Protein AF-0000000080483868 (afdb_homodimer)

pLDDT: mean 95.62, std 5.15, range [41.72, 98.88]

Structure (mmCIF, N/CA/C/O backbone):
data_AF-0000000080483868-model_v1
#
loop_
_entity.id
_entity.type
_entity.pdbx_description
1 polymer 'VOC family protein'
#
loop_
_atom_site.group_PDB
_atom_site.id
_atom_site.type_symbol
_atom_site.label_atom_id
_atom_site.label_alt_id
_atom_site.label_comp_id
_atom_site.label_asym_id
_atom_site.label_entity_id
_atom_site.label_seq_id
_atom_site.pdbx_PDB_ins_code
_atom_site.Cartn_x
_atom_site.Cartn_y
_atom_site.Cartn_z
_atom_site.occupancy
_atom_site.B_iso_or_equiv
_atom_site.auth_seq_id
_atom_site.auth_comp_id
_atom_site.auth_asym_id
_atom_site.auth_atom_id
_atom_site.pdbx_PDB_model_num
ATOM 1 N N . MET A 1 1 ? 2.693 21.125 27.062 1 42.66 1 MET A N 1
ATOM 2 C CA . MET A 1 1 ? 1.629 20.469 26.328 1 42.66 1 MET A CA 1
ATOM 3 C C . MET A 1 1 ? 2.205 19.469 25.312 1 42.66 1 MET A C 1
ATOM 5 O O . MET A 1 1 ? 3.197 19.781 24.641 1 42.66 1 MET A O 1
ATOM 9 N N . ASP A 1 2 ? 1.893 18.141 25.5 1 65.69 2 ASP A N 1
ATOM 10 C CA . ASP A 1 2 ? 2.514 17.062 24.719 1 65.69 2 ASP A CA 1
ATOM 11 C C . ASP A 1 2 ? 2.143 17.172 23.25 1 65.69 2 ASP A C 1
ATOM 13 O O . ASP A 1 2 ? 1.036 17.594 22.906 1 65.69 2 ASP A O 1
ATOM 17 N N . ARG A 1 3 ? 3.131 17.281 22.406 1 77.5 3 ARG A N 1
ATOM 18 C CA . ARG A 1 3 ? 2.994 17.297 20.953 1 77.5 3 ARG A CA 1
ATOM 19 C C . ARG A 1 3 ? 2.053 16.203 20.469 1 77.5 3 ARG A C 1
ATOM 21 O O . ARG A 1 3 ? 2.312 15.016 20.688 1 77.5 3 ARG A O 1
ATOM 28 N N . THR A 1 4 ? 0.905 16.719 19.938 1 89.88 4 THR A N 1
ATOM 29 C CA . THR A 1 4 ? -0.087 15.75 19.469 1 89.88 4 THR A CA 1
ATOM 30 C C . THR A 1 4 ? 0.061 15.5 17.984 1 89.88 4 THR A C 1
ATOM 32 O O . THR A 1 4 ? -0.479 14.531 17.453 1 89.88 4 THR A O 1
ATOM 35 N N . ILE A 1 5 ? 0.667 16.453 17.328 1 97.94 5 ILE A N 1
ATOM 36 C CA . ILE A 1 5 ? 0.988 16.375 15.914 1 97.94 5 ILE A CA 1
ATOM 37 C C . ILE A 1 5 ? 2.502 16.391 15.719 1 97.94 5 ILE A C 1
ATOM 39 O O . ILE A 1 5 ? 3.189 17.25 16.281 1 97.94 5 ILE A O 1
ATOM 43 N N . ASP A 1 6 ? 3.045 15.414 15.125 1 98.25 6 ASP A N 1
ATOM 44 C CA . ASP A 1 6 ? 4.461 15.484 14.781 1 98.25 6 ASP A CA 1
ATOM 45 C C . ASP A 1 6 ? 4.711 16.547 13.711 1 98.25 6 ASP A C 1
ATOM 47 O O . ASP A 1 6 ? 5.512 17.469 13.914 1 98.25 6 ASP A O 1
ATOM 51 N N . HIS A 1 7 ? 4.023 16.344 12.586 1 98.62 7 HIS A N 1
ATOM 52 C CA . HIS A 1 7 ? 4.102 17.359 11.539 1 98.62 7 HIS A CA 1
ATOM 53 C C . HIS A 1 7 ? 2.93 17.25 10.57 1 98.62 7 HIS A C 1
ATOM 55 O O . HIS A 1 7 ? 2.162 16.281 10.633 1 98.62 7 HIS A O 1
ATOM 61 N N . VAL A 1 8 ? 2.768 18.281 9.805 1 98.81 8 VAL A N 1
ATOM 62 C CA . VAL A 1 8 ? 1.806 18.297 8.711 1 98.81 8 VAL A CA 1
ATOM 63 C C . VAL A 1 8 ? 2.521 18.609 7.398 1 98.81 8 VAL A C 1
ATOM 65 O O . VAL A 1 8 ? 3.539 19.297 7.391 1 98.81 8 VAL A O 1
ATOM 68 N N . ALA A 1 9 ? 1.994 18.031 6.363 1 98.75 9 ALA A N 1
ATOM 69 C CA . ALA A 1 9 ? 2.539 18.266 5.031 1 98.75 9 ALA A CA 1
ATOM 70 C C . ALA A 1 9 ? 1.642 19.203 4.234 1 98.75 9 ALA A C 1
ATOM 72 O O . ALA A 1 9 ? 0.436 18.984 4.117 1 98.75 9 ALA A O 1
ATOM 73 N N . PHE A 1 10 ? 2.188 20.281 3.838 1 98.88 10 PHE A N 1
ATOM 74 C CA . PHE A 1 10 ? 1.56 21.234 2.93 1 98.88 10 PHE A CA 1
ATOM 75 C C . PHE A 1 10 ? 2.193 21.156 1.546 1 98.88 10 PHE A C 1
ATOM 77 O O . PHE A 1 10 ? 3.318 21.625 1.347 1 98.88 10 PHE A O 1
ATOM 84 N N . GLY A 1 11 ? 1.444 20.594 0.632 1 98.44 11 GLY A N 1
ATOM 85 C CA . GLY A 1 11 ? 2.012 20.266 -0.666 1 98.44 11 GLY A CA 1
ATOM 86 C C . GLY A 1 11 ? 1.673 21.281 -1.741 1 98.44 11 GLY A C 1
ATOM 87 O O . GLY A 1 11 ? 0.651 21.969 -1.657 1 98.44 11 GLY A O 1
ATOM 88 N N . GLY A 1 12 ? 2.492 21.359 -2.721 1 97.56 12 GLY A N 1
ATOM 89 C CA . GLY A 1 12 ? 2.301 22.172 -3.912 1 97.56 12 GLY A CA 1
ATOM 90 C C . GLY A 1 12 ? 3.139 21.703 -5.09 1 97.56 12 GLY A C 1
ATOM 91 O O . GLY A 1 12 ? 3.857 20.703 -4.992 1 97.56 12 GLY A O 1
ATOM 92 N N . ILE A 1 13 ? 3.027 22.453 -6.145 1 96.19 13 ILE A N 1
ATOM 93 C CA . ILE A 1 13 ? 3.664 22.062 -7.398 1 96.19 13 ILE A CA 1
ATOM 94 C C . ILE A 1 13 ? 5.145 22.422 -7.359 1 96.19 13 ILE A C 1
ATOM 96 O O . ILE A 1 13 ? 5.992 21.672 -7.852 1 96.19 13 ILE A O 1
ATOM 100 N N . GLU A 1 14 ? 5.43 23.578 -6.77 1 97.06 14 GLU A N 1
ATOM 101 C CA . GLU A 1 14 ? 6.801 24.078 -6.715 1 97.06 14 GLU A CA 1
ATOM 102 C C . GLU A 1 14 ? 7.188 24.469 -5.289 1 97.06 14 GLU A C 1
ATOM 104 O O . GLU A 1 14 ? 6.539 25.328 -4.68 1 97.06 14 GLU A O 1
ATOM 109 N N . LEU A 1 15 ? 8.32 23.922 -4.887 1 98.25 15 LEU A N 1
ATOM 110 C CA . LEU A 1 15 ? 8.758 24.203 -3.521 1 98.25 15 LEU A CA 1
ATOM 111 C C . LEU A 1 15 ? 9.125 25.672 -3.357 1 98.25 15 LEU A C 1
ATOM 113 O O . LEU A 1 15 ? 8.898 26.266 -2.299 1 98.25 15 LEU A O 1
ATOM 117 N N . TYR A 1 16 ? 9.648 26.219 -4.426 1 97.62 16 TYR A N 1
ATOM 118 C CA . TYR A 1 16 ? 10.055 27.625 -4.367 1 97.62 16 TYR A CA 1
ATOM 119 C C . TYR A 1 16 ? 8.875 28.516 -4.016 1 97.62 16 TYR A C 1
ATOM 121 O O . TYR A 1 16 ? 9 29.422 -3.191 1 97.62 16 TYR A O 1
ATOM 129 N N . GLU A 1 17 ? 7.766 28.281 -4.609 1 97.88 17 GLU A N 1
ATOM 130 C CA . GLU A 1 17 ? 6.574 29.078 -4.363 1 97.88 17 GLU A CA 1
ATOM 131 C C . GLU A 1 17 ? 6.09 28.922 -2.922 1 97.88 17 GLU A C 1
ATOM 133 O O . GLU A 1 17 ? 5.676 29.906 -2.291 1 97.88 17 GLU A O 1
ATOM 138 N N . LEU A 1 18 ? 6.129 27.734 -2.414 1 98.62 18 LEU A N 1
ATOM 139 C CA . LEU A 1 18 ? 5.707 27.469 -1.044 1 98.62 18 LEU A CA 1
ATOM 140 C C . LEU A 1 18 ? 6.613 28.172 -0.044 1 98.62 18 LEU A C 1
ATOM 142 O O . LEU A 1 18 ? 6.133 28.781 0.915 1 98.62 18 LEU A O 1
ATOM 146 N N . ARG A 1 19 ? 7.887 28.109 -0.295 1 98.56 19 ARG A N 1
ATOM 147 C CA . ARG A 1 19 ? 8.852 28.75 0.592 1 98.56 19 ARG A CA 1
ATOM 148 C C . ARG A 1 19 ? 8.695 30.266 0.559 1 98.56 19 ARG A C 1
ATOM 150 O O . ARG A 1 19 ? 8.766 30.922 1.599 1 98.56 19 ARG A O 1
ATOM 157 N N . ALA A 1 20 ? 8.531 30.75 -0.662 1 98.56 20 ALA A N 1
ATOM 158 C CA . ALA A 1 20 ? 8.352 32.188 -0.809 1 98.56 20 ALA A CA 1
ATOM 159 C C . ALA A 1 20 ? 7.125 32.688 -0.043 1 98.56 20 ALA A C 1
ATOM 161 O O . ALA A 1 20 ? 7.188 33.688 0.673 1 98.56 20 ALA A O 1
ATOM 162 N N . ALA A 1 21 ? 6.062 31.969 -0.179 1 98.69 21 ALA A N 1
ATOM 163 C CA . ALA A 1 21 ? 4.84 32.312 0.533 1 98.69 21 ALA A CA 1
ATOM 164 C C . ALA A 1 21 ? 5.047 32.281 2.043 1 98.69 21 ALA A C 1
ATOM 166 O O . ALA A 1 21 ? 4.602 33.156 2.77 1 98.69 21 ALA A O 1
ATOM 167 N N . ALA A 1 22 ? 5.691 31.219 2.498 1 98.56 22 ALA A N 1
ATOM 168 C CA . ALA A 1 22 ? 5.957 31.062 3.926 1 98.56 22 ALA A CA 1
ATOM 169 C C . ALA A 1 22 ? 6.797 32.219 4.461 1 98.56 22 ALA A C 1
ATOM 171 O O . ALA A 1 22 ? 6.484 32.781 5.516 1 98.56 22 ALA A O 1
ATOM 172 N N . ASN A 1 23 ? 7.785 32.594 3.711 1 97.94 23 ASN A N 1
ATOM 173 C CA . ASN A 1 23 ? 8.625 33.719 4.105 1 97.94 23 ASN A CA 1
ATOM 174 C C . ASN A 1 23 ? 7.824 35 4.176 1 97.94 23 ASN A C 1
ATOM 176 O O . ASN A 1 23 ? 8.016 35.812 5.094 1 97.94 23 ASN A O 1
ATOM 180 N N . GLU A 1 24 ? 6.992 35.156 3.242 1 98.25 24 GLU A N 1
ATOM 181 C CA . GLU A 1 24 ? 6.219 36.406 3.145 1 98.25 24 GLU A CA 1
ATOM 182 C C . GLU A 1 24 ? 5.316 36.594 4.363 1 98.25 24 GLU A C 1
ATOM 184 O O . GLU A 1 24 ? 5.031 37.719 4.766 1 98.25 24 GLU A O 1
ATOM 189 N N . VAL A 1 25 ? 4.895 35.5 4.965 1 98.19 25 VAL A N 1
ATOM 190 C CA . VAL A 1 25 ? 3.967 35.625 6.082 1 98.19 25 VAL A CA 1
ATOM 191 C C . VAL A 1 25 ? 4.73 35.5 7.402 1 98.19 25 VAL A C 1
ATOM 193 O O . VAL A 1 25 ? 4.121 35.375 8.469 1 98.19 25 VAL A O 1
ATOM 196 N N . GLY A 1 26 ? 5.996 35.438 7.348 1 96.56 26 GLY A N 1
ATOM 197 C CA . GLY A 1 26 ? 6.812 35.5 8.547 1 96.56 26 GLY A CA 1
ATOM 198 C C . GLY A 1 26 ? 7.242 34.125 9.047 1 96.56 26 GLY A C 1
ATOM 199 O O . GLY A 1 26 ? 7.855 34 10.109 1 96.56 26 GLY A O 1
ATOM 200 N N . LEU A 1 27 ? 6.848 33.156 8.273 1 96.19 27 LEU A N 1
ATOM 201 C CA . LEU A 1 27 ? 7.387 31.844 8.578 1 96.19 27 LEU A CA 1
ATOM 202 C C . LEU A 1 27 ? 8.797 31.703 8.016 1 96.19 27 LEU A C 1
ATOM 204 O O . LEU A 1 27 ? 9.203 32.469 7.141 1 96.19 27 LEU A O 1
ATOM 208 N N . THR A 1 28 ? 9.656 30.906 8.602 1 93.81 28 THR A N 1
ATOM 209 C CA . THR A 1 28 ? 11.055 30.781 8.219 1 93.81 28 THR A CA 1
ATOM 210 C C . THR A 1 28 ? 11.367 29.344 7.82 1 93.81 28 THR A C 1
ATOM 212 O O . THR A 1 28 ? 11.992 28.609 8.586 1 93.81 28 THR A O 1
ATOM 215 N N . PRO A 1 29 ? 11.008 29.016 6.574 1 96.94 29 PRO A N 1
ATOM 216 C CA . PRO A 1 29 ? 11.289 27.641 6.141 1 96.94 29 PRO A CA 1
ATOM 217 C C . PRO A 1 29 ? 12.773 27.391 5.902 1 96.94 29 PRO A C 1
ATOM 219 O O . PRO A 1 29 ? 13.484 28.266 5.414 1 96.94 29 PRO A O 1
ATOM 222 N N . THR A 1 30 ? 13.211 26.297 6.285 1 95.75 30 THR A N 1
ATOM 223 C CA . THR A 1 30 ? 14.555 25.797 6.004 1 95.75 30 THR A CA 1
ATOM 224 C C . THR A 1 30 ? 14.508 24.625 5.031 1 95.75 30 THR A C 1
ATOM 226 O O . THR A 1 30 ? 13.734 23.672 5.227 1 95.75 30 THR A O 1
ATOM 229 N N . TYR A 1 31 ? 15.312 24.766 3.984 1 96.62 31 TYR A N 1
ATOM 230 C CA . TYR A 1 31 ? 15.359 23.641 3.043 1 96.62 31 TYR A CA 1
ATOM 231 C C . TYR A 1 31 ? 15.805 22.359 3.736 1 96.62 31 TYR A C 1
ATOM 233 O O . TYR A 1 31 ? 16.828 22.359 4.434 1 96.62 31 TYR A O 1
ATOM 241 N N . GLY A 1 32 ? 15.078 21.344 3.576 1 96.25 32 GLY A N 1
ATOM 242 C CA . GLY A 1 32 ? 15.328 20.109 4.293 1 96.25 32 GLY A CA 1
ATOM 243 C C . GLY A 1 32 ? 15.984 19.031 3.434 1 96.25 32 GLY A C 1
ATOM 244 O O . GLY A 1 32 ? 16.453 18.031 3.947 1 96.25 32 GLY A O 1
ATOM 245 N N . GLY A 1 33 ? 15.93 19.219 2.113 1 95.69 33 GLY A N 1
ATOM 246 C CA . GLY A 1 33 ? 16.547 18.25 1.216 1 95.69 33 GLY A CA 1
ATOM 247 C C . GLY A 1 33 ? 15.539 17.422 0.439 1 95.69 33 GLY A C 1
ATOM 248 O O . GLY A 1 33 ? 14.367 17.797 0.345 1 95.69 33 GLY A O 1
ATOM 249 N N . GLU A 1 34 ? 16.078 16.422 -0.204 1 95.75 34 GLU A N 1
ATOM 250 C CA . GLU A 1 34 ? 15.281 15.508 -1.018 1 95.75 34 GLU A CA 1
ATOM 251 C C . GLU A 1 34 ? 15.016 14.203 -0.279 1 95.75 34 GLU A C 1
ATOM 253 O O . GLU A 1 34 ? 15.883 13.688 0.427 1 95.75 34 GLU A O 1
ATOM 258 N N . HIS A 1 35 ? 13.758 13.688 -0.381 1 96.25 35 HIS A N 1
ATOM 259 C CA . HIS A 1 35 ? 13.531 12.32 0.062 1 96.25 35 HIS A CA 1
ATOM 260 C C . HIS A 1 35 ? 14.383 11.336 -0.734 1 96.25 35 HIS A C 1
ATOM 262 O O . HIS A 1 35 ? 14.734 11.602 -1.886 1 96.25 35 HIS A O 1
ATOM 268 N N . SER A 1 36 ? 14.68 10.273 -0.14 1 94.06 36 SER A N 1
ATOM 269 C CA . SER A 1 36 ? 15.594 9.305 -0.74 1 94.06 36 SER A CA 1
ATOM 270 C C . SER A 1 36 ? 15.039 8.773 -2.061 1 94.06 36 SER A C 1
ATOM 272 O O . SER A 1 36 ? 15.805 8.305 -2.91 1 94.06 36 SER A O 1
ATOM 274 N N . SER A 1 37 ? 13.75 8.859 -2.289 1 91.38 37 SER A N 1
ATOM 275 C CA . SER A 1 37 ? 13.148 8.445 -3.553 1 91.38 37 SER A CA 1
ATOM 276 C C . SER A 1 37 ? 13.609 9.336 -4.703 1 91.38 37 SER A C 1
ATOM 278 O O . SER A 1 37 ? 13.477 8.961 -5.871 1 91.38 37 SER A O 1
ATOM 280 N N . GLY A 1 38 ? 13.992 10.5 -4.387 1 95.06 38 GLY A N 1
ATOM 281 C CA . GLY A 1 38 ? 14.445 11.469 -5.375 1 95.06 38 GLY A CA 1
ATOM 282 C C . GLY A 1 38 ? 13.297 12.203 -6.055 1 95.06 38 GLY A C 1
ATOM 283 O O . GLY A 1 38 ? 13.531 13.094 -6.875 1 95.06 38 GLY A O 1
ATOM 284 N N . THR A 1 39 ? 12.062 11.891 -5.656 1 97 39 THR A N 1
ATOM 285 C CA . THR A 1 39 ? 10.93 12.391 -6.43 1 97 39 THR A CA 1
ATOM 286 C C . THR A 1 39 ? 10.266 13.57 -5.715 1 97 39 THR A C 1
ATOM 288 O O . THR A 1 39 ? 9.461 14.281 -6.309 1 97 39 THR A O 1
ATOM 291 N N . THR A 1 40 ? 10.602 13.789 -4.465 1 97.94 40 THR A N 1
ATOM 292 C CA . THR A 1 40 ? 10.086 14.938 -3.727 1 97.94 40 THR A CA 1
ATOM 293 C C . THR A 1 40 ? 11.18 15.578 -2.879 1 97.94 40 THR A C 1
ATOM 295 O O . THR A 1 40 ? 12.164 14.922 -2.531 1 97.94 40 THR A O 1
ATOM 298 N N . HIS A 1 41 ? 11.047 16.797 -2.643 1 97.88 41 HIS A N 1
ATOM 299 C CA . HIS A 1 41 ? 11.883 17.547 -1.719 1 97.88 41 HIS A CA 1
ATOM 300 C C . HIS A 1 41 ? 11.039 18.453 -0.832 1 97.88 41 HIS A C 1
ATOM 302 O O . HIS A 1 41 ? 9.844 18.625 -1.062 1 97.88 41 HIS A O 1
ATOM 308 N N . MET A 1 42 ? 11.711 18.922 0.27 1 98.06 42 MET A N 1
ATOM 309 C CA . MET A 1 42 ? 10.859 19.625 1.232 1 98.06 42 MET A CA 1
ATOM 310 C C . MET A 1 42 ? 11.641 20.719 1.945 1 98.06 42 MET A C 1
ATOM 312 O O . MET A 1 42 ? 12.875 20.766 1.884 1 98.06 42 MET A O 1
ATOM 316 N N . ALA A 1 43 ? 10.914 21.594 2.479 1 98.12 43 ALA A N 1
ATOM 317 C CA . ALA A 1 43 ? 11.367 22.562 3.475 1 98.12 43 ALA A CA 1
ATOM 318 C C . ALA A 1 43 ? 10.594 22.406 4.781 1 98.12 43 ALA A C 1
ATOM 320 O O . ALA A 1 43 ? 9.453 21.938 4.785 1 98.12 43 ALA A O 1
ATOM 321 N N . VAL A 1 44 ? 11.273 22.812 5.836 1 97.88 44 VAL A N 1
ATOM 322 C CA . VAL A 1 44 ? 10.719 22.594 7.168 1 97.88 44 VAL A CA 1
ATOM 323 C C . VAL A 1 44 ? 10.523 23.938 7.871 1 97.88 44 VAL A C 1
ATOM 325 O O . VAL A 1 44 ? 11.43 24.766 7.875 1 97.88 44 VAL A O 1
ATOM 328 N N . VAL A 1 45 ? 9.312 24.172 8.406 1 97.62 45 VAL A N 1
ATOM 329 C CA . VAL A 1 45 ? 9.039 25.281 9.32 1 97.62 45 VAL A CA 1
ATOM 330 C C . VAL A 1 45 ? 8.859 24.734 10.742 1 97.62 45 VAL A C 1
ATOM 332 O O . VAL A 1 45 ? 7.773 24.297 11.117 1 97.62 45 VAL A O 1
ATOM 335 N N . PRO A 1 46 ? 9.906 24.844 11.523 1 96.88 46 PRO A N 1
ATOM 336 C CA . PRO A 1 46 ? 9.812 24.312 12.883 1 96.88 46 PRO A CA 1
ATOM 337 C C . PRO A 1 46 ? 9.039 25.219 13.828 1 96.88 46 PRO A C 1
ATOM 339 O O . PRO A 1 46 ? 9.078 26.453 13.68 1 96.88 46 PRO A O 1
ATOM 342 N N . PHE A 1 47 ? 8.328 24.641 14.789 1 96.25 47 PHE A N 1
ATOM 343 C CA . PHE A 1 47 ? 7.629 25.391 15.828 1 96.25 47 PHE A CA 1
ATOM 344 C C . PHE A 1 47 ? 8.234 25.094 17.203 1 96.25 47 PHE A C 1
ATOM 346 O O . PHE A 1 47 ? 8.93 24.094 17.375 1 96.25 47 PHE A O 1
ATOM 353 N N . PRO A 1 48 ? 8 25.891 18.172 1 93.94 48 PRO A N 1
ATOM 354 C CA . PRO A 1 48 ? 8.656 25.781 19.469 1 93.94 48 PRO A CA 1
ATOM 355 C C . PRO A 1 48 ? 8.344 24.484 20.203 1 93.94 48 PRO A C 1
ATOM 357 O O . PRO A 1 48 ? 9.172 23.969 20.953 1 93.94 48 PRO A O 1
ATOM 360 N N . ASP A 1 49 ? 7.203 23.906 20 1 93.62 49 ASP A N 1
ATOM 361 C CA . ASP A 1 49 ? 6.848 22.688 20.719 1 93.62 49 ASP A CA 1
ATOM 362 C C . ASP A 1 49 ? 7.492 21.453 20.062 1 93.62 49 ASP A C 1
ATOM 364 O O . ASP A 1 49 ? 7.305 20.328 20.531 1 93.62 49 ASP A O 1
ATOM 368 N N . GLY A 1 50 ? 8.203 21.656 18.953 1 94.19 50 GLY A N 1
ATOM 369 C CA . GLY A 1 50 ? 8.883 20.562 18.266 1 94.19 50 GLY A CA 1
ATOM 370 C C . GLY A 1 50 ? 8.148 20.062 17.047 1 94.19 50 GLY A C 1
ATOM 371 O O . GLY A 1 50 ? 8.711 19.328 16.234 1 94.19 50 GLY A O 1
ATOM 372 N N . SER A 1 51 ? 6.84 20.391 16.891 1 96.94 51 SER A N 1
ATOM 373 C CA . SER A 1 51 ? 6.129 20.062 15.656 1 96.94 51 SER A CA 1
ATOM 374 C C . SER A 1 51 ? 6.625 20.922 14.5 1 96.94 51 SER A C 1
ATOM 376 O O . SER A 1 51 ? 7.402 21.859 14.703 1 96.94 51 SER A O 1
ATOM 378 N N . TYR A 1 52 ? 6.246 20.516 13.281 1 97.94 52 TYR A N 1
ATOM 379 C CA . TYR A 1 52 ? 6.699 21.344 12.172 1 97.94 52 TYR A CA 1
ATOM 380 C C . TYR A 1 52 ? 5.77 21.219 10.977 1 97.94 52 TYR A C 1
ATOM 382 O O . TYR A 1 52 ? 5.035 20.234 10.859 1 97.94 52 TYR A O 1
ATOM 390 N N . LEU A 1 53 ? 5.766 22.266 10.195 1 98.5 53 LEU A N 1
ATOM 391 C CA . LEU A 1 53 ? 5.148 22.297 8.875 1 98.5 53 LEU A CA 1
ATOM 392 C C . LEU A 1 53 ? 6.141 21.844 7.805 1 98.5 53 LEU A C 1
ATOM 394 O O . LEU A 1 53 ? 7.211 22.438 7.656 1 98.5 53 LEU A O 1
ATOM 398 N N . GLU A 1 54 ? 5.82 20.766 7.184 1 98.75 54 GLU A N 1
ATOM 399 C CA . GLU A 1 54 ? 6.586 20.344 6.02 1 98.75 54 GLU A CA 1
ATOM 400 C C . GLU A 1 54 ? 5.992 20.906 4.73 1 98.75 54 GLU A C 1
ATOM 402 O O . GLU A 1 54 ? 4.855 20.594 4.375 1 98.75 54 GLU A O 1
ATOM 407 N N . LEU A 1 55 ? 6.73 21.766 4.105 1 98.81 55 LEU A N 1
ATOM 408 C CA . LEU A 1 55 ? 6.422 22.141 2.729 1 98.81 55 LEU A CA 1
ATOM 409 C C . LEU A 1 55 ? 7.027 21.141 1.747 1 98.81 55 LEU A C 1
ATOM 411 O O . LEU A 1 55 ? 8.227 20.875 1.787 1 98.81 55 LEU A O 1
ATOM 415 N N . ILE A 1 56 ? 6.203 20.609 0.88 1 98.75 56 ILE A N 1
ATOM 416 C CA . ILE A 1 56 ? 6.691 19.5 0.065 1 98.75 56 ILE A CA 1
ATOM 417 C C . ILE A 1 56 ? 6.258 19.688 -1.386 1 98.75 56 ILE A C 1
ATOM 419 O O . ILE A 1 56 ? 5.133 20.109 -1.651 1 98.75 56 ILE A O 1
ATOM 423 N N . ALA A 1 57 ? 7.09 19.375 -2.332 1 98.69 57 ALA A N 1
ATOM 424 C CA . ALA A 1 57 ? 6.844 19.469 -3.77 1 98.69 57 ALA A CA 1
ATOM 425 C C . ALA A 1 57 ? 7.68 18.438 -4.535 1 98.69 57 ALA A C 1
ATOM 427 O O . ALA A 1 57 ? 8.648 17.906 -4 1 98.69 57 ALA A O 1
ATOM 428 N N . PRO A 1 58 ? 7.25 18.125 -5.781 1 98.31 58 PRO A N 1
ATOM 429 C CA . PRO A 1 58 ? 8.117 17.281 -6.613 1 98.31 58 PRO A CA 1
ATOM 430 C C . PRO A 1 58 ? 9.492 17.906 -6.848 1 98.31 58 PRO A C 1
ATOM 432 O O . PRO A 1 58 ? 9.617 19.141 -6.902 1 98.31 58 PRO A O 1
ATOM 435 N N . THR A 1 59 ? 10.461 17.094 -6.945 1 97.44 59 THR A N 1
ATOM 436 C CA . THR A 1 59 ? 11.781 17.578 -7.332 1 97.44 59 THR A CA 1
ATOM 437 C C . THR A 1 59 ? 11.758 18.109 -8.758 1 97.44 59 THR A C 1
ATOM 439 O O . THR A 1 59 ? 10.82 17.844 -9.516 1 97.44 59 THR A O 1
ATOM 442 N N . LEU A 1 60 ? 12.797 18.922 -9.055 1 93.94 60 LEU A N 1
ATOM 443 C CA . LEU A 1 60 ? 12.898 19.469 -10.398 1 93.94 60 LEU A CA 1
ATOM 444 C C . LEU A 1 60 ? 12.906 18.359 -11.445 1 93.94 60 LEU A C 1
ATOM 446 O O . LEU A 1 60 ? 13.672 17.406 -11.328 1 93.94 60 LEU A O 1
ATOM 450 N N . GLY A 1 61 ? 12.031 18.438 -12.398 1 93.56 61 GLY A N 1
ATOM 451 C CA . GLY A 1 61 ? 11.969 17.469 -13.477 1 93.56 61 GLY A CA 1
ATOM 452 C C . GLY A 1 61 ? 11.008 16.328 -13.195 1 93.56 61 GLY A C 1
ATOM 453 O O . GLY A 1 61 ? 10.672 15.555 -14.102 1 93.56 61 GLY A O 1
ATOM 454 N N . THR A 1 62 ? 10.602 16.172 -11.961 1 95.25 62 THR A N 1
ATOM 455 C CA . THR A 1 62 ? 9.633 15.141 -11.625 1 95.25 62 THR A CA 1
ATOM 456 C C . THR A 1 62 ? 8.211 15.602 -11.93 1 95.25 62 THR A C 1
ATOM 458 O O . THR A 1 62 ? 7.789 16.672 -11.469 1 95.25 62 THR A O 1
ATOM 461 N N . ASP A 1 63 ? 7.559 14.766 -12.75 1 94.38 63 ASP A N 1
ATOM 462 C CA . ASP A 1 63 ? 6.125 14.992 -12.883 1 94.38 63 ASP A CA 1
ATOM 463 C C . ASP A 1 63 ? 5.402 14.734 -11.562 1 94.38 63 ASP A C 1
ATOM 465 O O . ASP A 1 63 ? 5.648 13.719 -10.906 1 94.38 63 ASP A O 1
ATOM 469 N N . ALA A 1 64 ? 4.531 15.641 -11.148 1 93.25 64 ALA A N 1
ATOM 470 C CA . ALA A 1 64 ? 3.822 15.516 -9.875 1 93.25 64 ALA A CA 1
ATOM 471 C C . ALA A 1 64 ? 3.1 14.172 -9.773 1 93.25 64 ALA A C 1
ATOM 473 O O . ALA A 1 64 ? 3.027 13.578 -8.695 1 93.25 64 ALA A O 1
ATOM 474 N N . GLU A 1 65 ? 2.617 13.672 -10.852 1 89.81 65 GLU A N 1
ATOM 475 C CA . GLU A 1 65 ? 1.88 12.414 -10.883 1 89.81 65 GLU A CA 1
ATOM 476 C C . GLU A 1 65 ? 2.791 11.234 -10.562 1 89.81 65 GLU A C 1
ATOM 478 O O . GLU A 1 65 ? 2.314 10.148 -10.211 1 89.81 65 GLU A O 1
ATOM 483 N N . ASP A 1 66 ? 4.043 11.5 -10.703 1 89.31 66 ASP A N 1
ATOM 484 C CA . ASP A 1 66 ? 5.023 10.445 -10.469 1 89.31 66 ASP A CA 1
ATOM 485 C C . ASP A 1 66 ? 5.727 10.633 -9.125 1 89.31 66 ASP A C 1
ATOM 487 O O . ASP A 1 66 ? 6.707 9.945 -8.836 1 89.31 66 ASP A O 1
ATOM 491 N N . ALA A 1 67 ? 5.156 11.586 -8.375 1 92.81 67 ALA A N 1
ATOM 492 C CA . ALA A 1 67 ? 5.754 11.828 -7.066 1 92.81 67 ALA A CA 1
ATOM 493 C C . ALA A 1 67 ? 5.496 10.648 -6.125 1 92.81 67 ALA A C 1
ATOM 495 O O . ALA A 1 67 ? 4.406 10.078 -6.121 1 92.81 67 ALA A O 1
ATOM 496 N N . GLY A 1 68 ? 6.41 10.195 -5.426 1 89.88 68 GLY A N 1
ATOM 497 C CA . GLY A 1 68 ? 6.305 9.094 -4.484 1 89.88 68 GLY A CA 1
ATOM 498 C C . GLY A 1 68 ? 5.363 9.383 -3.332 1 89.88 68 GLY A C 1
ATOM 499 O O . GLY A 1 68 ? 4.664 8.484 -2.855 1 89.88 68 GLY A O 1
ATOM 500 N N . PHE A 1 69 ? 5.371 10.609 -2.926 1 93 69 PHE A N 1
ATOM 501 C CA . PHE A 1 69 ? 4.488 11.008 -1.835 1 93 69 PHE A CA 1
ATOM 502 C C . PHE A 1 69 ? 3.357 11.891 -2.348 1 93 69 PHE A C 1
ATOM 504 O O . PHE A 1 69 ? 3.604 12.953 -2.924 1 93 69 PHE A O 1
ATOM 511 N N . TRP A 1 70 ? 2.111 11.469 -2.127 1 95.38 70 TRP A N 1
ATOM 512 C CA . TRP A 1 70 ? 0.846 12.164 -2.334 1 95.38 70 TRP A CA 1
ATOM 513 C C . TRP A 1 70 ? 0.813 12.844 -3.701 1 95.38 70 TRP A C 1
ATOM 515 O O . TRP A 1 70 ? 0.545 14.039 -3.801 1 95.38 70 TRP A O 1
ATOM 525 N N . PRO A 1 71 ? 0.987 12.078 -4.773 1 95 71 PRO A N 1
ATOM 526 C CA . PRO A 1 71 ? 1.095 12.656 -6.113 1 95 71 PRO A CA 1
ATOM 527 C C . PRO A 1 71 ? -0.15 13.445 -6.52 1 95 71 PRO A C 1
ATOM 529 O O . PRO A 1 71 ? -0.039 14.508 -7.133 1 95 71 PRO A O 1
ATOM 532 N N . THR A 1 72 ? -1.323 12.969 -6.137 1 94.88 72 THR A N 1
ATOM 533 C CA . THR A 1 72 ? -2.564 13.641 -6.508 1 94.88 72 THR A CA 1
ATOM 534 C C . THR A 1 72 ? -2.658 15.008 -5.848 1 94.88 72 THR A C 1
ATOM 536 O O . THR A 1 72 ? -3.039 15.992 -6.492 1 94.88 72 THR A O 1
ATOM 539 N N . HIS A 1 73 ? -2.332 15.086 -4.598 1 97.25 73 HIS A N 1
ATOM 540 C CA . HIS A 1 73 ? -2.385 16.344 -3.859 1 97.25 73 HIS A CA 1
ATOM 541 C C . HIS A 1 73 ? -1.373 17.344 -4.406 1 97.25 73 HIS A C 1
ATOM 543 O O . HIS A 1 73 ? -1.679 18.531 -4.535 1 97.25 73 HIS A O 1
ATOM 549 N N . LEU A 1 74 ? -0.146 16.828 -4.695 1 97.88 74 LEU A N 1
ATOM 550 C CA . LEU A 1 74 ? 0.891 17.703 -5.219 1 97.88 74 LEU A CA 1
ATOM 551 C C . LEU A 1 74 ? 0.503 18.25 -6.59 1 97.88 74 LEU A C 1
ATOM 553 O O . LEU A 1 74 ? 0.63 19.453 -6.844 1 97.88 74 LEU A O 1
ATOM 557 N N . ALA A 1 75 ? -0.048 17.391 -7.418 1 96.44 75 ALA A N 1
ATOM 558 C CA . ALA A 1 75 ? -0.445 17.781 -8.766 1 96.44 75 ALA A CA 1
ATOM 559 C C . ALA A 1 75 ? -1.562 18.812 -8.734 1 96.44 75 ALA A C 1
ATOM 561 O O . ALA A 1 75 ? -1.622 19.703 -9.594 1 96.44 75 ALA A O 1
ATOM 562 N N . ALA A 1 76 ? -2.361 18.781 -7.754 1 96.56 76 ALA A N 1
ATOM 563 C CA . ALA A 1 76 ? -3.5 19.688 -7.633 1 96.56 76 ALA A CA 1
ATOM 564 C C . ALA A 1 76 ? -3.107 20.969 -6.906 1 96.56 76 ALA A C 1
ATOM 566 O O . ALA A 1 76 ? -3.9 21.906 -6.82 1 96.56 76 ALA A O 1
ATOM 567 N N . GLY A 1 77 ? -1.858 21.016 -6.406 1 96.75 77 GLY A N 1
ATOM 568 C CA . GLY A 1 77 ? -1.546 22.125 -5.523 1 96.75 77 GLY A CA 1
ATOM 569 C C . GLY A 1 77 ? -2.508 22.25 -4.355 1 96.75 77 GLY A C 1
ATOM 570 O O . GLY A 1 77 ? -2.963 23.344 -4.031 1 96.75 77 GLY A O 1
ATOM 571 N N . ALA A 1 78 ? -2.816 21.188 -3.676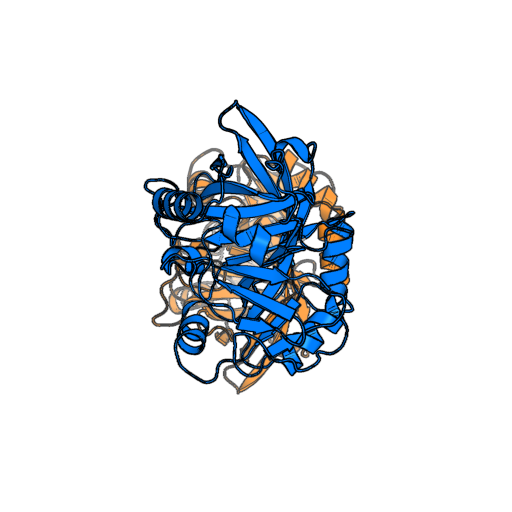 1 96.62 78 ALA A N 1
ATOM 572 C CA . ALA A 1 78 ? -3.947 21.094 -2.756 1 96.62 78 ALA A CA 1
ATOM 573 C C . ALA A 1 78 ? -3.641 21.797 -1.434 1 96.62 78 ALA A C 1
ATOM 575 O O . ALA A 1 78 ? -4.551 22.094 -0.657 1 96.62 78 ALA A O 1
ATOM 576 N N . GLY A 1 79 ? -2.348 22.062 -1.169 1 98.19 79 GLY A N 1
ATOM 577 C CA . GLY A 1 79 ? -1.985 22.594 0.134 1 98.19 79 GLY A CA 1
ATOM 578 C C . GLY A 1 79 ? -1.933 21.531 1.221 1 98.19 79 GLY A C 1
ATOM 579 O O . GLY A 1 79 ? -1.047 20.688 1.219 1 98.19 79 GLY A O 1
ATOM 580 N N . PRO A 1 80 ? -2.977 21.531 2.104 1 98.69 80 PRO A N 1
ATOM 581 C CA . PRO A 1 80 ? -3.004 20.484 3.121 1 98.69 80 PRO A CA 1
ATOM 582 C C . PRO A 1 80 ? -3.074 19.078 2.518 1 98.69 80 PRO A C 1
ATOM 584 O O . PRO A 1 80 ? -4.02 18.766 1.79 1 98.69 80 PRO A O 1
ATOM 587 N N . THR A 1 81 ? -2.062 18.297 2.836 1 97.94 81 THR A N 1
ATOM 588 C CA . THR A 1 81 ? -1.876 17.047 2.127 1 97.94 81 THR A CA 1
ATOM 589 C C . THR A 1 81 ? -1.939 15.859 3.096 1 97.94 81 THR A C 1
ATOM 591 O O . THR A 1 81 ? -2.645 14.883 2.842 1 97.94 81 THR A O 1
ATOM 594 N N . ALA A 1 82 ? -1.244 15.93 4.148 1 98.12 82 ALA A N 1
ATOM 595 C CA . ALA A 1 82 ? -1.175 14.836 5.113 1 98.12 82 ALA A CA 1
ATOM 596 C C . ALA A 1 82 ? -0.793 15.344 6.5 1 98.12 82 ALA A C 1
ATOM 598 O O . ALA A 1 82 ? -0.41 16.516 6.656 1 98.12 82 ALA A O 1
ATOM 599 N N . TRP A 1 83 ? -0.978 14.523 7.492 1 98.44 83 TRP A N 1
ATOM 600 C CA . TRP A 1 83 ? -0.553 14.828 8.852 1 98.44 83 TRP A CA 1
ATOM 601 C C . TRP A 1 83 ? -0.053 13.57 9.555 1 98.44 83 TRP A C 1
ATOM 603 O O . TRP A 1 83 ? -0.304 12.453 9.102 1 98.44 83 TRP A O 1
ATOM 613 N N . CYS A 1 84 ? 0.746 13.875 10.5 1 98.06 84 CYS A N 1
ATOM 614 C CA . CYS A 1 84 ? 1.543 12.789 11.062 1 98.06 84 CYS A CA 1
ATOM 615 C C . CYS A 1 84 ? 1.603 12.883 12.578 1 98.06 84 CYS A C 1
ATOM 617 O O . CYS A 1 84 ? 1.705 13.977 13.141 1 98.06 84 CYS A O 1
ATOM 619 N N . ILE A 1 85 ? 1.519 11.703 13.203 1 97.44 85 ILE A N 1
ATOM 620 C CA . ILE A 1 85 ? 1.717 11.641 14.648 1 97.44 85 ILE A CA 1
ATOM 621 C C . ILE A 1 85 ? 2.863 10.688 14.969 1 97.44 85 ILE A C 1
ATOM 623 O O . ILE A 1 85 ? 3.111 9.734 14.227 1 97.44 85 ILE A O 1
ATOM 627 N N . GLU A 1 86 ? 3.535 10.969 16.016 1 96.88 86 GLU A N 1
ATOM 628 C CA . GLU A 1 86 ? 4.641 10.125 16.453 1 96.88 86 GLU A CA 1
ATOM 629 C C . GLU A 1 86 ? 4.133 8.852 17.125 1 96.88 86 GLU A C 1
ATOM 631 O O . GLU A 1 86 ? 3.182 8.898 17.906 1 96.88 86 GLU A O 1
ATOM 636 N N . ALA A 1 87 ? 4.676 7.738 16.719 1 96 87 ALA A N 1
ATOM 637 C CA . ALA A 1 87 ? 4.445 6.473 17.406 1 96 87 ALA A CA 1
ATOM 638 C C . ALA A 1 87 ? 5.695 6.027 18.172 1 96 87 ALA A C 1
ATOM 640 O O . ALA A 1 87 ? 6.785 5.957 17.594 1 96 87 ALA A O 1
ATOM 641 N N . SER A 1 88 ? 5.555 5.797 19.453 1 94.94 88 SER A N 1
ATOM 642 C CA . SER A 1 88 ? 6.688 5.281 20.219 1 94.94 88 SER A CA 1
ATOM 643 C C . SER A 1 88 ? 7.125 3.916 19.703 1 94.94 88 SER A C 1
ATOM 645 O O . SER A 1 88 ? 8.297 3.549 19.828 1 94.94 88 SER A O 1
ATOM 647 N N . ASP A 1 89 ? 6.211 3.182 19.188 1 96.62 89 ASP A N 1
ATOM 648 C CA . ASP A 1 89 ? 6.438 1.875 18.578 1 96.62 89 ASP A CA 1
ATOM 649 C C . ASP A 1 89 ? 5.645 1.732 17.281 1 96.62 89 ASP A C 1
ATOM 651 O O . ASP A 1 89 ? 4.441 1.475 17.297 1 96.62 89 ASP A O 1
ATOM 655 N N . ILE A 1 90 ? 6.348 1.852 16.172 1 96.75 90 ILE A N 1
ATOM 656 C CA . ILE A 1 90 ? 5.715 1.906 14.852 1 96.75 90 ILE A CA 1
ATOM 657 C C . ILE A 1 90 ? 5.035 0.573 14.555 1 96.75 90 ILE A C 1
ATOM 659 O O . ILE A 1 90 ? 3.961 0.538 13.945 1 96.75 90 ILE A O 1
ATOM 663 N N . THR A 1 91 ? 5.633 -0.495 14.977 1 97 91 THR A N 1
ATOM 664 C CA . THR A 1 91 ? 5.09 -1.835 14.781 1 97 91 THR A CA 1
ATOM 665 C C . THR A 1 91 ? 3.791 -2.016 15.562 1 97 91 THR A C 1
ATOM 667 O O . THR A 1 91 ? 2.787 -2.467 15.008 1 97 91 THR A O 1
ATOM 670 N N . ALA A 1 92 ? 3.852 -1.647 16.797 1 97.5 92 ALA A N 1
ATOM 671 C CA . ALA A 1 92 ? 2.66 -1.749 17.641 1 97.5 92 ALA A CA 1
ATOM 672 C C . ALA A 1 92 ? 1.53 -0.877 17.094 1 97.5 92 ALA A C 1
ATOM 674 O O . ALA A 1 92 ? 0.362 -1.271 17.125 1 97.5 92 ALA A O 1
ATOM 675 N N . SER A 1 93 ? 1.909 0.314 16.656 1 97.31 93 SER A N 1
ATOM 676 C CA . SER A 1 93 ? 0.904 1.216 16.109 1 97.31 93 SER A CA 1
ATOM 677 C C . SER A 1 93 ? 0.257 0.623 14.859 1 97.31 93 SER A C 1
ATOM 679 O O . SER A 1 93 ? -0.962 0.697 14.695 1 97.31 93 SER A O 1
ATOM 681 N N . ALA A 1 94 ? 1.048 0.045 13.984 1 97.38 94 ALA A N 1
ATOM 682 C CA . ALA A 1 94 ? 0.532 -0.583 12.766 1 97.38 94 ALA A CA 1
ATOM 683 C C . ALA A 1 94 ? -0.42 -1.727 13.102 1 97.38 94 ALA A C 1
ATOM 685 O O . ALA A 1 94 ? -1.505 -1.829 12.523 1 97.38 94 ALA A O 1
ATOM 686 N N . LYS A 1 95 ? -0.019 -2.553 14.039 1 98 95 LYS A N 1
ATOM 687 C CA . LYS A 1 95 ? -0.846 -3.688 14.438 1 98 95 LYS A CA 1
ATOM 688 C C . LYS A 1 95 ? -2.152 -3.221 15.07 1 98 95 LYS A C 1
ATOM 690 O O . LYS A 1 95 ? -3.205 -3.826 14.852 1 98 95 LYS A O 1
ATOM 695 N N . ALA A 1 96 ? -2.053 -2.146 15.82 1 97.56 96 ALA A N 1
ATOM 696 C CA . ALA A 1 96 ? -3.256 -1.584 16.422 1 97.56 96 ALA A CA 1
ATOM 697 C C . ALA A 1 96 ? -4.227 -1.088 15.359 1 97.56 96 ALA A C 1
ATOM 699 O O . ALA A 1 96 ? -5.445 -1.184 15.523 1 97.56 96 ALA A O 1
ATOM 700 N N . ALA A 1 97 ? -3.711 -0.459 14.297 1 97.56 97 ALA A N 1
ATOM 701 C CA . ALA A 1 97 ? -4.566 -0.036 13.195 1 97.56 97 ALA A CA 1
ATOM 702 C C . ALA A 1 97 ? -5.285 -1.229 12.57 1 97.56 97 ALA A C 1
ATOM 704 O O . ALA A 1 97 ? -6.5 -1.188 12.359 1 97.56 97 ALA A O 1
ATOM 705 N N . ILE A 1 98 ? -4.539 -2.287 12.32 1 97.38 98 ILE A N 1
ATOM 706 C CA . ILE A 1 98 ? -5.105 -3.494 11.727 1 97.38 98 ILE A CA 1
ATOM 707 C C . ILE A 1 98 ? -6.188 -4.062 12.648 1 97.38 98 ILE A C 1
ATOM 709 O O . ILE A 1 98 ? -7.262 -4.453 12.18 1 97.38 98 ILE A O 1
ATOM 713 N N . ASP A 1 99 ? -5.957 -4.078 13.977 1 97.25 99 ASP A N 1
ATOM 714 C CA . ASP A 1 99 ? -6.93 -4.562 14.945 1 97.25 99 ASP A CA 1
ATOM 715 C C . ASP A 1 99 ? -8.203 -3.719 14.922 1 97.25 99 ASP A C 1
ATOM 717 O O . ASP A 1 99 ? -9.297 -4.223 15.188 1 97.25 99 ASP A O 1
ATOM 721 N N . ALA A 1 100 ? -8.023 -2.465 14.555 1 96.56 100 ALA A N 1
ATOM 722 C CA . ALA A 1 100 ? -9.156 -1.546 14.508 1 96.56 100 ALA A CA 1
ATOM 723 C C . ALA A 1 100 ? -9.883 -1.642 13.164 1 96.56 100 ALA A C 1
ATOM 725 O O . ALA A 1 100 ? -10.82 -0.881 12.906 1 96.56 100 ALA A O 1
ATOM 726 N N . GLY A 1 101 ? -9.445 -2.49 12.289 1 95 101 GLY A N 1
ATOM 727 C CA . GLY A 1 101 ? -10.062 -2.666 10.984 1 95 101 GLY A CA 1
ATOM 728 C C . GLY A 1 101 ? -9.586 -1.655 9.961 1 95 101 GLY A C 1
ATOM 729 O O . GLY A 1 101 ? -10.258 -1.421 8.953 1 95 101 GLY A O 1
ATOM 730 N N . VAL A 1 102 ? -8.492 -0.979 10.227 1 96.69 102 VAL A N 1
ATOM 731 C CA . VAL A 1 102 ? -7.895 -0.012 9.312 1 96.69 102 VAL A CA 1
ATOM 732 C C . VAL A 1 102 ? -6.711 -0.648 8.594 1 96.69 102 VAL A C 1
ATOM 734 O O . VAL A 1 102 ? -5.707 -0.994 9.219 1 96.69 102 VAL A O 1
ATOM 737 N N . PRO A 1 103 ? -6.824 -0.813 7.254 1 96.31 103 PRO A N 1
ATOM 738 C CA . PRO A 1 103 ? -5.648 -1.32 6.543 1 96.31 103 PRO A CA 1
ATOM 739 C C . PRO A 1 103 ? -4.434 -0.406 6.684 1 96.31 103 PRO A C 1
ATOM 741 O O . PRO A 1 103 ? -4.586 0.797 6.91 1 96.31 103 PRO A O 1
ATOM 744 N N . VAL A 1 104 ? -3.238 -1.001 6.559 1 97.06 104 VAL A N 1
ATOM 745 C CA . VAL A 1 104 ? -2.027 -0.191 6.648 1 97.06 104 VAL A CA 1
ATOM 746 C C . VAL A 1 104 ? -1.186 -0.375 5.391 1 97.06 104 VAL A C 1
ATOM 748 O O . VAL A 1 104 ? -1.374 -1.34 4.645 1 97.06 104 VAL A O 1
ATOM 751 N N . ASP A 1 105 ? -0.408 0.53 5.074 1 96.5 105 ASP A N 1
ATOM 752 C CA . ASP A 1 105 ? 0.7 0.472 4.125 1 96.5 105 ASP A CA 1
ATOM 753 C C . ASP A 1 105 ? 2.031 0.754 4.816 1 96.5 105 ASP A C 1
ATOM 755 O O . ASP A 1 105 ? 2.354 1.908 5.109 1 96.5 105 ASP A O 1
ATOM 759 N N . GLY A 1 106 ? 2.727 -0.297 5.098 1 96.19 106 GLY A N 1
ATOM 760 C CA . GLY A 1 106 ? 3.957 -0.199 5.867 1 96.19 106 GLY A CA 1
ATOM 761 C C . GLY A 1 106 ? 4.066 -1.247 6.961 1 96.19 106 GLY A C 1
ATOM 762 O O . GLY A 1 106 ? 3.379 -2.271 6.914 1 96.19 106 GLY A O 1
ATOM 763 N N . PRO A 1 107 ? 5.027 -1.029 7.98 1 96.56 107 PRO A N 1
ATOM 764 C CA . PRO A 1 107 ? 5.949 0.101 8.109 1 96.56 107 PRO A CA 1
ATOM 765 C C . PRO A 1 107 ? 7.027 0.109 7.031 1 96.56 107 PRO A C 1
ATOM 767 O O . PRO A 1 107 ? 7.457 -0.954 6.574 1 96.56 107 PRO A O 1
ATOM 770 N N . HIS A 1 108 ? 7.309 1.312 6.633 1 96 108 HIS A N 1
ATOM 771 C CA . HIS A 1 108 ? 8.406 1.538 5.699 1 96 108 HIS A CA 1
ATOM 772 C C . HIS A 1 108 ? 9.57 2.246 6.383 1 96 108 HIS A C 1
ATOM 774 O O . HIS A 1 108 ? 9.367 3.084 7.266 1 96 108 HIS A O 1
ATOM 780 N N . GLU A 1 109 ? 10.75 1.892 5.945 1 95.25 109 GLU A N 1
ATOM 781 C CA . GLU A 1 109 ? 11.906 2.734 6.242 1 95.25 109 GLU A CA 1
ATOM 782 C C . GLU A 1 109 ? 12.039 3.869 5.23 1 95.25 109 GLU A C 1
ATOM 784 O O . GLU A 1 109 ? 11.844 3.664 4.031 1 95.25 109 GLU A O 1
ATOM 789 N N . ALA A 1 110 ? 12.203 5.055 5.723 1 95.75 110 ALA A N 1
ATOM 790 C CA . ALA A 1 110 ? 12.383 6.211 4.852 1 95.75 110 ALA A CA 1
ATOM 791 C C . ALA A 1 110 ? 13.555 7.074 5.324 1 95.75 110 ALA A C 1
ATOM 793 O O . ALA A 1 110 ? 14.023 6.934 6.457 1 95.75 110 ALA A O 1
ATOM 794 N N . ALA A 1 111 ? 14.016 7.852 4.453 1 97 111 ALA A N 1
ATOM 795 C CA . ALA A 1 111 ? 15.164 8.703 4.758 1 97 111 ALA A CA 1
ATOM 796 C C . ALA A 1 111 ? 15.211 9.914 3.832 1 97 111 ALA A C 1
ATOM 798 O O . ALA A 1 111 ? 14.539 9.938 2.797 1 97 111 ALA A O 1
ATOM 799 N N . ARG A 1 112 ? 15.906 10.836 4.211 1 96.62 112 ARG A N 1
ATOM 800 C CA . ARG A 1 112 ? 16.312 11.945 3.359 1 96.62 112 ARG A CA 1
ATOM 801 C C . ARG A 1 112 ? 17.719 12.43 3.721 1 96.62 112 ARG A C 1
ATOM 803 O O . ARG A 1 112 ? 18.188 12.188 4.832 1 96.62 112 ARG A O 1
ATOM 810 N N . GLU A 1 113 ? 18.297 13 2.793 1 93.62 113 GLU A N 1
ATOM 811 C CA . GLU A 1 113 ? 19.609 13.617 3.041 1 93.62 113 GLU A CA 1
ATOM 812 C C . GLU A 1 113 ? 19.484 15.125 3.193 1 93.62 113 GLU A C 1
ATOM 814 O O . GLU A 1 113 ? 18.922 15.805 2.322 1 93.62 113 GLU A O 1
ATOM 819 N N . ARG A 1 114 ? 19.984 15.617 4.277 1 95.44 114 ARG A N 1
ATOM 820 C CA . ARG A 1 114 ? 20.031 17.062 4.469 1 95.44 114 ARG A CA 1
ATOM 821 C C . ARG A 1 114 ? 21.062 17.703 3.547 1 95.44 114 ARG A C 1
ATOM 823 O O . ARG A 1 114 ? 21.984 17.031 3.074 1 95.44 114 ARG A O 1
ATOM 830 N N . PRO A 1 115 ? 20.875 19.016 3.318 1 92.44 115 PRO A N 1
ATOM 831 C CA . PRO A 1 115 ? 21.859 19.719 2.488 1 92.44 115 PRO A CA 1
ATOM 832 C C . PRO A 1 115 ? 23.266 19.625 3.045 1 92.44 115 PRO A C 1
ATOM 834 O O . PRO A 1 115 ? 24.234 19.672 2.285 1 92.44 115 PRO A O 1
ATOM 837 N N . ASP A 1 116 ? 23.469 19.438 4.34 1 94.25 116 ASP A N 1
ATOM 838 C CA . ASP A 1 116 ? 24.781 19.359 4.953 1 94.25 116 ASP A CA 1
ATOM 839 C C . ASP A 1 116 ? 25.344 17.938 4.91 1 94.25 116 ASP A C 1
ATOM 841 O O . ASP A 1 116 ? 26.359 17.641 5.523 1 94.25 116 ASP A O 1
ATOM 845 N N . GLY A 1 117 ? 24.594 17 4.336 1 93.62 117 GLY A N 1
ATOM 846 C CA . GLY A 1 117 ? 25.062 15.641 4.129 1 93.62 117 GLY A CA 1
ATOM 847 C C . GLY A 1 117 ? 24.562 14.672 5.188 1 93.62 117 GLY A C 1
ATOM 848 O O . GLY A 1 117 ? 24.734 13.461 5.059 1 93.62 117 GLY A O 1
ATOM 849 N N . ARG A 1 118 ? 23.984 15.211 6.176 1 95.06 118 ARG A N 1
ATOM 850 C CA . ARG A 1 118 ? 23.484 14.367 7.254 1 95.06 118 ARG A CA 1
ATOM 851 C C . ARG A 1 118 ? 22.297 13.531 6.797 1 95.06 118 ARG A C 1
ATOM 853 O O . ARG A 1 118 ? 21.359 14.055 6.184 1 95.06 118 ARG A O 1
ATOM 860 N N . LEU A 1 119 ? 22.375 12.188 7.141 1 96.38 119 LEU A N 1
ATOM 861 C CA . LEU A 1 119 ? 21.266 11.281 6.836 1 96.38 119 LEU A CA 1
ATOM 862 C C . LEU A 1 119 ? 20.219 11.312 7.941 1 96.38 119 LEU A C 1
ATOM 864 O O . LEU A 1 119 ? 20.547 11.164 9.117 1 96.38 119 LEU A O 1
ATOM 868 N N . VAL A 1 120 ? 19.016 11.617 7.59 1 98 120 VAL A N 1
ATOM 869 C CA . VAL A 1 120 ? 17.875 11.57 8.484 1 98 120 VAL A CA 1
ATOM 870 C C . VAL A 1 120 ? 17.016 10.344 8.164 1 98 120 VAL A C 1
ATOM 872 O O . VAL A 1 120 ? 16.578 10.156 7.02 1 98 120 VAL A O 1
ATOM 875 N N . GLU A 1 121 ? 16.797 9.469 9.125 1 98.06 121 GLU A N 1
ATOM 876 C CA . GLU A 1 121 ? 16.062 8.227 8.891 1 98.06 121 GLU A CA 1
ATOM 877 C C . GLU A 1 121 ? 14.875 8.094 9.828 1 98.06 121 GLU A C 1
ATOM 879 O O . GLU A 1 121 ? 14.953 8.477 11 1 98.06 121 GLU A O 1
ATOM 884 N N . TRP A 1 122 ? 13.828 7.539 9.336 1 98.06 122 TRP A N 1
ATOM 885 C CA . TRP A 1 122 ? 12.648 7.273 10.148 1 98.06 122 TRP A CA 1
ATOM 886 C C . TRP A 1 122 ? 11.875 6.074 9.617 1 98.06 122 TRP A C 1
ATOM 888 O O . TRP A 1 122 ? 12.102 5.629 8.492 1 98.06 122 TRP A O 1
ATOM 898 N N . ASP A 1 123 ? 11.078 5.461 10.469 1 97.81 123 ASP A N 1
ATOM 899 C CA . ASP A 1 123 ? 10.023 4.527 10.078 1 97.81 123 ASP A CA 1
ATOM 900 C C . ASP A 1 123 ? 8.68 5.242 9.938 1 97.81 123 ASP A C 1
ATOM 902 O O . ASP A 1 123 ? 8.383 6.164 10.703 1 97.81 123 ASP A O 1
ATOM 906 N N . MET A 1 124 ? 7.922 4.805 8.984 1 97.56 124 MET A N 1
ATOM 907 C CA . MET A 1 124 ? 6.59 5.383 8.844 1 97.56 124 MET A CA 1
ATOM 908 C C . MET A 1 124 ? 5.578 4.32 8.43 1 97.56 124 MET A C 1
ATOM 910 O O . MET A 1 124 ? 5.953 3.279 7.883 1 97.56 124 MET A O 1
ATOM 914 N N . CYS A 1 125 ? 4.375 4.555 8.719 1 97.5 125 CYS A N 1
ATOM 915 C CA . CYS A 1 125 ? 3.277 3.674 8.336 1 97.5 125 CYS A CA 1
ATOM 916 C C . CYS A 1 125 ? 2.025 4.477 8 1 97.5 125 CYS A C 1
ATOM 918 O O . CYS A 1 125 ? 1.578 5.297 8.805 1 97.5 125 CYS A O 1
ATOM 920 N N . PHE A 1 126 ? 1.548 4.266 6.797 1 96.75 126 PHE A N 1
ATOM 921 C CA . PHE A 1 126 ? 0.297 4.902 6.402 1 96.75 126 PHE A CA 1
ATOM 922 C C . PHE A 1 126 ? -0.898 4.062 6.84 1 96.75 126 PHE A C 1
ATOM 924 O O . PHE A 1 126 ? -0.811 2.834 6.902 1 96.75 126 PHE A O 1
ATOM 931 N N . GLU A 1 127 ? -1.906 4.66 7.207 1 92 127 GLU A N 1
ATOM 932 C CA . GLU A 1 127 ? -3.162 3.979 7.508 1 92 127 GLU A CA 1
ATOM 933 C C . GLU A 1 127 ? -4.078 3.941 6.289 1 92 127 GLU A C 1
ATOM 935 O O . GLU A 1 127 ? -5.07 4.672 6.227 1 92 127 GLU A O 1
ATOM 940 N N . GLY A 1 128 ? -3.635 3.07 5.398 1 79.25 128 GLY A N 1
ATOM 941 C CA . GLY A 1 128 ? -4.254 2.885 4.098 1 79.25 128 GLY A CA 1
ATOM 942 C C . GLY A 1 128 ? -4.129 4.102 3.199 1 79.25 128 GLY A C 1
ATOM 943 O O . GLY A 1 128 ? -3.104 4.785 3.215 1 79.25 128 GLY A O 1
ATOM 944 N N . THR A 1 129 ? -5.172 4.168 2.334 1 79.06 129 THR A N 1
ATOM 945 C CA . THR A 1 129 ? -5.23 5.312 1.43 1 79.06 129 THR A CA 1
ATOM 946 C C . THR A 1 129 ? -6.16 6.391 1.98 1 79.06 129 THR A C 1
ATOM 948 O O . THR A 1 129 ? -6.457 7.371 1.295 1 79.06 129 THR A O 1
ATOM 951 N N . ASP A 1 130 ? -6.586 6.176 3.229 1 87.5 130 ASP A N 1
ATOM 952 C CA . ASP A 1 130 ? -7.496 7.117 3.879 1 87.5 130 ASP A CA 1
ATOM 953 C C . ASP A 1 130 ? -6.73 8.297 4.469 1 87.5 130 ASP A C 1
ATOM 955 O O . ASP A 1 130 ? -6.207 8.211 5.582 1 87.5 130 ASP A O 1
ATOM 959 N N . GLN A 1 131 ? -6.711 9.414 3.809 1 92.69 131 GLN A N 1
ATOM 960 C CA . GLN A 1 131 ? -5.906 10.562 4.207 1 92.69 131 GLN A CA 1
ATOM 961 C C . GLN A 1 131 ? -6.555 11.312 5.367 1 92.69 131 GLN A C 1
ATOM 963 O O . GLN A 1 131 ? -5.973 12.258 5.91 1 92.69 131 GLN A O 1
ATOM 968 N N . ARG A 1 132 ? -7.809 10.891 5.773 1 97.56 132 ARG A N 1
ATOM 969 C CA . ARG A 1 132 ? -8.406 11.461 6.977 1 97.56 132 ARG A CA 1
ATOM 970 C C . ARG A 1 132 ? -7.566 11.141 8.211 1 97.56 132 ARG A C 1
ATOM 972 O O . ARG A 1 132 ? -7.43 11.969 9.109 1 97.56 132 ARG A O 1
ATOM 979 N N . LEU A 1 133 ? -6.945 9.914 8.211 1 97.5 133 LEU A N 1
ATOM 980 C CA . LEU A 1 133 ? -6.137 9.461 9.336 1 97.5 133 LEU A CA 1
ATOM 981 C C . LEU A 1 133 ? -4.684 9.883 9.172 1 97.5 133 LEU A C 1
ATOM 983 O O . LEU A 1 133 ? -4.191 10.008 8.047 1 97.5 133 LEU A O 1
ATOM 987 N N . PRO A 1 134 ? -4.02 10.188 10.273 1 97.62 134 PRO A N 1
ATOM 988 C CA . PRO A 1 134 ? -2.586 10.469 10.188 1 97.62 134 PRO A CA 1
ATOM 989 C C . PRO A 1 134 ? -1.764 9.242 9.805 1 97.62 134 PRO A C 1
ATOM 991 O O . PRO A 1 134 ? -2.191 8.109 10.039 1 97.62 134 PRO A O 1
ATOM 994 N N . PHE A 1 135 ? -0.654 9.461 9.148 1 97.94 135 PHE A N 1
ATOM 995 C CA . PHE A 1 135 ? 0.35 8.406 9.18 1 97.94 135 PHE A CA 1
ATOM 996 C C . PHE A 1 135 ? 1.188 8.5 10.453 1 97.94 135 PHE A C 1
ATOM 998 O O . PHE A 1 135 ? 1.166 9.523 11.141 1 97.94 135 PHE A O 1
ATOM 1005 N N . THR A 1 136 ? 1.891 7.391 10.758 1 97.75 136 THR A N 1
ATOM 1006 C CA . THR A 1 136 ? 2.709 7.359 11.969 1 97.75 136 THR A CA 1
ATOM 1007 C C . THR A 1 136 ? 4.195 7.371 11.617 1 97.75 136 THR A C 1
ATOM 1009 O O . THR A 1 136 ? 4.586 6.891 10.547 1 97.75 136 THR A O 1
ATOM 1012 N N . ILE A 1 137 ? 4.941 7.969 12.555 1 98.06 137 ILE A N 1
ATOM 1013 C CA . ILE A 1 137 ? 6.375 8.086 12.305 1 98.06 137 ILE A CA 1
ATOM 1014 C C . ILE A 1 137 ? 7.148 7.762 13.578 1 98.06 137 ILE A C 1
ATOM 1016 O O . ILE A 1 137 ? 6.648 7.969 14.688 1 98.06 137 ILE A O 1
ATOM 1020 N N . ARG A 1 138 ? 8.289 7.203 13.438 1 97.88 138 ARG A N 1
ATOM 1021 C CA . ARG A 1 138 ? 9.273 7 14.492 1 97.88 138 ARG A CA 1
ATOM 1022 C C . ARG A 1 138 ? 10.688 7.297 13.992 1 97.88 138 ARG A C 1
ATOM 1024 O O . ARG A 1 138 ? 11.141 6.688 13.023 1 97.88 138 ARG A O 1
ATOM 1031 N N . ASP A 1 139 ? 11.312 8.164 14.672 1 97.81 139 ASP A N 1
ATOM 1032 C CA . ASP A 1 139 ? 12.672 8.531 14.281 1 97.81 139 ASP A CA 1
ATOM 1033 C C . ASP A 1 139 ? 13.641 7.379 14.508 1 97.81 139 ASP A C 1
ATOM 1035 O O . ASP A 1 139 ? 13.617 6.738 15.555 1 97.81 139 ASP A O 1
ATOM 1039 N N . ARG A 1 140 ? 14.438 7.125 13.484 1 97.5 140 ARG A N 1
ATOM 1040 C CA . ARG A 1 140 ? 15.539 6.176 13.617 1 97.5 140 ARG A CA 1
ATOM 1041 C C . ARG A 1 140 ? 16.844 6.895 13.914 1 97.5 140 ARG A C 1
ATOM 1043 O O . ARG A 1 140 ? 17.812 6.281 14.383 1 97.5 140 ARG A O 1
ATOM 1050 N N . THR A 1 141 ? 16.922 8.172 13.586 1 98.06 141 THR A N 1
ATOM 1051 C CA . THR A 1 141 ? 18 9.086 13.953 1 98.06 141 THR A CA 1
ATOM 1052 C C . THR A 1 141 ? 17.516 10.125 14.953 1 98.06 141 THR A C 1
ATOM 1054 O O . THR A 1 141 ? 16.312 10.281 15.156 1 98.06 141 THR A O 1
ATOM 1057 N N . PRO A 1 142 ? 18.438 10.789 15.68 1 96.56 142 PRO A N 1
ATOM 1058 C CA . PRO A 1 142 ? 17.984 11.812 16.625 1 96.56 142 PRO A CA 1
ATOM 1059 C C . PRO A 1 142 ? 17.016 12.812 16 1 96.56 142 PRO A C 1
ATOM 1061 O O . PRO A 1 142 ? 17.25 13.273 14.875 1 96.56 142 PRO A O 1
ATOM 1064 N N . ARG A 1 143 ? 15.969 13.133 16.703 1 94.94 143 ARG A N 1
ATOM 1065 C CA . ARG A 1 143 ? 14.914 14.008 16.203 1 94.94 143 ARG A CA 1
ATOM 1066 C C . ARG A 1 143 ? 15.484 15.336 15.711 1 94.94 143 ARG A C 1
ATOM 1068 O O . ARG A 1 143 ? 15 15.906 14.734 1 94.94 143 ARG A O 1
ATOM 1075 N N . GLY A 1 144 ? 16.5 15.828 16.391 1 94.56 144 GLY A N 1
ATOM 1076 C CA . GLY A 1 144 ? 17.109 17.094 16.016 1 94.56 144 GLY A CA 1
ATOM 1077 C C . GLY A 1 144 ? 17.672 17.094 14.602 1 94.56 144 GLY A C 1
ATOM 1078 O O . GLY A 1 144 ? 17.922 18.141 14.023 1 94.56 144 GLY A O 1
ATOM 1079 N N . TYR A 1 145 ? 17.984 15.859 14.055 1 95.69 145 TYR A N 1
ATOM 1080 C CA . TYR A 1 145 ? 18.391 15.773 12.656 1 95.69 145 TYR A CA 1
ATOM 1081 C C . TYR A 1 145 ? 17.25 16.141 11.727 1 95.69 145 TYR A C 1
ATOM 1083 O O . TYR A 1 145 ? 17.469 16.703 10.648 1 95.69 145 TYR A O 1
ATOM 1091 N N . ARG A 1 146 ? 16.047 15.812 12.125 1 95.56 146 ARG A N 1
ATOM 1092 C CA . ARG A 1 146 ? 14.875 15.953 11.266 1 95.56 146 ARG A CA 1
ATOM 1093 C C . ARG A 1 146 ? 14.234 17.328 11.43 1 95.56 146 ARG A C 1
ATOM 1095 O O . ARG A 1 146 ? 13.766 17.922 10.461 1 95.56 146 ARG A O 1
ATOM 1102 N N . VAL A 1 147 ? 14.234 17.812 12.617 1 93.56 147 VAL A N 1
ATOM 1103 C CA . VAL A 1 147 ? 13.523 19.047 12.945 1 93.56 147 VAL A CA 1
ATOM 1104 C C . VAL A 1 147 ? 14.5 20.078 13.523 1 93.56 147 VAL A C 1
ATOM 1106 O O . VAL A 1 147 ? 14.891 19.969 14.695 1 93.56 147 VAL A O 1
ATOM 1109 N N . PRO A 1 148 ? 14.797 21.109 12.766 1 91.75 148 PRO A N 1
ATOM 1110 C CA . PRO A 1 148 ? 15.664 22.156 13.32 1 91.75 148 PRO A CA 1
ATOM 1111 C C . PRO A 1 148 ? 15 22.922 14.461 1 91.75 148 PRO A C 1
ATOM 1113 O O . PRO A 1 148 ? 13.773 22.891 14.609 1 91.75 148 PRO A O 1
ATOM 1116 N N . LYS A 1 149 ? 15.797 23.594 15.203 1 90.75 149 LYS A N 1
ATOM 1117 C CA . LYS A 1 149 ? 15.273 24.406 16.297 1 90.75 149 LYS A CA 1
ATOM 1118 C C . LYS A 1 149 ? 14.469 25.594 15.758 1 90.75 149 LYS A C 1
ATOM 1120 O O . LYS A 1 149 ? 14.875 26.234 14.781 1 90.75 149 LYS A O 1
ATOM 1125 N N . ALA A 1 150 ? 13.375 25.766 16.375 1 90.56 150 ALA A N 1
ATOM 1126 C CA . ALA A 1 150 ? 12.539 26.891 15.984 1 90.56 150 ALA A CA 1
ATOM 1127 C C . ALA A 1 150 ? 13.102 28.203 16.516 1 90.56 150 ALA A C 1
ATOM 1129 O O . ALA A 1 150 ? 13.75 28.234 17.562 1 90.56 150 ALA A O 1
ATOM 1130 N N . ALA A 1 151 ? 12.859 29.188 15.68 1 82.94 151 ALA A N 1
ATOM 1131 C CA . ALA A 1 151 ? 13.164 30.516 16.203 1 82.94 151 ALA A CA 1
ATOM 1132 C C . ALA A 1 151 ? 12.336 30.828 17.438 1 82.94 151 ALA A C 1
ATOM 1134 O O . ALA A 1 151 ? 11.203 30.344 17.578 1 82.94 151 ALA A O 1
ATOM 1135 N N . GLN A 1 152 ? 12.93 31.578 18.25 1 78.81 152 GLN A N 1
ATOM 1136 C CA . GLN A 1 152 ? 12.219 31.969 19.469 1 78.81 152 GLN A CA 1
ATOM 1137 C C . GLN A 1 152 ? 11.039 32.875 19.141 1 78.81 152 GLN A C 1
ATOM 1139 O O . GLN A 1 152 ? 11.188 33.844 18.391 1 78.81 152 GLN A O 1
ATOM 1144 N N . ASN A 1 153 ? 9.93 32.469 19.438 1 78.31 153 ASN A N 1
ATOM 1145 C CA . ASN A 1 153 ? 8.68 33.188 19.359 1 78.31 153 ASN A CA 1
ATOM 1146 C C . ASN A 1 153 ? 7.785 32.906 20.562 1 78.31 153 ASN A C 1
ATOM 1148 O O . ASN A 1 153 ? 7.289 31.797 20.734 1 78.31 153 ASN A O 1
ATOM 1152 N N . THR A 1 154 ? 7.52 33.969 21.234 1 82.56 154 THR A N 1
ATOM 1153 C CA . THR A 1 154 ? 6.891 33.75 22.531 1 82.56 154 THR A CA 1
ATOM 1154 C C . THR A 1 154 ? 5.398 33.469 22.375 1 82.56 154 THR A C 1
ATOM 1156 O O . THR A 1 154 ? 4.77 32.906 23.281 1 82.56 154 THR A O 1
ATOM 1159 N N . SER A 1 155 ? 4.898 33.812 21.234 1 93.94 155 SER A N 1
ATOM 1160 C CA . SER A 1 155 ? 3.447 33.688 21.141 1 93.94 155 SER A CA 1
ATOM 1161 C C . SER A 1 155 ? 3.053 32.5 20.281 1 93.94 155 SER A C 1
ATOM 1163 O O . SER A 1 155 ? 1.886 32.094 20.266 1 93.94 155 SER A O 1
ATOM 1165 N N . VAL A 1 156 ? 3.973 31.938 19.562 1 95.81 156 VAL A N 1
ATOM 1166 C CA . VAL A 1 156 ? 3.709 30.781 18.719 1 95.81 156 VAL A CA 1
ATOM 1167 C C . VAL A 1 156 ? 4.109 29.5 19.453 1 95.81 156 VAL A C 1
ATOM 1169 O O . VAL A 1 156 ? 5.207 29.422 20.016 1 95.81 156 VAL A O 1
ATOM 1172 N N . ARG A 1 157 ? 3.287 28.531 19.531 1 95.38 157 ARG A N 1
ATOM 1173 C CA . ARG A 1 157 ? 3.576 27.312 20.281 1 95.38 157 ARG A CA 1
ATOM 1174 C C . ARG A 1 157 ? 3.902 26.156 19.328 1 95.38 157 ARG A C 1
ATOM 1176 O O . ARG A 1 157 ? 4.992 25.578 19.391 1 95.38 157 ARG A O 1
ATOM 1183 N N . GLY A 1 158 ? 2.953 25.844 18.406 1 96.25 158 GLY A N 1
ATOM 1184 C CA . GLY A 1 158 ? 3.111 24.719 17.5 1 96.25 158 GLY A CA 1
ATOM 1185 C C . GLY A 1 158 ? 1.806 24.281 16.875 1 96.25 158 GLY A C 1
ATOM 1186 O O . GLY A 1 158 ? 0.775 24.938 17.031 1 96.25 158 GLY A O 1
ATOM 1187 N N . LEU A 1 159 ? 1.839 23.219 16.125 1 97.88 159 LEU A N 1
ATOM 1188 C CA . LEU A 1 159 ? 0.645 22.719 15.453 1 97.88 159 LEU A CA 1
ATOM 1189 C C . LEU A 1 159 ? -0.437 22.344 16.469 1 97.88 159 LEU A C 1
ATOM 1191 O O . LEU A 1 159 ? -0.17 21.625 17.438 1 97.88 159 LEU A O 1
ATOM 1195 N N . GLN A 1 160 ? -1.627 22.859 16.203 1 97.56 160 GLN A N 1
ATOM 1196 C CA . GLN A 1 160 ? -2.705 22.703 17.172 1 97.56 160 GLN A CA 1
ATOM 1197 C C . GLN A 1 160 ? -3.836 21.844 16.609 1 97.56 160 GLN A C 1
ATOM 1199 O O . GLN A 1 160 ? -4.41 21.016 17.312 1 97.56 160 GLN A O 1
ATOM 1204 N N . THR A 1 161 ? -4.188 22.141 15.375 1 98.19 161 THR A N 1
ATOM 1205 C CA . THR A 1 161 ? -5.383 21.5 14.844 1 98.19 161 THR A CA 1
ATOM 1206 C C . THR A 1 161 ? -5.18 21.109 13.383 1 98.19 161 THR A C 1
ATOM 1208 O O . THR A 1 161 ? -4.621 21.875 12.602 1 98.19 161 THR A O 1
ATOM 1211 N N . VAL A 1 162 ? -5.559 19.922 13.047 1 98.75 162 VAL A N 1
ATOM 1212 C CA . VAL A 1 162 ? -5.777 19.469 11.672 1 98.75 162 VAL A CA 1
ATOM 1213 C C . VAL A 1 162 ? -7.273 19.469 11.359 1 98.75 162 VAL A C 1
ATOM 1215 O O . VAL A 1 162 ? -8.047 18.75 12 1 98.75 162 VAL A O 1
ATOM 1218 N N . VAL A 1 163 ? -7.652 20.281 10.445 1 98.75 163 VAL A N 1
ATOM 1219 C CA . VAL A 1 163 ? -9.047 20.266 10.031 1 98.75 163 VAL A CA 1
ATOM 1220 C C . VAL A 1 163 ? -9.242 19.25 8.898 1 98.75 163 VAL A C 1
ATOM 1222 O O . VAL A 1 163 ? -8.664 19.391 7.824 1 98.75 163 VAL A O 1
ATOM 1225 N N . VAL A 1 164 ? -10.086 18.297 9.164 1 98.56 164 VAL A N 1
ATOM 1226 C CA . VAL A 1 164 ? -10.328 17.219 8.203 1 98.56 164 VAL A CA 1
ATOM 1227 C C . VAL A 1 164 ? -11.672 17.438 7.512 1 98.56 164 VAL A C 1
ATOM 1229 O O . VAL A 1 164 ? -12.711 17.516 8.172 1 98.56 164 VAL A O 1
ATOM 1232 N N . ALA A 1 165 ? -11.617 17.562 6.195 1 98.12 165 ALA A N 1
ATOM 1233 C CA . ALA A 1 165 ? -12.828 17.641 5.383 1 98.12 165 ALA A CA 1
ATOM 1234 C C . ALA A 1 165 ? -13.359 16.25 5.062 1 98.12 165 ALA A C 1
ATOM 1236 O O . ALA A 1 165 ? -12.602 15.367 4.648 1 98.12 165 ALA A O 1
ATOM 1237 N N . THR A 1 166 ? -14.609 16.047 5.289 1 97.75 166 THR A N 1
ATOM 1238 C CA . THR A 1 166 ? -15.242 14.742 5.078 1 97.75 166 THR A CA 1
ATOM 1239 C C . THR A 1 166 ? -16.672 14.906 4.59 1 97.75 166 THR A C 1
ATOM 1241 O O . THR A 1 166 ? -17.281 15.961 4.785 1 97.75 166 THR A O 1
ATOM 1244 N N . ARG A 1 167 ? -17.188 13.914 3.904 1 96.25 167 ARG A N 1
ATOM 1245 C CA . ARG A 1 167 ? -18.562 13.938 3.412 1 96.25 167 ARG A CA 1
ATOM 1246 C C . ARG A 1 167 ? -19.531 13.43 4.469 1 96.25 167 ARG A C 1
ATOM 1248 O O . ARG A 1 167 ? -20.734 13.648 4.371 1 96.25 167 ARG A O 1
ATOM 1255 N N . ASP A 1 168 ? -19.016 12.727 5.438 1 96.25 168 ASP A N 1
ATOM 1256 C CA . ASP A 1 168 ? -19.781 12.156 6.535 1 96.25 168 ASP A CA 1
ATOM 1257 C C . ASP A 1 168 ? -19.031 12.297 7.859 1 96.25 168 ASP A C 1
ATOM 1259 O O . ASP A 1 168 ? -18.266 11.414 8.242 1 96.25 168 ASP A O 1
ATOM 1263 N N . ARG A 1 169 ? -19.297 13.352 8.633 1 96.38 169 ARG A N 1
ATOM 1264 C CA . ARG A 1 169 ? -18.578 13.672 9.859 1 96.38 169 ARG A CA 1
ATOM 1265 C C . ARG A 1 169 ? -18.75 12.578 10.898 1 96.38 169 ARG A C 1
ATOM 1267 O O . ARG A 1 169 ? -17.812 12.242 11.633 1 96.38 169 ARG A O 1
ATOM 1274 N N . GLU A 1 170 ? -19.938 12.055 10.977 1 95.81 170 GLU A N 1
ATOM 1275 C CA . GLU A 1 170 ? -20.219 11.023 11.977 1 95.81 170 GLU A CA 1
ATOM 1276 C C . GLU A 1 170 ? -19.422 9.758 11.695 1 95.81 170 GLU A C 1
ATOM 1278 O O . GLU A 1 170 ? -18.828 9.18 12.609 1 95.81 170 GLU A O 1
ATOM 1283 N N . ALA A 1 171 ? -19.438 9.336 10.406 1 96.81 171 ALA A N 1
ATOM 1284 C CA . ALA A 1 171 ? -18.641 8.164 10.031 1 96.81 171 ALA A CA 1
ATOM 1285 C C . ALA A 1 171 ? -17.156 8.398 10.281 1 96.81 171 ALA A C 1
ATOM 1287 O O . ALA A 1 171 ? -16.438 7.488 10.703 1 96.81 171 ALA A O 1
ATOM 1288 N N . THR A 1 172 ? -16.719 9.617 9.961 1 97.81 172 THR A N 1
ATOM 1289 C CA . THR A 1 172 ? -15.312 9.953 10.188 1 97.81 172 THR A CA 1
ATOM 1290 C C . THR A 1 172 ? -14.992 9.969 11.68 1 97.81 172 THR A C 1
ATOM 1292 O O . THR A 1 172 ? -13.945 9.461 12.102 1 97.81 172 THR A O 1
ATOM 1295 N N . ALA A 1 173 ? -15.859 10.516 12.477 1 97.75 173 ALA A N 1
ATOM 1296 C CA . ALA A 1 173 ? -15.672 10.508 13.922 1 97.75 173 ALA A CA 1
ATOM 1297 C C . ALA A 1 173 ? -15.586 9.078 14.461 1 97.75 173 ALA A C 1
ATOM 1299 O O . ALA A 1 173 ? -14.773 8.781 15.336 1 97.75 173 ALA A O 1
ATOM 1300 N N . ASP A 1 174 ? -16.453 8.227 13.977 1 97.5 174 ASP A N 1
ATOM 1301 C CA . ASP A 1 174 ? -16.422 6.82 14.375 1 97.5 174 ASP A CA 1
ATOM 1302 C C . ASP A 1 174 ? -15.086 6.172 14.031 1 97.5 174 ASP A C 1
ATOM 1304 O O . ASP A 1 174 ? -14.578 5.352 14.797 1 97.5 174 ASP A O 1
ATOM 1308 N N . LEU A 1 175 ? -14.617 6.523 12.867 1 97 175 LEU A N 1
ATOM 1309 C CA . LEU A 1 175 ? -13.312 6.023 12.445 1 97 175 LEU A CA 1
ATOM 1310 C C . LEU A 1 175 ? -12.219 6.461 13.414 1 97 175 LEU A C 1
ATOM 1312 O O . LEU A 1 175 ? -11.398 5.645 13.844 1 97 175 LEU A O 1
ATOM 1316 N N . PHE A 1 176 ? -12.211 7.742 13.797 1 97.75 176 PHE A N 1
ATOM 1317 C CA . PHE A 1 176 ? -11.219 8.266 14.734 1 97.75 176 PHE A CA 1
ATOM 1318 C C . PHE A 1 176 ? -11.391 7.629 16.109 1 97.75 176 PHE A C 1
ATOM 1320 O O . PHE A 1 176 ? -10.406 7.367 16.797 1 97.75 176 PHE A O 1
ATOM 1327 N N . ALA A 1 177 ? -12.609 7.422 16.5 1 97.81 177 ALA A N 1
ATOM 1328 C CA . ALA A 1 177 ? -12.875 6.777 17.781 1 97.81 177 ALA A CA 1
ATOM 1329 C C . ALA A 1 177 ? -12.328 5.352 17.797 1 97.81 177 ALA A C 1
ATOM 1331 O O . ALA A 1 177 ? -11.664 4.945 18.75 1 97.81 177 ALA A O 1
ATOM 1332 N N . ARG A 1 178 ? -12.586 4.637 16.75 1 96.44 178 ARG A N 1
ATOM 1333 C CA . ARG A 1 178 ? -12.188 3.236 16.641 1 96.44 178 ARG A CA 1
ATOM 1334 C C . ARG A 1 178 ? -10.672 3.102 16.578 1 96.44 178 ARG A C 1
ATOM 1336 O O . ARG A 1 178 ? -10.086 2.252 17.266 1 96.44 178 ARG A O 1
ATOM 1343 N N . ARG A 1 179 ? -10.023 3.953 15.844 1 96.88 179 ARG A N 1
ATOM 1344 C CA . ARG A 1 179 ? -8.594 3.777 15.586 1 96.88 179 ARG A CA 1
ATOM 1345 C C . ARG A 1 179 ? -7.754 4.469 16.656 1 96.88 179 ARG A C 1
ATOM 1347 O O . ARG A 1 179 ? -6.703 3.961 17.047 1 96.88 179 ARG A O 1
ATOM 1354 N N . HIS A 1 180 ? -8.219 5.715 17.078 1 95.44 180 HIS A N 1
ATOM 1355 C CA . HIS A 1 180 ? -7.348 6.52 17.938 1 95.44 180 HIS A CA 1
ATOM 1356 C C . HIS A 1 180 ? -8.016 6.82 19.281 1 95.44 180 HIS A C 1
ATOM 1358 O O . HIS A 1 180 ? -7.453 7.543 20.109 1 95.44 180 HIS A O 1
ATOM 1364 N N . ARG A 1 181 ? -9.195 6.258 19.531 1 96 181 ARG A N 1
ATOM 1365 C CA . ARG A 1 181 ? -9.938 6.438 20.766 1 96 181 ARG A CA 1
ATOM 1366 C C . ARG A 1 181 ? -10.242 7.91 21.016 1 96 181 ARG A C 1
ATOM 1368 O O . ARG A 1 181 ? -10.18 8.375 22.156 1 96 181 ARG A O 1
ATOM 1375 N N . TYR A 1 182 ? -10.43 8.633 19.922 1 97.44 182 TYR A N 1
ATOM 1376 C CA . TYR A 1 182 ? -10.812 10.039 20.062 1 97.44 182 TYR A CA 1
ATOM 1377 C C . TYR A 1 182 ? -12.266 10.156 20.516 1 97.44 182 TYR A C 1
ATOM 1379 O O . TYR A 1 182 ? -13.086 9.273 20.234 1 97.44 182 TYR A O 1
ATOM 1387 N N . PRO A 1 183 ? -12.609 11.227 21.234 1 97.69 183 PRO A N 1
ATOM 1388 C CA . PRO A 1 183 ? -13.984 11.43 21.703 1 97.69 183 PRO A CA 1
ATOM 1389 C C . PRO A 1 183 ? -14.938 11.844 20.594 1 97.69 183 PRO A C 1
ATOM 1391 O O . PRO A 1 183 ? -14.508 12.117 19.469 1 97.69 183 PRO A O 1
ATOM 1394 N N . SER A 1 184 ? -16.219 11.859 20.875 1 97.56 184 SER A N 1
ATOM 1395 C CA . SER A 1 184 ? -17.234 12.328 19.953 1 97.56 184 SER A CA 1
ATOM 1396 C C . SER A 1 184 ? -17.062 13.812 19.641 1 97.56 184 SER A C 1
ATOM 1398 O O . SER A 1 184 ? -16.656 14.586 20.516 1 97.56 184 SER A O 1
ATOM 1400 N N . PRO A 1 185 ? -17.406 14.148 18.469 1 97.75 185 PRO A N 1
ATOM 1401 C CA . PRO A 1 185 ? -17.25 15.555 18.078 1 97.75 185 PRO A CA 1
ATOM 1402 C C . PRO A 1 185 ? -18.266 16.469 18.75 1 97.75 185 PRO A C 1
ATOM 1404 O O . PRO A 1 185 ? -19.359 16.031 19.109 1 97.75 185 PRO A O 1
ATOM 1407 N N . VAL A 1 186 ? -17.891 17.688 18.953 1 97.75 186 VAL A N 1
ATOM 1408 C CA . VAL A 1 186 ? -18.75 18.766 19.453 1 97.75 186 VAL A CA 1
ATOM 1409 C C . VAL A 1 186 ? -18.781 19.906 18.422 1 97.75 186 VAL A C 1
ATOM 1411 O O . VAL A 1 186 ? -17.75 20.406 18 1 97.75 186 VAL A O 1
ATOM 1414 N N . ASP A 1 187 ? -20 20.297 18.109 1 97.56 187 ASP A N 1
ATOM 1415 C CA . ASP A 1 187 ? -20.141 21.406 17.172 1 97.56 187 ASP A CA 1
ATOM 1416 C C . ASP A 1 187 ? -19.641 22.703 17.781 1 97.56 187 ASP A C 1
ATOM 1418 O O . ASP A 1 187 ? -19.984 23.047 18.906 1 97.56 187 ASP A O 1
ATOM 1422 N N . ILE A 1 188 ? -18.859 23.344 17.016 1 96.81 188 ILE A N 1
ATOM 1423 C CA . ILE A 1 188 ? -18.391 24.656 17.438 1 96.81 188 ILE A CA 1
ATOM 1424 C C . ILE A 1 188 ? -18.406 25.625 16.25 1 96.81 188 ILE A C 1
ATOM 1426 O O . ILE A 1 188 ? -18.516 25.203 15.102 1 96.81 188 ILE A O 1
ATOM 1430 N N . ASN A 1 189 ? -18.391 26.906 16.625 1 95.62 189 ASN A N 1
ATOM 1431 C CA . ASN A 1 189 ? -18.156 27.891 15.586 1 95.62 189 ASN A CA 1
ATOM 1432 C C . ASN A 1 189 ? -16.719 27.812 15.062 1 95.62 189 ASN A C 1
ATOM 1434 O O . ASN A 1 189 ? -15.773 27.641 15.844 1 95.62 189 ASN A O 1
ATOM 1438 N N . GLY A 1 190 ? -16.547 27.828 13.797 1 95.19 190 GLY A N 1
ATOM 1439 C CA . GLY A 1 190 ? -15.242 27.781 13.172 1 95.19 190 GLY A CA 1
ATOM 1440 C C . GLY A 1 190 ? -15.242 28.312 11.75 1 95.19 190 GLY A C 1
ATOM 1441 O O . GLY A 1 190 ? -16.203 28.969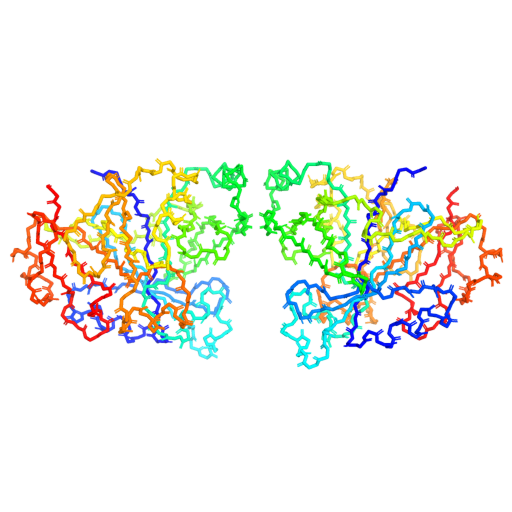 11.32 1 95.19 190 GLY A O 1
ATOM 1442 N N . PRO A 1 191 ? -14.211 28.094 11.094 1 94.38 191 PRO A N 1
ATOM 1443 C CA . PRO A 1 191 ? -14.016 28.734 9.789 1 94.38 191 PRO A CA 1
ATOM 1444 C C . PRO A 1 191 ? -14.781 28.031 8.664 1 94.38 191 PRO A C 1
ATOM 1446 O O . PRO A 1 191 ? -14.898 28.562 7.562 1 94.38 191 PRO A O 1
ATOM 1449 N N . PHE A 1 192 ? -15.273 26.812 8.914 1 94.81 192 PHE A N 1
ATOM 1450 C CA . PHE A 1 192 ? -15.961 26.047 7.879 1 94.81 192 PHE A CA 1
ATOM 1451 C C . PHE A 1 192 ? -17.391 25.703 8.312 1 94.81 192 PHE A C 1
ATOM 1453 O O . PHE A 1 192 ? -17.734 25.859 9.492 1 94.81 192 PHE A O 1
ATOM 1460 N N . SER A 1 193 ? -18.172 25.328 7.359 1 90.44 193 SER A N 1
ATOM 1461 C CA . SER A 1 193 ? -19.531 24.859 7.656 1 90.44 193 SER A CA 1
ATOM 1462 C C . SER A 1 193 ? -19.5 23.484 8.305 1 90.44 193 SER A C 1
ATOM 1464 O O . SER A 1 193 ? -18.609 22.672 8.008 1 90.44 193 SER A O 1
ATOM 1466 N N . ASN A 1 194 ? -20.562 23.234 9.102 1 94.44 194 ASN A N 1
ATOM 1467 C CA . ASN A 1 194 ? -20.656 21.938 9.742 1 94.44 194 ASN A CA 1
ATOM 1468 C C . ASN A 1 194 ? -19.359 21.531 10.414 1 94.44 194 ASN A C 1
ATOM 1470 O O . ASN A 1 194 ? -18.812 20.469 10.141 1 94.44 194 ASN A O 1
ATOM 1474 N N . PHE A 1 195 ? -18.891 22.469 11.188 1 97.06 195 PHE A N 1
ATOM 1475 C CA . PHE A 1 195 ? -17.578 22.391 11.836 1 97.06 195 PHE A CA 1
ATOM 1476 C C . PHE A 1 195 ? -17.719 21.828 13.25 1 97.06 195 PHE A C 1
ATOM 1478 O O . PHE A 1 195 ? -18.578 22.266 14.008 1 97.06 195 PHE A O 1
ATOM 1485 N N . ALA A 1 196 ? -16.906 20.812 13.562 1 98.19 196 ALA A N 1
ATOM 1486 C CA . ALA A 1 196 ? -16.906 20.188 14.891 1 98.19 196 ALA A CA 1
ATOM 1487 C C . ALA A 1 196 ? -15.492 19.844 15.336 1 98.19 196 ALA A C 1
ATOM 1489 O O . ALA A 1 196 ? -14.633 19.516 14.516 1 98.19 196 ALA A O 1
ATOM 1490 N N . ALA A 1 197 ? -15.234 20.031 16.609 1 97.5 197 ALA A N 1
ATOM 1491 C CA . ALA A 1 197 ? -13.953 19.641 17.188 1 97.5 197 ALA A CA 1
ATOM 1492 C C . ALA A 1 197 ? -14.078 18.312 17.938 1 97.5 197 ALA A C 1
ATOM 1494 O O . ALA A 1 197 ? -15.148 18 18.453 1 97.5 197 ALA A O 1
ATOM 1495 N N . LEU A 1 198 ? -13.055 17.5 17.859 1 97.38 198 LEU A N 1
ATOM 1496 C CA . LEU A 1 198 ? -12.906 16.391 18.781 1 97.38 198 LEU A CA 1
ATOM 1497 C C . LEU A 1 198 ? -12.141 16.812 20.031 1 97.38 198 LEU A C 1
ATOM 1499 O O . LEU A 1 198 ? -10.922 16.969 19.984 1 97.38 198 LEU A O 1
ATOM 1503 N N . PRO A 1 199 ? -12.859 17 21.141 1 95.38 199 PRO A N 1
ATOM 1504 C CA . PRO A 1 199 ? -12.25 17.656 22.312 1 95.38 199 PRO A CA 1
ATOM 1505 C C . PRO A 1 199 ? -10.992 16.938 22.797 1 95.38 199 PRO A C 1
ATOM 1507 O O . PRO A 1 199 ? -10.977 15.711 22.906 1 95.38 199 PRO A O 1
ATOM 1510 N N . GLY A 1 200 ? -9.992 17.734 23.078 1 93.88 200 GLY A N 1
ATOM 1511 C CA . GLY A 1 200 ? -8.758 17.203 23.641 1 93.88 200 GLY A CA 1
ATOM 1512 C C . GLY A 1 200 ? -7.855 16.578 22.594 1 93.88 200 GLY A C 1
ATOM 1513 O O . GLY A 1 200 ? -6.785 16.062 22.938 1 93.88 200 GLY A O 1
ATOM 1514 N N . THR A 1 201 ? -8.258 16.484 21.375 1 96.44 201 THR A N 1
ATOM 1515 C CA . THR A 1 201 ? -7.465 15.961 20.281 1 96.44 201 THR A CA 1
ATOM 1516 C C . THR A 1 201 ? -7.086 17.078 19.297 1 96.44 201 THR A C 1
ATOM 1518 O O . THR A 1 201 ? -7.613 18.188 19.375 1 96.44 201 THR A O 1
ATOM 1521 N N . PRO A 1 202 ? -6.215 16.828 18.359 1 97.31 202 PRO A N 1
ATOM 1522 C CA . PRO A 1 202 ? -5.836 17.875 17.406 1 97.31 202 PRO A CA 1
ATOM 1523 C C . PRO A 1 202 ? -6.719 17.891 16.172 1 97.31 202 PRO A C 1
ATOM 1525 O O . PRO A 1 202 ? -6.336 18.453 15.141 1 97.31 202 PRO A O 1
ATOM 1528 N N . VAL A 1 203 ? -7.902 17.266 16.234 1 98.31 203 VAL A N 1
ATOM 1529 C CA . VAL A 1 203 ? -8.664 17.078 15 1 98.31 203 VAL A CA 1
ATOM 1530 C C . VAL A 1 203 ? -9.969 17.875 15.078 1 98.31 203 VAL A C 1
ATOM 1532 O O . VAL A 1 203 ? -10.641 17.891 16.109 1 98.31 203 VAL A O 1
ATOM 1535 N N . ALA A 1 204 ? -10.234 18.578 14.094 1 98.5 204 ALA A N 1
ATOM 1536 C CA . ALA A 1 204 ? -11.562 19.094 13.812 1 98.5 204 ALA A CA 1
ATOM 1537 C C . ALA A 1 204 ? -12.109 18.531 12.508 1 98.5 204 ALA A C 1
ATOM 1539 O O . ALA A 1 204 ? -11.344 18.141 11.625 1 98.5 204 ALA A O 1
ATOM 1540 N N . LEU A 1 205 ? -13.422 18.438 12.406 1 98.56 205 LEU A N 1
ATOM 1541 C CA . LEU A 1 205 ? -14.094 17.922 11.219 1 98.56 205 LEU A CA 1
ATOM 1542 C C . LEU A 1 205 ? -14.977 18.984 10.578 1 98.56 205 LEU A C 1
ATOM 1544 O O . LEU A 1 205 ? -15.594 19.781 11.281 1 98.56 205 LEU A O 1
ATOM 1548 N N . CYS A 1 206 ? -14.984 19 9.305 1 97.69 206 CYS A N 1
ATOM 1549 C CA . CYS A 1 206 ? -15.93 19.859 8.602 1 97.69 206 CYS A CA 1
ATOM 1550 C C . CYS A 1 206 ? -16.516 19.141 7.391 1 97.69 206 CYS A C 1
ATOM 1552 O O . CYS A 1 206 ? -15.922 18.203 6.863 1 97.69 206 CYS A O 1
ATOM 1554 N N . GLU A 1 207 ? -17.656 19.484 7.008 1 96.06 207 GLU A N 1
ATOM 1555 C CA . GLU A 1 207 ? -18.359 19 5.82 1 96.06 207 GLU A CA 1
ATOM 1556 C C . GLU A 1 207 ? -18.594 20.125 4.816 1 96.06 207 GLU A C 1
ATOM 1558 O O . GLU A 1 207 ? -18.891 21.25 5.207 1 96.06 207 GLU A O 1
ATOM 1563 N N . PRO A 1 208 ? -18.484 19.734 3.596 1 92.5 208 PRO A N 1
ATOM 1564 C CA . PRO A 1 208 ? -18.703 20.766 2.594 1 92.5 208 PRO A CA 1
ATOM 1565 C C . PRO A 1 208 ? -20.172 21.172 2.482 1 92.5 208 PRO A C 1
ATOM 1567 O O . PRO A 1 208 ? -21.062 20.359 2.738 1 92.5 208 PRO A O 1
ATOM 1570 N N . ASN A 1 209 ? -20.438 22.344 2.295 1 88.25 209 ASN A N 1
ATOM 1571 C CA . ASN A 1 209 ? -21.766 22.875 1.975 1 88.25 209 ASN A CA 1
ATOM 1572 C C . ASN A 1 209 ? -21.766 23.625 0.652 1 88.25 209 ASN A C 1
ATOM 1574 O O . ASN A 1 209 ? -22.453 24.641 0.51 1 88.25 209 ASN A O 1
ATOM 1578 N N . GLY A 1 210 ? -20.859 23.125 -0.267 1 85.5 210 GLY A N 1
ATOM 1579 C CA . GLY A 1 210 ? -20.609 23.797 -1.527 1 85.5 210 GLY A CA 1
ATOM 1580 C C . GLY A 1 210 ? -19.297 24.562 -1.539 1 85.5 210 GLY A C 1
ATOM 1581 O O . GLY A 1 210 ? -18.469 24.391 -0.653 1 85.5 210 GLY A O 1
ATOM 1582 N N . GLY A 1 211 ? -18.984 25.156 -2.67 1 89.88 211 GLY A N 1
ATOM 1583 C CA . GLY A 1 211 ? -17.859 26.078 -2.758 1 89.88 211 GLY A CA 1
ATOM 1584 C C . GLY A 1 211 ? -16.516 25.359 -2.855 1 89.88 211 GLY A C 1
ATOM 1585 O O . GLY A 1 211 ? -16.422 24.312 -3.484 1 89.88 211 GLY A O 1
ATOM 1586 N N . ALA A 1 212 ? -15.531 25.984 -2.232 1 89 212 ALA A N 1
ATOM 1587 C CA . ALA A 1 212 ? -14.133 25.578 -2.396 1 89 212 ALA A CA 1
ATOM 1588 C C . ALA A 1 212 ? -13.883 24.234 -1.734 1 89 212 ALA A C 1
ATOM 1590 O O . ALA A 1 212 ? -13.109 23.422 -2.246 1 89 212 ALA A O 1
ATOM 1591 N N . LEU A 1 213 ? -14.547 23.984 -0.641 1 93.44 213 LEU A N 1
ATOM 1592 C CA . LEU A 1 213 ? -14.344 22.734 0.078 1 93.44 213 LEU A CA 1
ATOM 1593 C C . LEU A 1 213 ? -14.914 21.562 -0.702 1 93.44 213 LEU A C 1
ATOM 1595 O O . LEU A 1 213 ? -14.328 20.484 -0.718 1 93.44 213 LEU A O 1
ATOM 1599 N N . THR A 1 214 ? -16.094 21.766 -1.313 1 95.12 214 THR A N 1
ATOM 1600 C CA . THR A 1 214 ? -16.672 20.734 -2.162 1 95.12 214 THR A CA 1
ATOM 1601 C C . THR A 1 214 ? -15.742 20.406 -3.328 1 95.12 214 THR A C 1
ATOM 1603 O O . THR A 1 214 ? -15.516 19.234 -3.635 1 95.12 214 THR A O 1
ATOM 1606 N N . ASN A 1 215 ? -15.258 21.438 -3.932 1 94.81 215 ASN A N 1
ATOM 1607 C CA . ASN A 1 215 ? -14.336 21.25 -5.051 1 94.81 215 ASN A CA 1
ATOM 1608 C C . ASN A 1 215 ? -13.086 20.484 -4.625 1 94.81 215 ASN A C 1
ATOM 1610 O O . ASN A 1 215 ? -12.609 19.609 -5.359 1 94.81 215 ASN A O 1
ATOM 1614 N N . ARG A 1 216 ? -12.602 20.797 -3.473 1 94.94 216 ARG A N 1
ATOM 1615 C CA . ARG A 1 216 ? -11.406 20.125 -2.973 1 94.94 216 ARG A CA 1
ATOM 1616 C C . ARG A 1 216 ? -11.672 18.641 -2.771 1 94.94 216 ARG A C 1
ATOM 1618 O O . ARG A 1 216 ? -10.867 17.797 -3.18 1 94.94 216 ARG A O 1
ATOM 1625 N N . LEU A 1 217 ? -12.789 18.328 -2.164 1 95.88 217 LEU A N 1
ATOM 1626 C CA . LEU A 1 217 ? -13.133 16.922 -1.904 1 95.88 217 LEU A CA 1
ATOM 1627 C C . LEU A 1 217 ? -13.266 16.156 -3.207 1 95.88 217 LEU A C 1
ATOM 1629 O O . LEU A 1 217 ? -12.875 14.977 -3.277 1 95.88 217 LEU A O 1
ATOM 1633 N N . ASP A 1 218 ? -13.797 16.844 -4.156 1 95.31 218 ASP A N 1
ATOM 1634 C CA . ASP A 1 218 ? -13.961 16.188 -5.453 1 95.31 218 ASP A CA 1
ATOM 1635 C C . ASP A 1 218 ? -12.609 15.938 -6.113 1 95.31 218 ASP A C 1
ATOM 1637 O O . ASP A 1 218 ? -12.438 14.953 -6.836 1 95.31 218 ASP A O 1
ATOM 1641 N N . GLU A 1 219 ? -11.711 16.797 -5.824 1 95.38 219 GLU A N 1
ATOM 1642 C CA . GLU A 1 219 ? -10.43 16.766 -6.52 1 95.38 219 GLU A CA 1
ATOM 1643 C C . GLU A 1 219 ? -9.461 15.797 -5.84 1 95.38 219 GLU A C 1
ATOM 1645 O O . GLU A 1 219 ? -8.742 15.047 -6.508 1 95.38 219 GLU A O 1
ATOM 1650 N N . VAL A 1 220 ? -9.344 15.82 -4.5 1 96.44 220 VAL A N 1
ATOM 1651 C CA . VAL A 1 220 ? -8.273 15.07 -3.861 1 96.44 220 VAL A CA 1
ATOM 1652 C C . VAL A 1 220 ? -8.844 14.156 -2.779 1 96.44 220 VAL A C 1
ATOM 1654 O O . VAL A 1 220 ? -8.102 13.453 -2.094 1 96.44 220 VAL A O 1
ATOM 1657 N N . GLY A 1 221 ? -10.148 14.094 -2.6 1 96.38 221 GLY A N 1
ATOM 1658 C CA . GLY A 1 221 ? -10.789 13.203 -1.641 1 96.38 221 GLY A CA 1
ATOM 1659 C C . GLY A 1 221 ? -10.82 13.773 -0.234 1 96.38 221 GLY A C 1
ATOM 1660 O O . GLY A 1 221 ? -10.492 14.945 -0.022 1 96.38 221 GLY A O 1
ATOM 1661 N N . GLU A 1 222 ? -11.328 13.039 0.716 1 97.69 222 GLU A N 1
ATOM 1662 C CA . GLU A 1 222 ? -11.422 13.438 2.117 1 97.69 222 GLU A CA 1
ATOM 1663 C C . GLU A 1 222 ? -10.047 13.484 2.771 1 97.69 222 GLU A C 1
ATOM 1665 O O . GLU A 1 222 ? -9.164 12.695 2.422 1 97.69 222 GLU A O 1
ATOM 1670 N N . GLY A 1 223 ? -9.812 14.328 3.652 1 97.81 223 GLY A N 1
ATOM 1671 C CA . GLY A 1 223 ? -8.539 14.5 4.336 1 97.81 223 GLY A CA 1
ATOM 1672 C C . GLY A 1 223 ? -8.32 15.906 4.855 1 97.81 223 GLY A C 1
ATOM 1673 O O . GLY A 1 223 ? -9.266 16.703 4.93 1 97.81 223 GLY A O 1
ATOM 1674 N N . PRO A 1 224 ? -7.125 16.219 5.262 1 98.38 224 PRO A N 1
ATOM 1675 C CA . PRO A 1 224 ? -6.871 17.562 5.781 1 98.38 224 PRO A CA 1
ATOM 1676 C C . PRO A 1 224 ? -7.164 18.672 4.762 1 98.38 224 PRO A C 1
ATOM 1678 O O . PRO A 1 224 ? -6.766 18.547 3.6 1 98.38 224 PRO A O 1
ATOM 1681 N N . CYS A 1 225 ? -7.852 19.688 5.258 1 98.12 225 CYS A N 1
ATOM 1682 C CA . CYS A 1 225 ? -8.109 20.828 4.379 1 98.12 225 CYS A CA 1
ATOM 1683 C C . CYS A 1 225 ? -7.531 22.109 4.961 1 98.12 225 CYS A C 1
ATOM 1685 O O . CYS A 1 225 ? -7.426 23.125 4.266 1 98.12 225 CYS A O 1
ATOM 1687 N N . ALA A 1 226 ? -7.168 22.047 6.191 1 98.62 226 ALA A N 1
ATOM 1688 C CA . ALA A 1 226 ? -6.52 23.188 6.824 1 98.62 226 ALA A CA 1
ATOM 1689 C C . ALA A 1 226 ? -5.699 22.766 8.039 1 98.62 226 ALA A C 1
ATOM 1691 O O . ALA A 1 226 ? -5.992 21.734 8.656 1 98.62 226 ALA A O 1
ATOM 1692 N N . PHE A 1 227 ? -4.723 23.516 8.32 1 98.88 227 PHE A N 1
ATOM 1693 C CA . PHE A 1 227 ? -3.91 23.359 9.516 1 98.88 227 PHE A CA 1
ATOM 1694 C C . PHE A 1 227 ? -3.904 24.641 10.344 1 98.88 227 PHE A C 1
ATOM 1696 O O . PHE A 1 227 ? -3.826 25.734 9.789 1 98.88 227 PHE A O 1
ATOM 1703 N N . LEU A 1 228 ? -3.984 24.469 11.633 1 98.69 228 LEU A N 1
ATOM 1704 C CA . LEU A 1 228 ? -3.932 25.625 12.523 1 98.69 228 LEU A CA 1
ATOM 1705 C C . LEU A 1 228 ? -2.76 25.516 13.492 1 98.69 228 LEU A C 1
ATOM 1707 O O . LEU A 1 228 ? -2.584 24.484 14.141 1 98.69 228 LEU A O 1
ATOM 1711 N N . VAL A 1 229 ? -2.031 26.578 13.586 1 98.25 229 VAL A N 1
ATOM 1712 C CA . VAL A 1 229 ? -0.939 26.703 14.547 1 98.25 229 VAL A CA 1
ATOM 1713 C C . VAL A 1 229 ? -1.452 27.359 15.82 1 98.25 229 VAL A C 1
ATOM 1715 O O . VAL A 1 229 ? -2.125 28.391 15.773 1 98.25 229 VAL A O 1
ATOM 1718 N N . GLY A 1 230 ? -1.108 26.75 16.922 1 97.56 230 GLY A N 1
ATOM 1719 C CA . GLY A 1 230 ? -1.521 27.312 18.203 1 97.56 230 GLY A CA 1
ATOM 1720 C C . GLY A 1 230 ? -0.682 28.484 18.641 1 97.56 230 GLY A C 1
ATOM 1721 O O . GLY A 1 230 ? 0.548 28.453 18.578 1 97.56 230 GLY A O 1
ATOM 1722 N N . VAL A 1 231 ? -1.383 29.562 19.109 1 97.94 231 VAL A N 1
ATOM 1723 C CA . VAL A 1 231 ? -0.706 30.75 19.625 1 97.94 231 VAL A CA 1
ATOM 1724 C C . VAL A 1 231 ? -1.301 31.141 20.969 1 97.94 231 VAL A C 1
ATOM 1726 O O . VAL A 1 231 ? -2.453 30.828 21.266 1 97.94 231 VAL A O 1
ATOM 1729 N N . THR A 1 232 ? -0.523 31.844 21.797 1 96.94 232 THR A N 1
ATOM 1730 C CA . THR A 1 232 ? -0.999 32.188 23.125 1 96.94 232 THR A CA 1
ATOM 1731 C C . THR A 1 232 ? -1.667 33.562 23.094 1 96.94 232 THR A C 1
ATOM 1733 O O . THR A 1 232 ? -2.449 33.906 24 1 96.94 232 THR A O 1
ATOM 1736 N N . ASP A 1 233 ? -1.273 34.375 22.125 1 96 233 ASP A N 1
ATOM 1737 C CA . ASP A 1 233 ? -1.755 35.75 21.984 1 96 233 ASP A CA 1
ATOM 1738 C C . ASP A 1 233 ? -1.791 36.188 20.516 1 96 233 ASP A C 1
ATOM 1740 O O . ASP A 1 233 ? -0.749 36.438 19.922 1 96 233 ASP A O 1
ATOM 1744 N N . LEU A 1 234 ? -3.021 36.312 20 1 97.38 234 LEU A N 1
ATOM 1745 C CA . LEU A 1 234 ? -3.172 36.594 18.578 1 97.38 234 LEU A CA 1
ATOM 1746 C C . LEU A 1 234 ? -2.598 37.938 18.219 1 97.38 234 LEU A C 1
ATOM 1748 O O . LEU A 1 234 ? -1.957 38.094 17.172 1 97.38 234 LEU A O 1
ATOM 1752 N N . ASP A 1 235 ? -2.768 39 19.094 1 96.5 235 ASP A N 1
ATOM 1753 C CA . ASP A 1 235 ? -2.285 40.344 18.828 1 96.5 235 ASP A CA 1
ATOM 1754 C C . ASP A 1 235 ? -0.759 40.375 18.797 1 96.5 235 ASP A C 1
ATOM 1756 O O . ASP A 1 235 ? -0.173 41.031 17.922 1 96.5 235 ASP A O 1
ATOM 1760 N N . ARG A 1 236 ? -0.175 39.719 19.719 1 95.94 236 ARG A N 1
ATOM 1761 C CA . ARG A 1 236 ? 1.282 39.625 19.703 1 95.94 236 ARG A CA 1
ATOM 1762 C C . ARG A 1 236 ? 1.786 38.875 18.484 1 95.94 236 ARG A C 1
ATOM 1764 O O . ARG A 1 236 ? 2.82 39.219 17.922 1 95.94 236 ARG A O 1
ATOM 1771 N N . THR A 1 237 ? 1.06 37.844 18.172 1 96.94 237 THR A N 1
ATOM 1772 C CA . THR A 1 237 ? 1.45 37.031 17.016 1 96.94 237 THR A CA 1
ATOM 1773 C C . THR A 1 237 ? 1.436 37.844 15.742 1 96.94 237 THR A C 1
ATOM 1775 O O . THR A 1 237 ? 2.287 37.656 14.867 1 96.94 237 THR A O 1
ATOM 1778 N N . ARG A 1 238 ? 0.507 38.812 15.586 1 96.38 238 ARG A N 1
ATOM 1779 C CA . ARG A 1 238 ? 0.364 39.656 14.406 1 96.38 238 ARG A CA 1
ATOM 1780 C C . ARG A 1 238 ? 1.59 40.531 14.219 1 96.38 238 ARG A C 1
ATOM 1782 O O . ARG A 1 238 ? 1.806 41.094 13.133 1 96.38 238 ARG A O 1
ATOM 1789 N N . GLN A 1 239 ? 2.367 40.656 15.273 1 95.12 239 GLN A N 1
ATOM 1790 C CA . GLN A 1 239 ? 3.562 41.469 15.188 1 95.12 239 GLN A CA 1
ATOM 1791 C C . GLN A 1 239 ? 4.684 40.75 14.453 1 95.12 239 GLN A C 1
ATOM 1793 O O . GLN A 1 239 ? 5.633 41.375 13.977 1 95.12 239 GLN A O 1
ATOM 1798 N N . VAL A 1 240 ? 4.527 39.5 14.406 1 94.25 240 VAL A N 1
ATOM 1799 C CA . VAL A 1 240 ? 5.648 38.75 13.852 1 94.25 240 VAL A CA 1
ATOM 1800 C C . VAL A 1 240 ? 5.18 37.906 12.664 1 94.25 240 VAL A C 1
ATOM 1802 O O . VAL A 1 240 ? 5.984 37.531 11.812 1 94.25 240 VAL A O 1
ATOM 1805 N N . LEU A 1 241 ? 3.924 37.625 12.578 1 97.06 241 LEU A N 1
ATOM 1806 C CA . LEU A 1 241 ? 3.332 36.875 11.477 1 97.06 241 LEU A CA 1
ATOM 1807 C C . LEU A 1 241 ? 2.285 37.719 10.75 1 97.06 241 LEU A C 1
ATOM 1809 O O . LEU A 1 241 ? 1.53 38.438 11.391 1 97.06 241 LEU A O 1
ATOM 1813 N N . SER A 1 242 ? 2.295 37.594 9.414 1 98.38 242 SER A N 1
ATOM 1814 C CA . SER A 1 242 ? 1.267 38.281 8.633 1 98.38 242 SER A CA 1
ATOM 1815 C C . SER A 1 242 ? -0.045 37.5 8.648 1 98.38 242 SER A C 1
ATOM 1817 O O . SER A 1 242 ? -0.145 36.438 8.055 1 98.38 242 SER A O 1
ATOM 1819 N N . LEU A 1 243 ? -1.041 38.062 9.305 1 98.44 243 LEU A N 1
ATOM 1820 C CA . LEU A 1 243 ? -2.328 37.406 9.492 1 98.44 243 LEU A CA 1
ATOM 1821 C C . LEU A 1 243 ? -3.465 38.281 8.953 1 98.44 243 LEU A C 1
ATOM 1823 O O . LEU A 1 243 ? -3.408 39.5 9.023 1 98.44 243 LEU A O 1
ATOM 1827 N N . GLY A 1 244 ? -4.402 37.594 8.383 1 98.25 244 GLY A N 1
ATOM 1828 C CA . GLY A 1 244 ? -5.59 38.281 7.898 1 98.25 244 GLY A CA 1
ATOM 1829 C C . GLY A 1 244 ? -6.57 38.625 9 1 98.25 244 GLY A C 1
ATOM 1830 O O . GLY A 1 244 ? -6.172 38.844 10.148 1 98.25 244 GLY A O 1
ATOM 1831 N N . ALA A 1 245 ? -7.832 38.781 8.609 1 97.44 245 ALA A N 1
ATOM 1832 C CA . ALA A 1 245 ? -8.891 39.188 9.531 1 97.44 245 ALA A CA 1
ATOM 1833 C C . ALA A 1 245 ? -9.125 38.125 10.602 1 97.44 245 ALA A C 1
ATOM 1835 O O . ALA A 1 245 ? -8.898 36.938 10.359 1 97.44 245 ALA A O 1
ATOM 1836 N N . GLU A 1 246 ? -9.516 38.594 11.727 1 97.5 246 GLU A N 1
ATOM 1837 C CA . GLU A 1 246 ? -9.844 37.719 12.836 1 97.5 246 GLU A CA 1
ATOM 1838 C C . GLU A 1 246 ? -11.133 36.938 12.562 1 97.5 246 GLU A C 1
ATOM 1840 O O . GLU A 1 246 ? -12.086 37.5 12.008 1 97.5 246 GLU A O 1
ATOM 1845 N N . ILE A 1 247 ? -11.141 35.688 12.938 1 97 247 ILE A N 1
ATOM 1846 C CA . ILE A 1 247 ? -12.281 34.781 12.852 1 97 247 ILE A CA 1
ATOM 1847 C C . ILE A 1 247 ? -12.578 34.188 14.227 1 97 247 ILE A C 1
ATOM 1849 O O . ILE A 1 247 ? -11.664 33.906 15 1 97 247 ILE A O 1
ATOM 1853 N N . ARG A 1 248 ? -13.812 34.031 14.453 1 95.94 248 ARG A N 1
ATOM 1854 C CA . ARG A 1 248 ? -14.195 33.375 15.703 1 95.94 248 ARG A CA 1
ATOM 1855 C C . ARG A 1 248 ? -13.992 31.875 15.625 1 95.94 248 ARG A C 1
ATOM 1857 O O . ARG A 1 248 ? -14.328 31.25 14.617 1 95.94 248 ARG A O 1
ATOM 1864 N N . TYR A 1 249 ? -13.406 31.312 16.594 1 97.38 249 TYR A N 1
ATOM 1865 C CA . TYR A 1 249 ? -13.219 29.875 16.797 1 97.38 249 TYR A CA 1
ATOM 1866 C C . TYR A 1 249 ? -13.688 29.469 18.203 1 97.38 249 TYR A C 1
ATOM 1868 O O . TYR A 1 249 ? -12.906 29.5 19.156 1 97.38 249 TYR A O 1
ATOM 1876 N N . SER A 1 250 ? -14.969 29 18.172 1 95.38 250 SER A N 1
ATOM 1877 C CA . SER A 1 250 ? -15.641 28.812 19.453 1 95.38 250 SER A CA 1
ATOM 1878 C C . SER A 1 250 ? -15.547 30.062 20.312 1 95.38 250 SER A C 1
ATOM 1880 O O . SER A 1 250 ? -15.977 31.141 19.891 1 95.38 250 SER A O 1
ATOM 1882 N N . ASP A 1 251 ? -14.906 29.984 21.531 1 94.81 251 ASP A N 1
ATOM 1883 C CA . ASP A 1 251 ? -14.734 31.141 22.406 1 94.81 251 ASP A CA 1
ATOM 1884 C C . ASP A 1 251 ? -13.359 31.766 22.234 1 94.81 251 ASP A C 1
ATOM 1886 O O . ASP A 1 251 ? -12.961 32.625 23.031 1 94.81 251 ASP A O 1
ATOM 1890 N N . ARG A 1 252 ? -12.688 31.344 21.188 1 96.44 252 ARG A N 1
ATOM 1891 C CA . ARG A 1 252 ? -11.336 31.812 20.906 1 96.44 252 ARG A CA 1
ATOM 1892 C C . ARG A 1 252 ? -11.297 32.594 19.578 1 96.44 252 ARG A C 1
ATOM 1894 O O . ARG A 1 252 ? -12.336 32.844 18.984 1 96.44 252 ARG A O 1
ATOM 1901 N N . ARG A 1 253 ? -10.062 33.031 19.328 1 97.75 253 ARG A N 1
ATOM 1902 C CA . ARG A 1 253 ? -9.836 33.75 18.078 1 97.75 253 ARG A CA 1
ATOM 1903 C C . ARG A 1 253 ? -8.891 33 17.156 1 97.75 253 ARG A C 1
ATOM 1905 O O . ARG A 1 253 ? -8.016 32.25 17.625 1 97.75 253 ARG A O 1
ATOM 1912 N N . MET A 1 254 ? -9.078 33.125 15.922 1 98.44 254 MET A N 1
ATOM 1913 C CA . MET A 1 254 ? -8.18 32.562 14.922 1 98.44 254 MET A CA 1
ATOM 1914 C C . MET A 1 254 ? -7.992 33.531 13.758 1 98.44 254 MET A C 1
ATOM 1916 O O . MET A 1 254 ? -8.672 34.562 13.68 1 98.44 254 MET A O 1
ATOM 1920 N N . ALA A 1 255 ? -7.027 33.344 12.953 1 98.75 255 ALA A N 1
ATOM 1921 C CA . ALA A 1 255 ? -6.805 34.062 11.711 1 98.75 255 ALA A CA 1
ATOM 1922 C C . ALA A 1 255 ? -6.035 33.219 10.703 1 98.75 255 ALA A C 1
ATOM 1924 O O . ALA A 1 255 ? -5.211 32.375 11.086 1 98.75 255 ALA A O 1
ATOM 1925 N N . TRP A 1 256 ? -6.395 33.375 9.445 1 98.75 256 TRP A N 1
ATOM 1926 C CA . TRP A 1 256 ? -5.59 32.781 8.391 1 98.75 256 TRP A CA 1
ATOM 1927 C C . TRP A 1 256 ? -4.316 33.562 8.148 1 98.75 256 TRP A C 1
ATOM 1929 O O . TRP A 1 256 ? -4.297 34.781 8.336 1 98.75 256 TRP A O 1
ATOM 1939 N N . PHE A 1 257 ? -3.248 32.875 7.785 1 98.81 257 PHE A N 1
ATOM 1940 C CA . PHE A 1 257 ? -2.088 33.594 7.281 1 98.81 257 PHE A CA 1
ATOM 1941 C C . PHE A 1 257 ? -2.461 34.438 6.066 1 98.81 257 PHE A C 1
ATOM 1943 O O . PHE A 1 257 ? -3.219 34 5.203 1 98.81 257 PHE A O 1
ATOM 1950 N N . ASP A 1 258 ? -1.92 35.625 5.996 1 98.38 258 ASP A N 1
ATOM 1951 C CA . ASP A 1 258 ? -2.303 36.625 4.98 1 98.38 258 ASP A CA 1
ATOM 1952 C C . ASP A 1 258 ? -1.516 36.406 3.689 1 98.38 258 ASP A C 1
ATOM 1954 O O . ASP A 1 258 ? -0.617 37.188 3.369 1 98.38 258 ASP A O 1
ATOM 1958 N N . HIS A 1 259 ? -1.84 35.438 2.93 1 98.31 259 HIS A N 1
ATOM 1959 C CA . HIS A 1 259 ? -1.28 35.094 1.631 1 98.31 259 HIS A CA 1
ATOM 1960 C C . HIS A 1 259 ? -2.258 34.25 0.82 1 98.31 259 HIS A C 1
ATOM 1962 O O . HIS A 1 259 ? -2.928 33.375 1.368 1 98.31 259 HIS A O 1
ATOM 1968 N N . GLU A 1 260 ? -2.305 34.469 -0.454 1 96.88 260 GLU A N 1
ATOM 1969 C CA . GLU A 1 260 ? -3.258 33.781 -1.316 1 96.88 260 GLU A CA 1
ATOM 1970 C C . GLU A 1 260 ? -3.074 32.281 -1.242 1 96.88 260 GLU A C 1
ATOM 1972 O O . GLU A 1 260 ? -4.051 31.516 -1.29 1 96.88 260 GLU A O 1
ATOM 1977 N N . LEU A 1 261 ? -1.86 31.781 -1.044 1 97.06 261 LEU A N 1
ATOM 1978 C CA . LEU A 1 261 ? -1.547 30.359 -1.019 1 97.06 261 LEU A CA 1
ATOM 1979 C C . LEU A 1 261 ? -2.068 29.703 0.26 1 97.06 261 LEU A C 1
ATOM 1981 O O . LEU A 1 261 ? -2.305 28.5 0.295 1 97.06 261 LEU A O 1
ATOM 1985 N N . PHE A 1 262 ? -2.242 30.5 1.308 1 98.19 262 PHE A N 1
ATOM 1986 C CA . PHE A 1 262 ? -2.512 29.922 2.619 1 98.19 262 PHE A CA 1
ATOM 1987 C C . PHE A 1 262 ? -3.934 30.234 3.068 1 98.19 262 PHE A C 1
ATOM 1989 O O . PHE A 1 262 ? -4.434 29.641 4.027 1 98.19 262 PHE A O 1
ATOM 1996 N N . ASP A 1 263 ? -4.57 31.156 2.391 1 95.44 263 ASP A N 1
ATOM 1997 C CA . ASP A 1 263 ? -5.902 31.594 2.801 1 95.44 263 ASP A CA 1
ATOM 1998 C C . ASP A 1 263 ? -6.883 30.422 2.824 1 95.44 263 ASP A C 1
ATOM 2000 O O . ASP A 1 263 ? -7.043 29.719 1.824 1 95.44 263 ASP A O 1
ATOM 2004 N N . GLY A 1 264 ? -7.418 30.25 4.055 1 96.56 264 GLY A N 1
ATOM 2005 C CA . GLY A 1 264 ? -8.367 29.156 4.242 1 96.56 264 GLY A CA 1
ATOM 2006 C C . GLY A 1 264 ? -7.703 27.812 4.457 1 96.56 264 GLY A C 1
ATOM 2007 O O . GLY A 1 264 ? -8.383 26.797 4.609 1 96.56 264 GLY A O 1
ATOM 2008 N N . ARG A 1 265 ? -6.375 27.766 4.469 1 98.31 265 ARG A N 1
ATOM 2009 C CA . ARG A 1 265 ? -5.707 26.469 4.445 1 98.31 265 ARG A CA 1
AT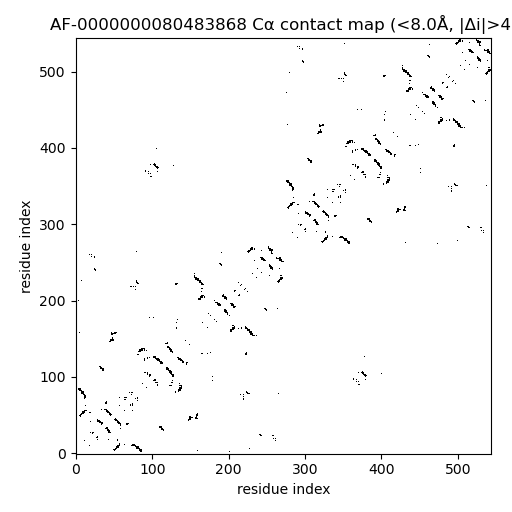OM 2010 C C . ARG A 1 265 ? -4.645 26.375 5.535 1 98.31 265 ARG A C 1
ATOM 2012 O O . ARG A 1 265 ? -4.238 25.281 5.93 1 98.31 265 ARG A O 1
ATOM 2019 N N . LEU A 1 266 ? -4.137 27.484 5.941 1 98.81 266 LEU A N 1
ATOM 2020 C CA . LEU A 1 266 ? -3.139 27.562 7 1 98.81 266 LEU A CA 1
ATOM 2021 C C . LEU A 1 266 ? -3.367 28.781 7.879 1 98.81 266 LEU A C 1
ATOM 2023 O O . LEU A 1 266 ? -3.443 29.906 7.375 1 98.81 266 LEU A O 1
ATOM 2027 N N . GLY A 1 267 ? -3.547 28.594 9.148 1 98.81 267 GLY A N 1
ATOM 2028 C CA . GLY A 1 267 ? -3.84 29.703 10.039 1 98.81 267 GLY A CA 1
ATOM 2029 C C . GLY A 1 267 ? -3.33 29.484 11.453 1 98.81 267 GLY A C 1
ATOM 2030 O O . GLY A 1 267 ? -2.523 28.594 11.695 1 98.81 267 GLY A O 1
ATOM 2031 N N . VAL A 1 268 ? -3.719 30.438 12.336 1 98.69 268 VAL A N 1
ATOM 2032 C CA . VAL A 1 268 ? -3.385 30.344 13.75 1 98.69 268 VAL A CA 1
ATOM 2033 C C . VAL A 1 268 ? -4.664 30.344 14.586 1 98.69 268 VAL A C 1
ATOM 2035 O O . VAL A 1 268 ? -5.699 30.859 14.148 1 98.69 268 VAL A O 1
ATOM 2038 N N . VAL A 1 269 ? -4.59 29.703 15.695 1 98.5 269 VAL A N 1
ATOM 2039 C CA . VAL A 1 269 ? -5.711 29.703 16.625 1 98.5 269 VAL A CA 1
ATOM 2040 C C . VAL A 1 269 ? -5.199 29.891 18.047 1 98.5 269 VAL A C 1
ATOM 2042 O O . VAL A 1 269 ? -4.16 29.344 18.422 1 98.5 269 VAL A O 1
ATOM 2045 N N . GLU A 1 270 ? -5.863 30.719 18.75 1 97.5 270 GLU A N 1
ATOM 2046 C CA . GLU A 1 270 ? -5.477 30.938 20.141 1 97.5 270 GLU A CA 1
ATOM 2047 C C . GLU A 1 270 ? -5.734 29.688 20.984 1 97.5 270 GLU A C 1
ATOM 2049 O O . GLU A 1 270 ? -6.773 29.047 20.844 1 97.5 270 GLU A O 1
ATOM 2054 N N . LEU A 1 271 ? -4.789 29.391 21.781 1 95.06 271 LEU A N 1
ATOM 2055 C CA . LEU A 1 271 ? -4.906 28.266 22.688 1 95.06 271 LEU A CA 1
ATOM 2056 C C . LEU A 1 271 ? -5.836 28.609 23.859 1 95.06 271 LEU A C 1
ATOM 2058 O O . LEU A 1 271 ? -5.996 29.766 24.203 1 95.06 271 LEU A O 1
ATOM 2062 N N . PRO A 1 272 ? -6.48 27.562 24.375 1 86.75 272 PRO A N 1
ATOM 2063 C CA . PRO A 1 272 ? -7.348 27.828 25.516 1 86.75 272 PRO A CA 1
ATOM 2064 C C . PRO A 1 272 ? -6.578 28.375 26.719 1 86.75 272 PRO A C 1
ATOM 2066 O O . PRO A 1 272 ? -5.387 28.094 26.875 1 86.75 272 PRO A O 1
ATOM 2069 N N . MET B 1 1 ? -2.871 -34.125 0.767 1 41.72 1 MET B N 1
ATOM 2070 C CA . MET B 1 1 ? -1.8 -33.125 0.829 1 41.72 1 MET B CA 1
ATOM 2071 C C . MET B 1 1 ? -2.369 -31.719 0.926 1 41.72 1 MET B C 1
ATOM 2073 O O . MET B 1 1 ? -3.34 -31.391 0.245 1 41.72 1 MET B O 1
ATOM 2077 N N . ASP B 1 2 ? -2.109 -31.016 2.082 1 64 2 ASP B N 1
ATOM 2078 C CA . ASP B 1 2 ? -2.73 -29.734 2.398 1 64 2 ASP B CA 1
ATOM 2079 C C . ASP B 1 2 ? -2.312 -28.656 1.396 1 64 2 ASP B C 1
ATOM 2081 O O . ASP B 1 2 ? -1.188 -28.688 0.891 1 64 2 ASP B O 1
ATOM 2085 N N . ARG B 1 3 ? -3.271 -28.062 0.738 1 76.5 3 ARG B N 1
ATOM 2086 C CA . ARG B 1 3 ? -3.09 -26.953 -0.195 1 76.5 3 ARG B CA 1
ATOM 2087 C C . ARG B 1 3 ? -2.145 -25.906 0.379 1 76.5 3 ARG B C 1
ATOM 2089 O O . ARG B 1 3 ? -2.42 -25.312 1.429 1 76.5 3 ARG B O 1
ATOM 2096 N N . THR B 1 4 ? -0.97 -25.859 -0.324 1 89.44 4 THR B N 1
ATOM 2097 C CA . THR B 1 4 ? 0.023 -24.906 0.151 1 89.44 4 THR B CA 1
ATOM 2098 C C . THR B 1 4 ? -0.093 -23.578 -0.604 1 89.44 4 THR B C 1
ATOM 2100 O O . THR B 1 4 ? 0.444 -22.562 -0.167 1 89.44 4 THR B O 1
ATOM 2103 N N . ILE B 1 5 ? -0.681 -23.688 -1.784 1 97.88 5 ILE B N 1
ATOM 2104 C CA . ILE B 1 5 ? -0.968 -22.531 -2.615 1 97.88 5 ILE B CA 1
ATOM 2105 C C . ILE B 1 5 ? -2.479 -22.391 -2.797 1 97.88 5 ILE B C 1
ATOM 2107 O O . ILE B 1 5 ? -3.166 -23.359 -3.131 1 97.88 5 ILE B O 1
ATOM 2111 N N . ASP B 1 6 ? -3.018 -21.297 -2.43 1 98.19 6 ASP B N 1
ATOM 2112 C CA . ASP B 1 6 ? -4.422 -21.062 -2.746 1 98.19 6 ASP B CA 1
ATOM 2113 C C . ASP B 1 6 ? -4.629 -20.906 -4.25 1 98.19 6 ASP B C 1
ATOM 2115 O O . ASP B 1 6 ? -5.422 -21.625 -4.855 1 98.19 6 ASP B O 1
ATOM 2119 N N . HIS B 1 7 ? -3.918 -19.906 -4.7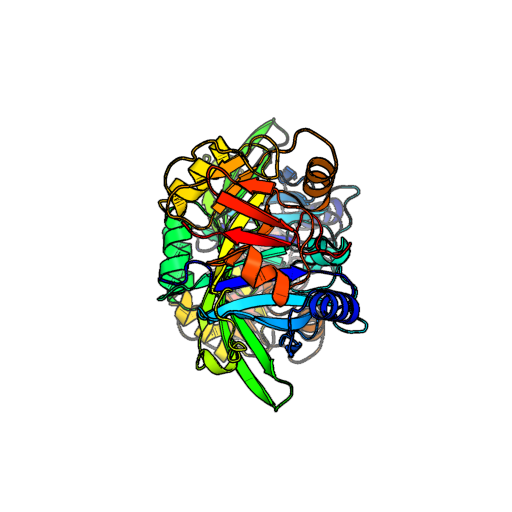85 1 98.56 7 HIS B N 1
ATOM 2120 C CA . HIS B 1 7 ? -3.957 -19.75 -6.234 1 98.56 7 HIS B CA 1
ATOM 2121 C C . HIS B 1 7 ? -2.766 -18.938 -6.727 1 98.56 7 HIS B C 1
ATOM 2123 O O . HIS B 1 7 ? -2.016 -18.375 -5.922 1 98.56 7 HIS B O 1
ATOM 2129 N N . VAL B 1 8 ? -2.566 -18.984 -8.008 1 98.75 8 VAL B N 1
ATOM 2130 C CA . VAL B 1 8 ? -1.574 -18.156 -8.68 1 98.75 8 VAL B CA 1
ATOM 2131 C C . VAL B 1 8 ? -2.25 -17.328 -9.766 1 98.75 8 VAL B C 1
ATOM 2133 O O . VAL B 1 8 ? -3.256 -17.75 -10.344 1 98.75 8 VAL B O 1
ATOM 2136 N N . ALA B 1 9 ? -1.706 -16.172 -9.945 1 98.75 9 ALA B N 1
ATOM 2137 C CA . ALA B 1 9 ? -2.209 -15.281 -10.992 1 98.75 9 ALA B CA 1
ATOM 2138 C C . ALA B 1 9 ? -1.275 -15.273 -12.203 1 98.75 9 ALA B C 1
ATOM 2140 O O . ALA B 1 9 ? -0.07 -15.055 -12.062 1 98.75 9 ALA B O 1
ATOM 2141 N N . PHE B 1 10 ? -1.79 -15.617 -13.297 1 98.88 10 PHE B N 1
ATOM 2142 C CA . PHE B 1 10 ? -1.125 -15.523 -14.586 1 98.88 10 PHE B CA 1
ATOM 2143 C C . PHE B 1 10 ? -1.721 -14.398 -15.422 1 98.88 10 PHE B C 1
ATOM 2145 O O . PHE B 1 10 ? -2.834 -14.523 -15.938 1 98.88 10 PHE B O 1
ATOM 2152 N N . GLY B 1 11 ? -0.955 -13.344 -15.539 1 98.38 11 GLY B N 1
ATOM 2153 C CA . GLY B 1 11 ? -1.496 -12.125 -16.109 1 98.38 11 GLY B CA 1
ATOM 2154 C C . GLY B 1 11 ? -1.106 -11.93 -17.562 1 98.38 11 GLY B C 1
ATOM 2155 O O . GLY B 1 11 ? -0.07 -12.422 -18.016 1 98.38 11 GLY B O 1
ATOM 2156 N N . GLY B 1 12 ? -1.9 -11.195 -18.266 1 97.5 12 GLY B N 1
ATOM 2157 C CA . GLY B 1 12 ? -1.661 -10.781 -19.625 1 97.5 12 GLY B CA 1
ATOM 2158 C C . GLY B 1 12 ? -2.484 -9.57 -20.047 1 97.5 12 GLY B C 1
ATOM 2159 O O . GLY B 1 12 ? -3.234 -9.023 -19.234 1 97.5 12 GLY B O 1
ATOM 2160 N N . ILE B 1 13 ? -2.34 -9.219 -21.281 1 96.19 13 ILE B N 1
ATOM 2161 C CA . ILE B 1 13 ? -2.959 -7.996 -21.781 1 96.19 13 ILE B CA 1
ATOM 2162 C C . ILE B 1 13 ? -4.43 -8.258 -22.094 1 96.19 13 ILE B C 1
ATOM 2164 O O . ILE B 1 13 ? -5.285 -7.398 -21.844 1 96.19 13 ILE B O 1
ATOM 2168 N N . GLU B 1 14 ? -4.699 -9.445 -22.625 1 97 14 GLU B N 1
ATOM 2169 C CA . GLU B 1 14 ? -6.062 -9.789 -23.031 1 97 14 GLU B CA 1
ATOM 2170 C C . GLU B 1 14 ? -6.48 -11.141 -22.438 1 97 14 GLU B C 1
ATOM 2172 O O . GLU B 1 14 ? -5.844 -12.164 -22.719 1 97 14 GLU B O 1
ATOM 2177 N N . LEU B 1 15 ? -7.621 -11.102 -21.797 1 98.19 15 LEU B N 1
ATOM 2178 C CA . LEU B 1 15 ? -8.086 -12.328 -21.172 1 98.19 15 LEU B CA 1
ATOM 2179 C C . LEU B 1 15 ? -8.445 -13.383 -22.219 1 98.19 15 LEU B C 1
ATOM 2181 O O . LEU B 1 15 ? -8.234 -14.578 -22 1 98.19 15 LEU B O 1
ATOM 2185 N N . TYR B 1 16 ? -8.93 -12.891 -23.312 1 97.62 16 TYR B N 1
ATOM 2186 C CA . TYR B 1 16 ? -9.32 -13.812 -24.375 1 97.62 16 TYR B CA 1
ATOM 2187 C C . TYR B 1 16 ? -8.133 -14.664 -24.812 1 97.62 16 TYR B C 1
ATOM 2189 O O . TYR B 1 16 ? -8.266 -15.875 -25 1 97.62 16 TYR B O 1
ATOM 2197 N N . GLU B 1 17 ? -7.023 -14.07 -24.969 1 97.88 17 GLU B N 1
ATOM 2198 C CA . GLU B 1 17 ? -5.828 -14.781 -25.406 1 97.88 17 GLU B CA 1
ATOM 2199 C C . GLU B 1 17 ? -5.387 -15.805 -24.359 1 97.88 17 GLU B C 1
ATOM 2201 O O . GLU B 1 17 ? -4.977 -16.922 -24.703 1 97.88 17 GLU B O 1
ATOM 2206 N N . LEU B 1 18 ? -5.449 -15.445 -23.141 1 98.62 18 LEU B N 1
ATOM 2207 C CA . LEU B 1 18 ? -5.07 -16.344 -22.047 1 98.62 18 LEU B CA 1
ATOM 2208 C C . LEU B 1 18 ? -5.996 -17.547 -22 1 98.62 18 LEU B C 1
ATOM 2210 O O . LEU B 1 18 ? -5.539 -18.688 -21.844 1 98.62 18 LEU B O 1
ATOM 2214 N N . ARG B 1 19 ? -7.258 -17.297 -22.141 1 98.56 19 ARG B N 1
ATOM 2215 C CA . ARG B 1 19 ? -8.234 -18.375 -22.109 1 98.56 19 ARG B CA 1
ATOM 2216 C C . ARG B 1 19 ? -8.062 -19.312 -23.297 1 98.56 19 ARG B C 1
ATOM 2218 O O . ARG B 1 19 ? -8.156 -20.531 -23.156 1 98.56 19 ARG B O 1
ATOM 2225 N N . ALA B 1 20 ? -7.855 -18.688 -24.438 1 98.56 20 ALA B N 1
ATOM 2226 C CA . ALA B 1 20 ? -7.656 -19.484 -25.641 1 98.56 20 ALA B CA 1
ATOM 2227 C C . ALA B 1 20 ? -6.441 -20.391 -25.5 1 98.56 20 ALA B C 1
ATOM 2229 O O . ALA B 1 20 ? -6.512 -21.594 -25.812 1 98.56 20 ALA B O 1
ATOM 2230 N N . ALA B 1 21 ? -5.391 -19.859 -25 1 98.69 21 ALA B N 1
ATOM 2231 C CA . ALA B 1 21 ? -4.18 -20.641 -24.781 1 98.69 21 ALA B CA 1
ATOM 2232 C C . ALA B 1 21 ? -4.43 -21.781 -23.797 1 98.69 21 ALA B C 1
ATOM 2234 O O . ALA B 1 21 ? -3.996 -22.906 -24.016 1 98.69 21 ALA B O 1
ATOM 2235 N N . ALA B 1 22 ? -5.102 -21.469 -22.719 1 98.56 22 ALA B N 1
ATOM 2236 C CA . ALA B 1 22 ? -5.41 -22.469 -21.703 1 98.56 22 ALA B CA 1
ATOM 2237 C C . ALA B 1 22 ? -6.246 -23.609 -22.281 1 98.56 22 ALA B C 1
ATOM 2239 O O . ALA B 1 22 ? -5.961 -24.781 -22.047 1 98.56 22 ALA B O 1
ATOM 2240 N N . ASN B 1 23 ? -7.203 -23.234 -23.078 1 97.94 23 ASN B N 1
ATOM 2241 C CA . ASN B 1 23 ? -8.039 -24.25 -23.719 1 97.94 23 ASN B CA 1
ATOM 2242 C C . ASN B 1 23 ? -7.223 -25.125 -24.656 1 97.94 23 ASN B C 1
ATOM 2244 O O . ASN B 1 23 ? -7.426 -26.344 -24.703 1 97.94 23 ASN B O 1
ATOM 2248 N N . GLU B 1 24 ? -6.363 -24.5 -25.344 1 98.25 24 GLU B N 1
ATOM 2249 C CA . GLU B 1 24 ? -5.57 -25.219 -26.344 1 98.25 24 GLU B CA 1
ATOM 2250 C C . GLU B 1 24 ? -4.703 -26.297 -25.688 1 98.25 24 GLU B C 1
ATOM 2252 O O . GLU B 1 24 ? -4.414 -27.328 -26.297 1 98.25 24 GLU B O 1
ATOM 2257 N N . VAL B 1 25 ? -4.316 -26.078 -24.453 1 98.19 25 VAL B N 1
ATOM 2258 C CA . VAL B 1 25 ? -3.424 -27.047 -23.828 1 98.19 25 VAL B CA 1
ATOM 2259 C C . VAL B 1 25 ? -4.227 -27.969 -22.922 1 98.19 25 VAL B C 1
ATOM 2261 O O . VAL B 1 25 ? -3.652 -28.734 -22.141 1 98.19 25 VAL B O 1
ATOM 2264 N N . GLY B 1 26 ? -5.484 -27.859 -22.938 1 96.5 26 GLY B N 1
ATOM 2265 C CA . GLY B 1 26 ? -6.34 -28.828 -22.25 1 96.5 26 GLY B CA 1
ATOM 2266 C C . GLY B 1 26 ? -6.789 -28.344 -20.875 1 96.5 26 GLY B C 1
ATOM 2267 O O . GLY B 1 26 ? -7.434 -29.078 -20.125 1 96.5 26 GLY B O 1
ATOM 2268 N N . LEU B 1 27 ? -6.387 -27.141 -20.641 1 96.12 27 LEU B N 1
ATOM 2269 C CA . LEU B 1 27 ? -6.945 -26.547 -19.438 1 96.12 27 LEU B CA 1
ATOM 2270 C C . LEU B 1 27 ? -8.344 -25.984 -19.703 1 96.12 27 LEU B C 1
ATOM 2272 O O . LEU B 1 27 ? -8.727 -25.781 -20.859 1 96.12 27 LEU B O 1
ATOM 2276 N N . THR B 1 28 ? -9.234 -25.953 -18.75 1 93.75 28 THR B N 1
ATOM 2277 C CA . THR B 1 28 ? -10.625 -25.547 -18.938 1 93.75 28 THR B CA 1
ATOM 2278 C C . THR B 1 28 ? -10.945 -24.328 -18.078 1 93.75 28 THR B C 1
ATOM 2280 O O . THR B 1 28 ? -11.594 -24.453 -17.031 1 93.75 28 THR B O 1
ATOM 2283 N N . PRO B 1 29 ? -10.555 -23.156 -18.609 1 96.94 29 PRO B N 1
ATOM 2284 C CA . PRO B 1 29 ? -10.836 -21.953 -17.828 1 96.94 29 PRO B CA 1
ATOM 2285 C C . PRO B 1 29 ? -12.32 -21.594 -17.828 1 96.94 29 PRO B C 1
ATOM 2287 O O . PRO B 1 29 ? -13 -21.75 -18.844 1 96.94 29 PRO B O 1
ATOM 2290 N N . THR B 1 30 ? -12.781 -21.188 -16.734 1 95.75 30 THR B N 1
ATOM 2291 C CA . THR B 1 30 ? -14.125 -20.641 -16.562 1 95.75 30 THR B CA 1
ATOM 2292 C C . THR B 1 30 ? -14.062 -19.156 -16.266 1 95.75 30 THR B C 1
ATOM 2294 O O . THR B 1 30 ? -13.312 -18.719 -15.391 1 95.75 30 THR B O 1
ATOM 2297 N N . TYR B 1 31 ? -14.836 -18.406 -17.062 1 96.56 31 TYR B N 1
ATOM 2298 C CA . TYR B 1 31 ? -14.875 -16.984 -16.797 1 96.56 31 TYR B CA 1
ATOM 2299 C C . TYR B 1 31 ? -15.359 -16.703 -15.375 1 96.56 31 TYR B C 1
ATOM 2301 O O . TYR B 1 31 ? -16.391 -17.234 -14.953 1 96.56 31 TYR B O 1
ATOM 2309 N N . GLY B 1 32 ? -14.641 -15.945 -14.656 1 96.06 32 GLY B N 1
ATOM 2310 C CA . GLY B 1 32 ? -14.93 -15.719 -13.25 1 96.06 32 GLY B CA 1
ATOM 2311 C C . GLY B 1 32 ? -15.586 -14.375 -12.984 1 96.06 32 GLY B C 1
ATOM 2312 O O . GLY B 1 32 ? -16.094 -14.133 -11.883 1 96.06 32 GLY B O 1
ATOM 2313 N N . GLY B 1 33 ? -15.492 -13.453 -13.945 1 95.5 33 GLY B N 1
ATOM 2314 C CA . GLY B 1 33 ? -16.094 -12.141 -13.781 1 95.5 33 GLY B CA 1
ATOM 2315 C C . GLY B 1 33 ? -15.086 -11.031 -13.609 1 95.5 33 GLY B C 1
ATOM 2316 O O . GLY B 1 33 ? -13.906 -11.203 -13.93 1 95.5 33 GLY B O 1
ATOM 2317 N N . GLU B 1 34 ? -15.633 -9.898 -13.258 1 95.56 34 GLU B N 1
ATOM 2318 C CA . GLU B 1 34 ? -14.82 -8.703 -13.047 1 95.56 34 GLU B CA 1
ATOM 2319 C C . GLU B 1 34 ? -14.594 -8.453 -11.555 1 95.56 34 GLU B C 1
ATOM 2321 O O . GLU B 1 34 ? -15.492 -8.664 -10.742 1 95.56 34 GLU B O 1
ATOM 2326 N N . HIS B 1 35 ? -13.344 -8.055 -11.188 1 96.12 35 HIS B N 1
ATOM 2327 C CA . HIS B 1 35 ? -13.148 -7.539 -9.836 1 96.12 35 HIS B CA 1
ATOM 2328 C C . HIS B 1 35 ? -13.992 -6.289 -9.602 1 96.12 35 HIS B C 1
ATOM 2330 O O . HIS B 1 35 ? -14.312 -5.562 -10.539 1 96.12 35 HIS B O 1
ATOM 2336 N N . SER B 1 36 ? -14.312 -6.082 -8.406 1 93.94 36 SER B N 1
ATOM 2337 C CA . SER B 1 36 ? -15.227 -4.996 -8.055 1 93.94 36 SER B CA 1
ATOM 2338 C C . SER B 1 36 ? -14.656 -3.643 -8.461 1 93.94 36 SER B C 1
ATOM 2340 O O . SER B 1 36 ? -15.406 -2.682 -8.656 1 93.94 36 SER B O 1
ATOM 2342 N N . SER B 1 37 ? -13.359 -3.537 -8.641 1 91.38 37 SER B N 1
ATOM 2343 C CA . SER B 1 37 ? -12.734 -2.303 -9.102 1 91.38 37 SER B CA 1
ATOM 2344 C C . SER B 1 37 ? -13.148 -1.969 -10.531 1 91.38 37 SER B C 1
ATOM 2346 O O . SER B 1 37 ? -13 -0.83 -10.977 1 91.38 37 SER B O 1
ATOM 2348 N N . GLY B 1 38 ? -13.531 -2.939 -11.234 1 94.88 38 GLY B N 1
ATOM 2349 C CA . GLY B 1 38 ? -13.938 -2.785 -12.625 1 94.88 38 GLY B CA 1
ATOM 2350 C C . GLY B 1 38 ? -12.773 -2.729 -13.586 1 94.88 38 GLY B C 1
ATOM 2351 O O . GLY B 1 38 ? -12.961 -2.643 -14.797 1 94.88 38 GLY B O 1
ATOM 2352 N N . THR B 1 39 ? -11.547 -2.869 -13.062 1 96.88 39 THR B N 1
ATOM 2353 C CA . THR B 1 39 ? -10.383 -2.594 -13.906 1 96.88 39 THR B CA 1
ATOM 2354 C C . THR B 1 39 ? -9.719 -3.893 -14.352 1 96.88 39 THR B C 1
ATOM 2356 O O . THR B 1 39 ? -8.883 -3.887 -15.258 1 96.88 39 THR B O 1
ATOM 2359 N N . THR B 1 40 ? -10.078 -5 -13.742 1 97.81 40 THR B N 1
ATOM 2360 C CA . THR B 1 40 ? -9.562 -6.301 -14.156 1 97.81 40 THR B CA 1
ATOM 2361 C C . THR B 1 40 ? -10.672 -7.352 -14.156 1 97.81 40 THR B C 1
ATOM 2363 O O . THR B 1 40 ? -11.672 -7.199 -13.453 1 97.81 40 THR B O 1
ATOM 2366 N N . HIS B 1 41 ? -10.523 -8.297 -14.945 1 97.69 41 HIS B N 1
ATOM 2367 C CA . HIS B 1 41 ? -11.375 -9.484 -14.977 1 97.69 41 HIS B CA 1
ATOM 2368 C C . HIS B 1 41 ? -10.547 -10.758 -15.094 1 97.69 41 HIS B C 1
ATOM 2370 O O . HIS B 1 41 ? -9.336 -10.695 -15.328 1 97.69 41 HIS B O 1
ATOM 2376 N N . MET B 1 42 ? -11.227 -11.898 -14.773 1 97.94 42 MET B N 1
ATOM 2377 C CA . MET B 1 42 ? -10.398 -13.102 -14.68 1 97.94 42 MET B CA 1
ATOM 2378 C C . MET B 1 42 ? -11.18 -14.336 -15.109 1 97.94 42 MET B C 1
ATOM 2380 O O . MET B 1 42 ? -12.414 -14.297 -15.203 1 97.94 42 MET B O 1
ATOM 2384 N N . ALA B 1 43 ? -10.453 -15.305 -15.422 1 98.06 43 ALA B N 1
ATOM 2385 C CA . ALA B 1 43 ? -10.914 -16.688 -15.562 1 98.06 43 ALA B CA 1
ATOM 2386 C C . ALA B 1 43 ? -10.18 -17.609 -14.594 1 98.06 43 ALA B C 1
ATOM 2388 O O . ALA B 1 43 ? -9.047 -17.328 -14.203 1 98.06 43 ALA B O 1
ATOM 2389 N N . VAL B 1 44 ? -10.883 -18.672 -14.258 1 97.81 44 VAL B N 1
ATOM 2390 C CA . VAL B 1 44 ? -10.359 -19.562 -13.234 1 97.81 44 VAL B CA 1
ATOM 2391 C C . VAL B 1 44 ? -10.172 -20.969 -13.828 1 97.81 44 VAL B C 1
ATOM 2393 O O . VAL B 1 44 ? -11.062 -21.484 -14.5 1 97.81 44 VAL B O 1
ATOM 2396 N N . VAL B 1 45 ? -8.969 -21.547 -13.641 1 97.62 45 VAL B N 1
ATOM 2397 C CA . VAL B 1 45 ? -8.703 -22.953 -13.906 1 97.62 45 VAL B CA 1
ATOM 2398 C C . VAL B 1 45 ? -8.578 -23.719 -12.594 1 97.62 45 VAL B C 1
ATOM 2400 O O . VAL B 1 45 ? -7.504 -23.734 -11.984 1 97.62 45 VAL B O 1
ATOM 2403 N N . PRO B 1 46 ? -9.656 -24.375 -12.219 1 96.81 46 PRO B N 1
ATOM 2404 C CA . PRO B 1 46 ? -9.602 -25.094 -10.945 1 96.81 46 PRO B CA 1
ATOM 2405 C C . PRO B 1 46 ? -8.836 -26.422 -11.039 1 96.81 46 PRO B C 1
ATOM 2407 O O . PRO B 1 46 ? -8.852 -27.078 -12.078 1 96.81 46 PRO B O 1
ATOM 2410 N N . PHE B 1 47 ? -8.164 -26.797 -9.953 1 96.12 47 PHE B N 1
ATOM 2411 C CA . PHE B 1 47 ? -7.484 -28.078 -9.852 1 96.12 47 PHE B CA 1
ATOM 2412 C C . PHE B 1 47 ? -8.125 -28.953 -8.781 1 96.12 47 PHE B C 1
ATOM 2414 O O . PHE B 1 47 ? -8.844 -28.453 -7.914 1 96.12 47 PHE B O 1
ATOM 2421 N N . PRO B 1 48 ? -7.918 -30.203 -8.773 1 93.81 48 PRO B N 1
ATOM 2422 C CA . PRO B 1 48 ? -8.609 -31.141 -7.887 1 93.81 48 PRO B CA 1
ATOM 2423 C C . PRO B 1 48 ? -8.336 -30.875 -6.41 1 93.81 48 PRO B C 1
ATOM 2425 O O . PRO B 1 48 ? -9.188 -31.141 -5.559 1 93.81 48 PRO B O 1
ATOM 2428 N N . ASP B 1 49 ? -7.199 -30.375 -6.055 1 93.44 49 ASP B N 1
ATOM 2429 C CA . ASP B 1 49 ? -6.883 -30.156 -4.645 1 93.44 49 ASP B CA 1
ATOM 2430 C C . ASP B 1 49 ? -7.527 -28.875 -4.121 1 93.44 49 ASP B C 1
ATOM 2432 O O . ASP B 1 49 ? -7.375 -28.531 -2.949 1 93.44 49 ASP B O 1
ATOM 2436 N N . GLY B 1 50 ? -8.203 -28.125 -5 1 93.94 50 GLY B N 1
ATOM 2437 C CA . GLY B 1 50 ? -8.883 -26.906 -4.605 1 93.94 50 GLY B CA 1
ATOM 2438 C C . GLY B 1 50 ? -8.117 -25.656 -4.973 1 93.94 50 GLY B C 1
ATOM 2439 O O . GLY B 1 50 ? -8.672 -24.547 -4.926 1 93.94 50 GLY B O 1
ATOM 2440 N N . SER B 1 51 ? -6.801 -25.75 -5.281 1 96.88 51 SER B N 1
ATOM 2441 C CA . SER B 1 51 ? -6.059 -24.609 -5.793 1 96.88 51 SER B CA 1
ATOM 2442 C C . SER B 1 51 ? -6.508 -24.25 -7.203 1 96.88 51 SER B C 1
ATOM 2444 O O . SER B 1 51 ? -7.27 -24.984 -7.828 1 96.88 51 SER B O 1
ATOM 2446 N N . TYR B 1 52 ? -6.105 -23.047 -7.645 1 97.88 52 TYR B N 1
ATOM 2447 C CA . TYR B 1 52 ? -6.516 -22.719 -9 1 97.88 52 TYR B CA 1
ATOM 2448 C C . TYR B 1 52 ? -5.559 -21.703 -9.625 1 97.88 52 TYR B C 1
ATOM 2450 O O . TYR B 1 52 ? -4.828 -21.016 -8.914 1 97.88 52 TYR B O 1
ATOM 2458 N N . LEU B 1 53 ? -5.52 -21.766 -10.945 1 98.5 53 LEU B N 1
ATOM 2459 C CA . LEU B 1 53 ? -4.867 -20.75 -11.773 1 98.5 53 LEU B CA 1
ATOM 2460 C C . LEU B 1 53 ? -5.836 -19.625 -12.125 1 98.5 53 LEU B C 1
ATOM 2462 O O . LEU B 1 53 ? -6.891 -19.875 -12.711 1 98.5 53 LEU B O 1
ATOM 2466 N N . GLU B 1 54 ? -5.516 -18.484 -11.672 1 98.75 54 GLU B N 1
ATOM 2467 C CA . GLU B 1 54 ? -6.258 -17.297 -12.102 1 98.75 54 GLU B CA 1
ATOM 2468 C C . GLU B 1 54 ? -5.617 -16.656 -13.328 1 98.75 54 GLU B C 1
ATOM 2470 O O . GLU B 1 54 ? -4.477 -16.203 -13.281 1 98.75 54 GLU B O 1
ATOM 2475 N N . LEU B 1 55 ? -6.324 -16.703 -14.414 1 98.81 55 LEU B N 1
ATOM 2476 C CA . LEU B 1 55 ? -5.973 -15.883 -15.562 1 98.81 55 LEU B CA 1
ATOM 2477 C C . LEU B 1 55 ? -6.562 -14.484 -15.43 1 98.81 55 LEU B C 1
ATOM 2479 O O . LEU B 1 55 ? -7.77 -14.328 -15.227 1 98.81 55 LEU B O 1
ATOM 2483 N N . ILE B 1 56 ? -5.719 -13.484 -15.523 1 98.69 56 ILE B N 1
ATOM 2484 C CA . ILE B 1 56 ? -6.203 -12.148 -15.188 1 98.69 56 ILE B CA 1
ATOM 2485 C C . ILE B 1 56 ? -5.727 -11.148 -16.25 1 98.69 56 ILE B C 1
ATOM 2487 O O . ILE B 1 56 ? -4.586 -11.227 -16.703 1 98.69 56 ILE B O 1
ATOM 2491 N N . ALA B 1 57 ? -6.539 -10.203 -16.625 1 98.69 57 ALA B N 1
ATOM 2492 C CA . ALA B 1 57 ? -6.254 -9.148 -17.594 1 98.69 57 ALA B CA 1
ATOM 2493 C C . ALA B 1 57 ? -7.078 -7.902 -17.312 1 98.69 57 ALA B C 1
ATOM 2495 O O . ALA B 1 57 ? -8.07 -7.965 -16.578 1 98.69 57 ALA B O 1
ATOM 2496 N N . PRO B 1 58 ? -6.621 -6.75 -17.844 1 98.25 58 PRO B N 1
ATOM 2497 C CA . PRO B 1 58 ? -7.477 -5.566 -17.734 1 98.25 58 PRO B CA 1
ATOM 2498 C C . PRO B 1 58 ? -8.828 -5.754 -18.406 1 98.25 58 PRO B C 1
ATOM 2500 O O . PRO B 1 58 ? -8.938 -6.477 -19.406 1 98.25 58 PRO B O 1
ATOM 2503 N N . THR B 1 59 ? -9.82 -5.152 -17.859 1 97.31 59 THR B N 1
ATOM 2504 C CA . THR B 1 59 ? -11.117 -5.145 -18.516 1 97.31 59 THR B CA 1
ATOM 2505 C C . THR B 1 59 ? -11.047 -4.371 -19.828 1 97.31 59 THR B C 1
ATOM 2507 O O . THR B 1 59 ? -10.102 -3.619 -20.062 1 97.31 59 THR B O 1
ATOM 2510 N N . LEU B 1 60 ? -12.055 -4.625 -20.688 1 93.94 60 LEU B N 1
ATOM 2511 C CA . LEU B 1 60 ? -12.109 -3.92 -21.953 1 93.94 60 LEU B CA 1
ATOM 2512 C C . LEU B 1 60 ? -12.102 -2.41 -21.75 1 93.94 60 LEU B C 1
ATOM 2514 O O . LEU B 1 60 ? -12.883 -1.888 -20.953 1 93.94 60 LEU B O 1
ATOM 2518 N N . GLY B 1 61 ? -11.203 -1.72 -22.391 1 93.5 61 GLY B N 1
ATOM 2519 C CA . GLY B 1 61 ? -11.125 -0.27 -22.297 1 93.5 61 GLY B CA 1
ATOM 2520 C C . GLY B 1 61 ? -10.188 0.216 -21.203 1 93.5 61 GLY B C 1
ATOM 2521 O O . GLY B 1 61 ? -9.844 1.396 -21.172 1 93.5 61 GLY B O 1
ATOM 2522 N N . THR B 1 62 ? -9.82 -0.664 -20.312 1 95.12 62 THR B N 1
ATOM 2523 C CA . THR B 1 62 ? -8.883 -0.284 -19.266 1 95.12 62 THR B CA 1
ATOM 2524 C C . THR B 1 62 ? -7.441 -0.356 -19.766 1 95.12 62 THR B C 1
ATOM 2526 O O . THR B 1 62 ? -7.016 -1.388 -20.281 1 95.12 62 THR B O 1
ATOM 2529 N N . ASP B 1 63 ? -6.777 0.803 -19.609 1 94.25 63 ASP B N 1
ATOM 2530 C CA . ASP B 1 63 ? -5.336 0.746 -19.828 1 94.25 63 ASP B CA 1
ATOM 2531 C C . ASP B 1 63 ? -4.656 -0.129 -18.766 1 94.25 63 ASP B C 1
ATOM 2533 O O . ASP B 1 63 ? -4.934 0.001 -17.578 1 94.25 63 ASP B O 1
ATOM 2537 N N . ALA B 1 64 ? -3.783 -1.044 -19.188 1 93.12 64 ALA B N 1
ATOM 2538 C CA . ALA B 1 64 ? -3.113 -1.969 -18.281 1 93.12 64 ALA B CA 1
ATOM 2539 C C . ALA B 1 64 ? -2.414 -1.218 -17.141 1 93.12 64 ALA B C 1
ATOM 2541 O O . ALA B 1 64 ? -2.385 -1.686 -16 1 93.12 64 ALA B O 1
ATOM 2542 N N . GLU B 1 65 ? -1.895 -0.075 -17.422 1 89.69 65 GLU B N 1
ATOM 2543 C CA . GLU B 1 65 ? -1.172 0.728 -16.438 1 89.69 65 GLU B CA 1
ATOM 2544 C C . GLU B 1 65 ? -2.107 1.235 -15.336 1 89.69 65 GLU B C 1
ATOM 2546 O O . GLU B 1 65 ? -1.653 1.642 -14.266 1 89.69 65 GLU B O 1
ATOM 2551 N N . ASP B 1 66 ? -3.316 1.206 -15.68 1 88.75 66 ASP B N 1
ATOM 2552 C CA . ASP B 1 66 ? -4.32 1.694 -14.734 1 88.75 66 ASP B CA 1
ATOM 2553 C C . ASP B 1 66 ? -5.098 0.539 -14.117 1 88.75 66 ASP B C 1
ATOM 2555 O O . ASP B 1 66 ? -6.164 0.745 -13.531 1 88.75 66 ASP B O 1
ATOM 2559 N N . ALA B 1 67 ? -4.406 -0.596 -14.289 1 90.75 67 ALA B N 1
ATOM 2560 C CA . ALA B 1 67 ? -5.078 -1.76 -13.719 1 90.75 67 ALA B CA 1
ATOM 2561 C C . ALA B 1 67 ? -4.914 -1.797 -12.203 1 90.75 67 ALA B C 1
ATOM 2563 O O . ALA B 1 67 ? -3.869 -1.407 -11.672 1 90.75 67 ALA B O 1
ATOM 2564 N N . GLY B 1 68 ? -5.746 -1.877 -11.445 1 88.81 68 GLY B N 1
ATOM 2565 C CA . GLY B 1 68 ? -5.75 -1.981 -9.992 1 88.81 68 GLY B CA 1
ATOM 2566 C C . GLY B 1 68 ? -4.844 -3.08 -9.477 1 88.81 68 GLY B C 1
ATOM 2567 O O . GLY B 1 68 ? -4.008 -2.844 -8.594 1 88.81 68 GLY B O 1
ATOM 2568 N N . PHE B 1 69 ? -4.875 -4.195 -10.094 1 91.81 69 PHE B N 1
ATOM 2569 C CA . PHE B 1 69 ? -4.031 -5.32 -9.711 1 91.81 69 PHE B CA 1
ATOM 2570 C C . PHE B 1 69 ? -2.883 -5.496 -10.695 1 91.81 69 PHE B C 1
ATOM 2572 O O . PHE B 1 69 ? -3.105 -5.676 -11.891 1 91.81 69 PHE B O 1
ATOM 2579 N N . TRP B 1 70 ? -1.636 -5.457 -10.203 1 95.12 70 TRP B N 1
ATOM 2580 C CA . TRP B 1 70 ? -0.365 -5.758 -10.852 1 95.12 70 TRP B CA 1
ATOM 2581 C C . TRP B 1 70 ? -0.294 -5.121 -12.234 1 95.12 70 TRP B C 1
ATOM 2583 O O . TRP B 1 70 ? -0.015 -5.801 -13.227 1 95.12 70 TRP B O 1
ATOM 2593 N N . PRO B 1 71 ? -0.453 -3.812 -12.32 1 94.75 71 PRO B N 1
ATOM 2594 C CA . PRO B 1 71 ? -0.527 -3.135 -13.617 1 94.75 71 PRO B CA 1
ATOM 2595 C C . PRO B 1 71 ? 0.733 -3.328 -14.461 1 94.75 71 PRO B C 1
ATOM 2597 O O . PRO B 1 71 ? 0.646 -3.52 -15.672 1 94.75 71 PRO B O 1
ATOM 2600 N N . THR B 1 72 ? 1.897 -3.34 -13.82 1 94.75 72 THR B N 1
ATOM 2601 C CA . THR B 1 72 ? 3.154 -3.488 -14.547 1 94.75 72 THR B CA 1
ATOM 2602 C C . THR B 1 72 ? 3.246 -4.867 -15.195 1 94.75 72 THR B C 1
ATOM 2604 O O . THR B 1 72 ? 3.654 -4.992 -16.344 1 94.75 72 THR B O 1
ATOM 2607 N N . HIS B 1 73 ? 2.879 -5.883 -14.469 1 97.19 73 HIS B N 1
ATOM 2608 C CA . HIS B 1 73 ? 2.926 -7.246 -14.977 1 97.19 73 HIS B CA 1
ATOM 2609 C C . HIS B 1 73 ? 1.94 -7.445 -16.125 1 97.19 73 HIS B C 1
ATOM 2611 O O . HIS B 1 73 ? 2.264 -8.094 -17.125 1 97.19 73 HIS B O 1
ATOM 2617 N N . LEU B 1 74 ? 0.722 -6.871 -15.93 1 97.81 74 LEU B N 1
ATOM 2618 C CA . LEU B 1 74 ? -0.293 -7.008 -16.969 1 97.81 74 LEU B CA 1
ATOM 2619 C C . LEU B 1 74 ? 0.138 -6.293 -18.25 1 97.81 74 LEU B C 1
ATOM 2621 O O . LEU B 1 74 ? 0.034 -6.855 -19.344 1 97.81 74 LEU B O 1
ATOM 2625 N N . ALA B 1 75 ? 0.7 -5.113 -18.078 1 96.38 75 ALA B N 1
ATOM 2626 C CA . ALA B 1 75 ? 1.137 -4.312 -19.219 1 96.38 75 ALA B CA 1
ATOM 2627 C C . ALA B 1 75 ? 2.264 -5.012 -19.984 1 96.38 75 ALA B C 1
ATOM 2629 O O . ALA B 1 75 ? 2.357 -4.898 -21.203 1 96.38 75 ALA B O 1
ATOM 2630 N N . ALA B 1 76 ? 3.033 -5.766 -19.312 1 96.44 76 ALA B N 1
ATOM 2631 C CA . ALA B 1 76 ? 4.18 -6.445 -19.922 1 96.44 76 ALA B CA 1
ATOM 2632 C C . ALA B 1 76 ? 3.787 -7.812 -20.453 1 96.44 76 ALA B C 1
ATOM 2634 O O . ALA B 1 76 ? 4.594 -8.484 -21.109 1 96.44 76 ALA B O 1
ATOM 2635 N N . GLY B 1 77 ? 2.531 -8.211 -20.203 1 96.69 77 GLY B N 1
ATOM 2636 C CA . GLY B 1 77 ? 2.213 -9.594 -20.516 1 96.69 77 GLY B CA 1
ATOM 2637 C C . GLY B 1 77 ? 3.143 -10.586 -19.844 1 96.69 77 GLY B C 1
ATOM 2638 O O . GLY B 1 77 ? 3.604 -11.539 -20.484 1 96.69 77 GLY B O 1
ATOM 2639 N N . ALA B 1 78 ? 3.424 -10.438 -18.594 1 96.56 78 ALA B N 1
ATOM 2640 C CA . ALA B 1 78 ? 4.523 -11.102 -17.906 1 96.56 78 ALA B CA 1
ATOM 2641 C C . ALA B 1 78 ? 4.191 -12.562 -17.625 1 96.56 78 ALA B C 1
ATOM 2643 O O . ALA B 1 78 ? 5.082 -13.367 -17.328 1 96.56 78 ALA B O 1
ATOM 2644 N N . GLY B 1 79 ? 2.898 -12.93 -17.688 1 98.19 79 GLY B N 1
ATOM 2645 C CA . GLY B 1 79 ? 2.51 -14.273 -17.297 1 98.19 79 GLY B CA 1
ATOM 2646 C C . GLY B 1 79 ? 2.412 -14.445 -15.789 1 98.19 79 GLY B C 1
ATOM 2647 O O . GLY B 1 79 ? 1.517 -13.891 -15.156 1 98.19 79 GLY B O 1
ATOM 2648 N N . PRO B 1 80 ? 3.434 -15.141 -15.211 1 98.69 80 PRO B N 1
ATOM 2649 C CA . PRO B 1 80 ? 3.416 -15.266 -13.75 1 98.69 80 PRO B CA 1
ATOM 2650 C C . PRO B 1 80 ? 3.482 -13.914 -13.047 1 98.69 80 PRO B C 1
ATOM 2652 O O . PRO B 1 80 ? 4.441 -13.164 -13.227 1 98.69 80 PRO B O 1
ATOM 2655 N N . THR B 1 81 ? 2.451 -13.656 -12.273 1 97.88 81 THR B N 1
ATOM 2656 C CA . THR B 1 81 ? 2.266 -12.312 -11.75 1 97.88 81 THR B CA 1
ATOM 2657 C C . THR B 1 81 ? 2.283 -12.32 -10.219 1 97.88 81 THR B C 1
ATOM 2659 O O . THR B 1 81 ? 2.973 -11.508 -9.602 1 97.88 81 THR B O 1
ATOM 2662 N N . ALA B 1 82 ? 1.562 -13.18 -9.633 1 98.06 82 ALA B N 1
ATOM 2663 C CA . ALA B 1 82 ? 1.452 -13.234 -8.18 1 98.06 82 ALA B CA 1
ATOM 2664 C C . ALA B 1 82 ? 1.041 -14.625 -7.711 1 98.06 82 ALA B C 1
ATOM 2666 O O . ALA B 1 82 ? 0.67 -15.477 -8.523 1 98.06 82 ALA B O 1
ATOM 2667 N N . TRP B 1 83 ? 1.19 -14.867 -6.449 1 98.44 83 TRP B N 1
ATOM 2668 C CA . TRP B 1 83 ? 0.734 -16.109 -5.832 1 98.44 83 TRP B CA 1
ATOM 2669 C C . TRP B 1 83 ? 0.2 -15.852 -4.426 1 98.44 83 TRP B C 1
ATOM 2671 O O . TRP B 1 83 ? 0.45 -14.797 -3.844 1 98.44 83 TRP B O 1
ATOM 2681 N N . CYS B 1 84 ? -0.624 -16.781 -4.094 1 98 84 CYS B N 1
ATOM 2682 C CA . CYS B 1 84 ? -1.448 -16.516 -2.92 1 98 84 CYS B CA 1
ATOM 2683 C C . CYS B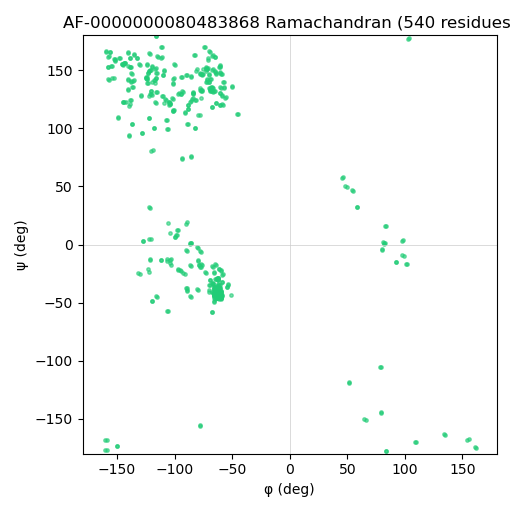 1 84 ? -1.545 -17.75 -2.033 1 98 84 CYS B C 1
ATOM 2685 O O . CYS B 1 84 ? -1.647 -18.859 -2.533 1 98 84 CYS B O 1
ATOM 2687 N N . ILE B 1 85 ? -1.499 -17.484 -0.72 1 97.38 85 ILE B N 1
ATOM 2688 C CA . ILE B 1 85 ? -1.74 -18.562 0.236 1 97.38 85 ILE B CA 1
ATOM 2689 C C . ILE B 1 85 ? -2.908 -18.188 1.146 1 97.38 85 ILE B C 1
ATOM 2691 O O . ILE B 1 85 ? -3.146 -17.016 1.41 1 97.38 85 ILE B O 1
ATOM 2695 N N . GLU B 1 86 ? -3.605 -19.172 1.57 1 96.81 86 GLU B N 1
ATOM 2696 C CA . GLU B 1 86 ? -4.734 -18.953 2.471 1 96.81 86 GLU B CA 1
ATOM 2697 C C . GLU B 1 86 ? -4.258 -18.688 3.896 1 96.81 86 GLU B C 1
ATOM 2699 O O . GLU B 1 86 ? -3.334 -19.344 4.383 1 96.81 86 GLU B O 1
ATOM 2704 N N . ALA B 1 87 ? -4.801 -17.672 4.488 1 96.06 87 ALA B N 1
ATOM 2705 C CA . ALA B 1 87 ? -4.609 -17.422 5.914 1 96.06 87 ALA B CA 1
ATOM 2706 C C . ALA B 1 87 ? -5.887 -17.703 6.699 1 96.06 87 ALA B C 1
ATOM 2708 O O . ALA B 1 87 ? -6.957 -17.188 6.359 1 96.06 87 ALA B O 1
ATOM 2709 N N . SER B 1 88 ? -5.781 -18.547 7.688 1 94.94 88 SER B N 1
ATOM 2710 C CA . SER B 1 88 ? -6.945 -18.797 8.531 1 94.94 88 SER B CA 1
ATOM 2711 C C . SER B 1 88 ? -7.391 -17.531 9.25 1 94.94 88 SER B C 1
ATOM 2713 O O . SER B 1 88 ? -8.57 -17.375 9.578 1 94.94 88 SER B O 1
ATOM 2715 N N . ASP B 1 89 ? -6.465 -16.672 9.531 1 96.56 89 ASP B N 1
ATOM 2716 C CA . ASP B 1 89 ? -6.691 -15.375 10.148 1 96.56 89 ASP B CA 1
ATOM 2717 C C . ASP B 1 89 ? -5.863 -14.289 9.461 1 96.56 89 ASP B C 1
ATOM 2719 O O . ASP B 1 89 ? -4.664 -14.164 9.719 1 96.56 89 ASP B O 1
ATOM 2723 N N . ILE B 1 90 ? -6.531 -13.508 8.656 1 96.75 90 ILE B N 1
ATOM 2724 C CA . ILE B 1 90 ? -5.859 -12.531 7.801 1 96.75 90 ILE B CA 1
ATOM 2725 C C . ILE B 1 90 ? -5.191 -11.461 8.664 1 96.75 90 ILE B C 1
ATOM 2727 O O . ILE B 1 90 ? -4.102 -10.984 8.344 1 96.75 90 ILE B O 1
ATOM 2731 N N . THR B 1 91 ? -5.82 -11.102 9.734 1 97 91 THR B N 1
ATOM 2732 C CA . THR B 1 91 ? -5.293 -10.109 10.664 1 97 91 THR B CA 1
ATOM 2733 C C . THR B 1 91 ? -4.023 -10.617 11.336 1 97 91 THR B C 1
ATOM 2735 O O . THR B 1 91 ? -3.01 -9.914 11.375 1 97 91 THR B O 1
ATOM 2738 N N . ALA B 1 92 ? -4.113 -11.812 11.812 1 97.5 92 ALA B N 1
ATOM 2739 C CA . ALA B 1 92 ? -2.947 -12.406 12.461 1 97.5 92 ALA B CA 1
ATOM 2740 C C . ALA B 1 92 ? -1.79 -12.555 11.477 1 97.5 92 ALA B C 1
ATOM 2742 O O . ALA B 1 92 ? -0.63 -12.344 11.836 1 97.5 92 ALA B O 1
ATOM 2743 N N . SER B 1 93 ? -2.137 -12.961 10.273 1 97.31 93 SER B N 1
ATOM 2744 C CA . SER B 1 93 ? -1.103 -13.117 9.258 1 97.31 93 SER B CA 1
ATOM 2745 C C . SER B 1 93 ? -0.429 -11.781 8.945 1 97.31 93 SER B C 1
ATOM 2747 O O . SER B 1 93 ? 0.795 -11.719 8.82 1 97.31 93 SER B O 1
ATOM 2749 N N . ALA B 1 94 ? -1.197 -10.727 8.82 1 97.38 94 ALA B N 1
ATOM 2750 C CA . ALA B 1 94 ? -0.656 -9.398 8.555 1 97.38 94 ALA B CA 1
ATOM 2751 C C . ALA B 1 94 ? 0.272 -8.945 9.672 1 97.38 94 ALA B C 1
ATOM 2753 O O . ALA B 1 94 ? 1.37 -8.445 9.422 1 97.38 94 ALA B O 1
ATOM 2754 N N . LYS B 1 95 ? -0.172 -9.148 10.898 1 98 95 LYS B N 1
ATOM 2755 C CA . LYS B 1 95 ? 0.628 -8.742 12.047 1 98 95 LYS B CA 1
ATOM 2756 C C . LYS B 1 95 ? 1.923 -9.547 12.125 1 98 95 LYS B C 1
ATOM 2758 O O . LYS B 1 95 ? 2.973 -9.016 12.484 1 98 95 LYS B O 1
ATOM 2763 N N . ALA B 1 96 ? 1.811 -10.805 11.758 1 97.56 96 ALA B N 1
ATOM 2764 C CA . ALA B 1 96 ? 3.004 -11.648 11.742 1 97.56 96 ALA B CA 1
ATOM 2765 C C . ALA B 1 96 ? 4.012 -11.148 10.711 1 97.56 96 ALA B C 1
ATOM 2767 O O . ALA B 1 96 ? 5.223 -11.242 10.922 1 97.56 96 ALA B O 1
ATOM 2768 N N . ALA B 1 97 ? 3.535 -10.719 9.547 1 97.56 97 ALA B N 1
ATOM 2769 C CA . ALA B 1 97 ? 4.426 -10.141 8.539 1 97.56 97 ALA B CA 1
ATOM 2770 C C . ALA B 1 97 ? 5.148 -8.914 9.086 1 97.56 97 ALA B C 1
ATOM 2772 O O . ALA B 1 97 ? 6.371 -8.797 8.953 1 97.56 97 ALA B O 1
ATOM 2773 N N . ILE B 1 98 ? 4.406 -8.047 9.734 1 97.25 98 ILE B N 1
ATOM 2774 C CA . ILE B 1 98 ? 4.973 -6.832 10.305 1 97.25 98 ILE B CA 1
ATOM 2775 C C . ILE B 1 98 ? 6.023 -7.199 11.352 1 97.25 98 ILE B C 1
ATOM 2777 O O . ILE B 1 98 ? 7.102 -6.602 11.398 1 97.25 98 ILE B O 1
ATOM 2781 N N . ASP B 1 99 ? 5.742 -8.227 12.195 1 97.19 99 ASP B N 1
ATOM 2782 C CA . ASP B 1 99 ? 6.684 -8.688 13.211 1 97.19 99 ASP B CA 1
ATOM 2783 C C . ASP B 1 99 ? 7.965 -9.219 12.57 1 97.19 99 ASP B C 1
ATOM 2785 O O . ASP B 1 99 ? 9.047 -9.117 13.156 1 97.19 99 ASP B O 1
ATOM 2789 N N . ALA B 1 100 ? 7.82 -9.719 11.367 1 96.5 100 ALA B N 1
ATOM 2790 C CA . ALA B 1 100 ? 8.969 -10.273 10.648 1 96.5 100 ALA B CA 1
ATOM 2791 C C . ALA B 1 100 ? 9.727 -9.188 9.898 1 96.5 100 ALA B C 1
ATOM 2793 O O . ALA B 1 100 ? 10.68 -9.477 9.172 1 96.5 100 ALA B O 1
ATOM 2794 N N . GLY B 1 101 ? 9.305 -7.969 10.008 1 94.88 101 GLY B N 1
ATOM 2795 C CA . GLY B 1 101 ? 9.953 -6.855 9.336 1 94.88 101 GLY B CA 1
ATOM 2796 C C . GLY B 1 101 ? 9.516 -6.688 7.891 1 94.88 101 GLY B C 1
ATOM 2797 O O . GLY B 1 101 ? 10.219 -6.062 7.094 1 94.88 101 GLY B O 1
ATOM 2798 N N . VAL B 1 102 ? 8.414 -7.309 7.504 1 96.62 102 VAL B N 1
ATOM 2799 C CA . VAL B 1 102 ? 7.855 -7.199 6.16 1 96.62 102 VAL B CA 1
ATOM 2800 C C . VAL B 1 102 ? 6.68 -6.223 6.168 1 96.62 102 VAL B C 1
ATOM 2802 O O . VAL B 1 102 ? 5.66 -6.477 6.812 1 96.62 102 VAL B O 1
ATOM 2805 N N . PRO B 1 103 ? 6.828 -5.082 5.449 1 96.31 103 PRO B N 1
ATOM 2806 C CA . PRO B 1 103 ? 5.664 -4.199 5.363 1 96.31 103 PRO B CA 1
ATOM 2807 C C . PRO B 1 103 ? 4.457 -4.871 4.715 1 96.31 103 PRO B C 1
ATOM 2809 O O . PRO B 1 103 ? 4.617 -5.812 3.932 1 96.31 103 PRO B O 1
ATOM 2812 N N . VAL B 1 104 ? 3.26 -4.379 5.062 1 97.06 104 VAL B N 1
ATOM 2813 C CA . VAL B 1 104 ? 2.057 -4.945 4.461 1 97.06 104 VAL B CA 1
ATOM 2814 C C . VAL B 1 104 ? 1.249 -3.84 3.783 1 97.06 104 VAL B C 1
ATOM 2816 O O . VAL B 1 104 ? 1.443 -2.656 4.07 1 97.06 104 VAL B O 1
ATOM 2819 N N . ASP B 1 105 ? 0.499 -4.156 2.859 1 96.44 105 ASP B N 1
ATOM 2820 C CA . ASP B 1 105 ? -0.583 -3.373 2.271 1 96.44 105 ASP B CA 1
ATOM 2821 C C . ASP B 1 105 ? -1.929 -4.074 2.451 1 96.44 105 ASP B C 1
ATOM 2823 O O . ASP B 1 105 ? -2.242 -5.023 1.729 1 96.44 105 ASP B O 1
ATOM 2827 N N . GLY B 1 106 ? -2.652 -3.602 3.438 1 96.12 106 GLY B N 1
ATOM 2828 C CA . GLY B 1 106 ? -3.9 -4.246 3.814 1 96.12 106 GLY B CA 1
ATOM 2829 C C . GLY B 1 106 ? -4.047 -4.434 5.312 1 96.12 106 GLY B C 1
ATOM 2830 O O . GLY B 1 106 ? -3.369 -3.764 6.094 1 96.12 106 GLY B O 1
ATOM 2831 N N . PRO B 1 107 ? -5.031 -5.363 5.754 1 96.62 107 PRO B N 1
ATOM 2832 C CA . PRO B 1 107 ? -5.941 -6.164 4.934 1 96.62 107 PRO B CA 1
ATOM 2833 C C . PRO B 1 107 ? -6.992 -5.32 4.219 1 96.62 107 PRO B C 1
ATOM 2835 O O . PRO B 1 107 ? -7.43 -4.297 4.746 1 96.62 107 PRO B O 1
ATOM 2838 N N . HIS B 1 108 ? -7.234 -5.77 3.025 1 95.94 108 HIS B N 1
ATOM 2839 C CA . HIS B 1 108 ? -8.297 -5.172 2.23 1 95.94 108 HIS B CA 1
ATOM 2840 C C . HIS B 1 108 ? -9.477 -6.133 2.076 1 95.94 108 HIS B C 1
ATOM 2842 O O . HIS B 1 108 ? -9.281 -7.348 1.996 1 95.94 108 HIS B O 1
ATOM 2848 N N . GLU B 1 109 ? -10.648 -5.551 2.043 1 95.25 109 GLU B N 1
ATOM 2849 C CA . GLU B 1 109 ? -11.797 -6.301 1.545 1 95.25 109 GLU B CA 1
ATOM 2850 C C . GLU B 1 109 ? -11.883 -6.234 0.022 1 95.25 109 GLU B C 1
ATOM 2852 O O . GLU B 1 109 ? -11.656 -5.18 -0.573 1 95.25 109 GLU B O 1
ATOM 2857 N N . ALA B 1 110 ? -12.047 -7.375 -0.589 1 95.69 110 ALA B N 1
ATOM 2858 C CA . ALA B 1 110 ? -12.188 -7.434 -2.041 1 95.69 110 ALA B CA 1
ATOM 2859 C C . ALA B 1 110 ? -13.367 -8.32 -2.443 1 95.69 110 ALA B C 1
ATOM 2861 O O . ALA B 1 110 ? -13.867 -9.102 -1.632 1 95.69 110 ALA B O 1
ATOM 2862 N N . ALA B 1 111 ? -13.797 -8.141 -3.607 1 96.88 111 ALA B N 1
ATOM 2863 C CA . ALA B 1 111 ? -14.945 -8.891 -4.102 1 96.88 111 ALA B CA 1
ATOM 2864 C C . ALA B 1 111 ? -14.953 -8.938 -5.629 1 96.88 111 ALA B C 1
ATOM 2866 O O . ALA B 1 111 ? -14.258 -8.156 -6.285 1 96.88 111 ALA B O 1
ATOM 2867 N N . ARG B 1 112 ? -15.633 -9.805 -6.109 1 96.5 112 ARG B N 1
ATOM 2868 C CA . ARG B 1 112 ? -16 -9.844 -7.52 1 96.5 112 ARG B CA 1
ATOM 2869 C C . ARG B 1 112 ? -17.406 -10.406 -7.703 1 96.5 112 ARG B C 1
ATOM 2871 O O . ARG B 1 112 ? -17.922 -11.109 -6.828 1 96.5 112 ARG B O 1
ATOM 2878 N N . GLU B 1 113 ? -17.969 -10.023 -8.758 1 93.69 113 GLU B N 1
ATOM 2879 C CA . GLU B 1 113 ? -19.266 -10.586 -9.117 1 93.69 113 GLU B CA 1
ATOM 2880 C C . GLU B 1 113 ? -19.125 -11.664 -10.188 1 93.69 113 GLU B C 1
ATOM 2882 O O . GLU B 1 113 ? -18.531 -11.414 -11.25 1 93.69 113 GLU B O 1
ATOM 2887 N N . ARG B 1 114 ? -19.641 -12.82 -9.891 1 95.31 114 ARG B N 1
ATOM 2888 C CA . ARG B 1 114 ? -19.672 -13.875 -10.898 1 95.31 114 ARG B CA 1
ATOM 2889 C C . ARG B 1 114 ? -20.688 -13.547 -12 1 95.31 114 ARG B C 1
ATOM 2891 O O . ARG B 1 114 ? -21.594 -12.734 -11.805 1 95.31 114 ARG B O 1
ATOM 2898 N N . PRO B 1 115 ? -20.484 -14.234 -13.141 1 92.25 115 PRO B N 1
ATOM 2899 C CA . PRO B 1 115 ? -21.422 -14.016 -14.234 1 92.25 115 PRO B CA 1
ATOM 2900 C C . PRO B 1 115 ? -22.859 -14.359 -13.844 1 92.25 115 PRO B C 1
ATOM 2902 O O . PRO B 1 115 ? -23.812 -13.789 -14.391 1 92.25 115 PRO B O 1
ATOM 2905 N N . ASP B 1 116 ? -23.094 -15.227 -12.906 1 94 116 ASP B N 1
ATOM 2906 C CA . ASP B 1 116 ? -24.422 -15.641 -12.492 1 94 116 ASP B CA 1
ATOM 2907 C C . ASP B 1 116 ? -24.984 -14.695 -11.43 1 94 116 ASP B C 1
ATOM 2909 O O . ASP B 1 116 ? -26.031 -14.977 -10.844 1 94 116 ASP B O 1
ATOM 2913 N N . GLY B 1 117 ? -24.25 -13.656 -11.047 1 93.62 117 GLY B N 1
ATOM 2914 C CA . GLY B 1 117 ? -24.719 -12.625 -10.133 1 93.62 117 GLY B CA 1
ATOM 2915 C C . GLY B 1 117 ? -24.266 -12.844 -8.703 1 93.62 117 GLY B C 1
ATOM 2916 O O . GLY B 1 117 ? -24.469 -11.984 -7.848 1 93.62 117 GLY B O 1
ATOM 2917 N N . ARG B 1 118 ? -23.719 -13.961 -8.484 1 94.94 118 ARG B N 1
ATOM 2918 C CA . ARG B 1 118 ? -23.266 -14.266 -7.129 1 94.94 118 ARG B CA 1
ATOM 2919 C C . ARG B 1 118 ? -22.078 -13.398 -6.734 1 94.94 118 ARG B C 1
ATOM 2921 O O . ARG B 1 118 ? -21.125 -13.258 -7.5 1 94.94 118 ARG B O 1
ATOM 2928 N N . LEU B 1 119 ? -22.156 -12.828 -5.496 1 96.38 119 LEU B N 1
ATOM 2929 C CA . LEU B 1 119 ? -21.062 -12.031 -4.953 1 96.38 119 LEU B CA 1
ATOM 2930 C C . LEU B 1 119 ? -20.047 -12.914 -4.25 1 96.38 119 LEU B C 1
ATOM 2932 O O . LEU B 1 119 ? -20.406 -13.734 -3.402 1 96.38 119 LEU B O 1
ATOM 2936 N N . VAL B 1 120 ? -18.828 -12.852 -4.676 1 97.94 120 VAL B N 1
ATOM 2937 C CA . VAL B 1 120 ? -17.703 -13.531 -4.047 1 97.94 120 VAL B CA 1
ATOM 2938 C C . VAL B 1 120 ? -16.859 -12.523 -3.273 1 97.94 120 VAL B C 1
ATOM 2940 O O . VAL B 1 120 ? -16.406 -11.523 -3.836 1 97.94 120 VAL B O 1
ATOM 2943 N N . GLU B 1 121 ? -16.672 -12.727 -1.983 1 98 121 GLU B N 1
A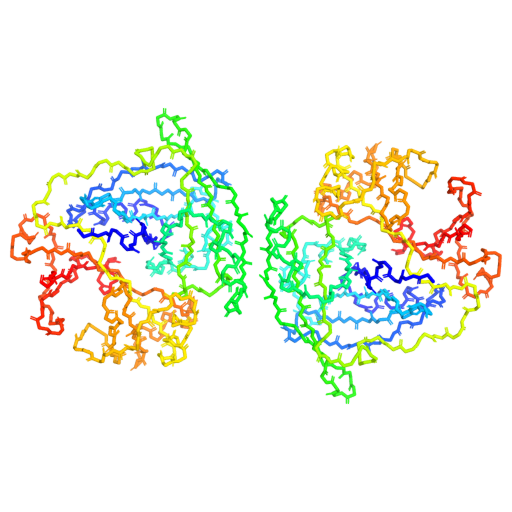TOM 2944 C CA . GLU B 1 121 ? -15.961 -11.766 -1.149 1 98 121 GLU B CA 1
ATOM 2945 C C . GLU B 1 121 ? -14.797 -12.43 -0.421 1 98 121 GLU B C 1
ATOM 2947 O O . GLU B 1 121 ? -14.906 -13.578 0.02 1 98 121 GLU B O 1
ATOM 2952 N N . TRP B 1 122 ? -13.75 -11.711 -0.276 1 98.06 122 TRP B N 1
ATOM 2953 C CA . TRP B 1 122 ? -12.602 -12.195 0.478 1 98.06 122 TRP B CA 1
ATOM 2954 C C . TRP B 1 122 ? -11.828 -11.031 1.096 1 98.06 122 TRP B C 1
ATOM 2956 O O . TRP B 1 122 ? -12.031 -9.875 0.72 1 98.06 122 TRP B O 1
ATOM 2966 N N . ASP B 1 123 ? -11.062 -11.305 2.125 1 97.81 123 ASP B N 1
ATOM 2967 C CA . ASP B 1 123 ? -10.008 -10.43 2.629 1 97.81 123 ASP B CA 1
ATOM 2968 C C . ASP B 1 123 ? -8.656 -10.797 2.031 1 97.81 123 ASP B C 1
ATOM 2970 O O . ASP B 1 123 ? -8.367 -11.969 1.808 1 97.81 123 ASP B O 1
ATOM 2974 N N . MET B 1 124 ? -7.875 -9.789 1.794 1 97.56 124 MET B N 1
ATOM 2975 C CA . MET B 1 124 ? -6.531 -10.062 1.292 1 97.56 124 MET B CA 1
ATOM 2976 C C . MET B 1 124 ? -5.52 -9.078 1.874 1 97.56 124 MET B C 1
ATOM 2978 O O . MET B 1 124 ? -5.891 -7.992 2.326 1 97.56 124 MET B O 1
ATOM 2982 N N . CYS B 1 125 ? -4.328 -9.461 1.903 1 97.44 125 CYS B N 1
ATOM 2983 C CA . CYS B 1 125 ? -3.232 -8.625 2.377 1 97.44 125 CYS B CA 1
ATOM 2984 C C . CYS B 1 125 ? -1.962 -8.883 1.577 1 97.44 125 CYS B C 1
ATOM 2986 O O . CYS B 1 125 ? -1.525 -10.031 1.452 1 97.44 125 CYS B O 1
ATOM 2988 N N . PHE B 1 126 ? -1.459 -7.824 0.996 1 96.69 126 PHE B N 1
ATOM 2989 C CA . PHE B 1 126 ? -0.191 -7.934 0.284 1 96.69 126 PHE B CA 1
ATOM 2990 C C . PHE B 1 126 ? 0.983 -7.754 1.239 1 96.69 126 PHE B C 1
ATOM 2992 O O . PHE B 1 126 ? 0.876 -7.035 2.234 1 96.69 126 PHE B O 1
ATOM 2999 N N . GLU B 1 127 ? 1.992 -8.422 1.019 1 92.06 127 GLU B N 1
ATOM 3000 C CA . GLU B 1 127 ? 3.229 -8.242 1.771 1 92.06 127 GLU B CA 1
ATOM 3001 C C . GLU B 1 127 ? 4.172 -7.277 1.054 1 92.06 127 GLU B C 1
ATOM 3003 O O . GLU B 1 127 ? 5.164 -7.703 0.46 1 92.06 127 GLU B O 1
ATOM 3008 N N . GLY B 1 128 ? 3.756 -6.039 1.181 1 79 128 GLY B N 1
ATOM 3009 C CA . GLY B 1 128 ? 4.402 -4.918 0.518 1 79 128 GLY B CA 1
ATOM 3010 C C . GLY B 1 128 ? 4.305 -4.98 -0.995 1 79 128 GLY B C 1
ATOM 3011 O O . GLY B 1 128 ? 3.279 -5.391 -1.539 1 79 128 GLY B O 1
ATOM 3012 N N . THR B 1 129 ? 5.383 -4.387 -1.57 1 79.12 129 THR B N 1
ATOM 3013 C CA . THR B 1 129 ? 5.473 -4.41 -3.025 1 79.12 129 THR B CA 1
ATOM 3014 C C . THR B 1 129 ? 6.395 -5.531 -3.492 1 79.12 129 THR B C 1
ATOM 3016 O O . THR B 1 129 ? 6.715 -5.625 -4.68 1 79.12 129 THR B O 1
ATOM 3019 N N . ASP B 1 130 ? 6.789 -6.363 -2.527 1 87.44 130 ASP B N 1
ATOM 3020 C CA . ASP B 1 130 ? 7.691 -7.473 -2.816 1 87.44 130 ASP B CA 1
ATOM 3021 C C . ASP B 1 130 ? 6.926 -8.672 -3.381 1 87.44 130 ASP B C 1
ATOM 3023 O O . ASP B 1 130 ? 6.367 -9.469 -2.627 1 87.44 130 ASP B O 1
ATOM 3027 N N . GLN B 1 131 ? 6.941 -8.867 -4.656 1 92.56 131 GLN B N 1
ATOM 3028 C CA . GLN B 1 131 ? 6.145 -9.898 -5.324 1 92.56 131 GLN B CA 1
ATOM 3029 C C . GLN B 1 131 ? 6.77 -11.273 -5.145 1 92.56 131 GLN B C 1
ATOM 3031 O O . GLN B 1 131 ? 6.188 -12.281 -5.551 1 92.56 131 GLN B O 1
ATOM 3036 N N . ARG B 1 132 ? 8 -11.336 -4.539 1 97.56 132 ARG B N 1
ATOM 3037 C CA . ARG B 1 132 ? 8.57 -12.641 -4.207 1 97.56 132 ARG B CA 1
ATOM 3038 C C . ARG B 1 132 ? 7.703 -13.383 -3.201 1 97.56 132 ARG B C 1
ATOM 3040 O O . ARG B 1 132 ? 7.559 -14.602 -3.279 1 97.56 132 ARG B O 1
ATOM 3047 N N . LEU B 1 133 ? 7.062 -12.602 -2.262 1 97.44 133 LEU B N 1
ATOM 3048 C CA . LEU B 1 133 ? 6.219 -13.18 -1.22 1 97.44 133 LEU B CA 1
ATOM 3049 C C . LEU B 1 133 ? 4.773 -13.297 -1.691 1 97.44 133 LEU B C 1
ATOM 3051 O O . LEU B 1 133 ? 4.312 -12.492 -2.504 1 97.44 133 LEU B O 1
ATOM 3055 N N . PRO B 1 134 ? 4.09 -14.336 -1.243 1 97.62 134 PRO B N 1
ATOM 3056 C CA . PRO B 1 134 ? 2.664 -14.43 -1.559 1 97.62 134 PRO B CA 1
ATOM 3057 C C . PRO B 1 134 ? 1.836 -13.352 -0.866 1 97.62 134 PRO B C 1
ATOM 3059 O O . PRO B 1 134 ? 2.232 -12.844 0.185 1 97.62 134 PRO B O 1
ATOM 3062 N N . PHE B 1 135 ? 0.75 -12.953 -1.486 1 97.88 135 PHE B N 1
ATOM 3063 C CA . PHE B 1 135 ? -0.269 -12.305 -0.671 1 97.88 135 PHE B CA 1
ATOM 3064 C C . PHE B 1 135 ? -1.143 -13.336 0.03 1 97.88 135 PHE B C 1
ATOM 3066 O O . PHE B 1 135 ? -1.125 -14.516 -0.325 1 97.88 135 PHE B O 1
ATOM 3073 N N . THR B 1 136 ? -1.866 -12.867 1.073 1 97.69 136 THR B N 1
ATOM 3074 C CA . THR B 1 136 ? -2.719 -13.773 1.834 1 97.69 136 THR B CA 1
ATOM 3075 C C . THR B 1 136 ? -4.191 -13.492 1.559 1 97.69 136 THR B C 1
ATOM 3077 O O . THR B 1 136 ? -4.562 -12.359 1.246 1 97.69 136 THR B O 1
ATOM 3080 N N . ILE B 1 137 ? -4.957 -14.594 1.663 1 98 137 ILE B N 1
ATOM 3081 C CA . ILE B 1 137 ? -6.379 -14.461 1.372 1 98 137 ILE B CA 1
ATOM 3082 C C . ILE B 1 137 ? -7.191 -15.227 2.41 1 98 137 ILE B C 1
ATOM 3084 O O . ILE B 1 137 ? -6.719 -16.219 2.971 1 98 137 ILE B O 1
ATOM 3088 N N . ARG B 1 138 ? -8.336 -14.742 2.727 1 97.88 138 ARG B N 1
ATOM 3089 C CA . ARG B 1 138 ? -9.352 -15.422 3.521 1 97.88 138 ARG B CA 1
ATOM 3090 C C . ARG B 1 138 ? -10.75 -15.203 2.939 1 97.88 138 ARG B C 1
ATOM 3092 O O . ARG B 1 138 ? -11.188 -14.062 2.791 1 97.88 138 ARG B O 1
ATOM 3099 N N . ASP B 1 139 ? -11.391 -16.266 2.682 1 97.81 139 ASP B N 1
ATOM 3100 C CA . ASP B 1 139 ? -12.727 -16.172 2.105 1 97.81 139 ASP B CA 1
ATOM 3101 C C . ASP B 1 139 ? -13.727 -15.609 3.115 1 97.81 139 ASP B C 1
ATOM 3103 O O . ASP B 1 139 ? -13.734 -16.016 4.277 1 97.81 139 ASP B O 1
ATOM 3107 N N . ARG B 1 140 ? -14.492 -14.648 2.646 1 97.5 140 ARG B N 1
ATOM 3108 C CA . ARG B 1 140 ? -15.609 -14.141 3.436 1 97.5 140 ARG B CA 1
ATOM 3109 C C . ARG B 1 140 ? -16.922 -14.812 3.023 1 97.5 140 ARG B C 1
ATOM 3111 O O . ARG B 1 140 ? -17.906 -14.766 3.764 1 97.5 140 ARG B O 1
ATOM 3118 N N . THR B 1 141 ? -16.969 -15.367 1.84 1 98.06 141 THR B N 1
ATOM 3119 C CA . THR B 1 141 ? -18.031 -16.219 1.324 1 98.06 141 THR B CA 1
ATOM 3120 C C . THR B 1 141 ? -17.562 -17.656 1.151 1 98.06 141 THR B C 1
ATOM 3122 O O . THR B 1 141 ? -16.359 -17.922 1.196 1 98.06 141 THR B O 1
ATOM 3125 N N . PRO B 1 142 ? -18.484 -18.625 1.069 1 96.44 142 PRO B N 1
ATOM 3126 C CA . PRO B 1 142 ? -18.047 -20 0.885 1 96.44 142 PRO B CA 1
ATOM 3127 C C . PRO B 1 142 ? -17.047 -20.156 -0.263 1 96.44 142 PRO B C 1
ATOM 3129 O O . PRO B 1 142 ? -17.25 -19.578 -1.334 1 96.44 142 PRO B O 1
ATOM 3132 N N . ARG B 1 143 ? -16.016 -20.906 -0.038 1 94.81 143 ARG B N 1
ATOM 3133 C CA . ARG B 1 143 ? -14.93 -21.078 -1.001 1 94.81 143 ARG B CA 1
ATOM 3134 C C . ARG B 1 143 ? -15.461 -21.531 -2.352 1 94.81 143 ARG B C 1
ATOM 3136 O O . ARG B 1 143 ? -14.938 -21.141 -3.398 1 94.81 143 ARG B O 1
ATOM 3143 N N . GLY B 1 144 ? -16.484 -22.359 -2.332 1 94.44 144 GLY B N 1
ATOM 3144 C CA . GLY B 1 144 ? -17.062 -22.859 -3.568 1 94.44 144 GLY B CA 1
ATOM 3145 C C . GLY B 1 144 ? -17.594 -21.766 -4.473 1 94.44 144 GLY B C 1
ATOM 3146 O O . GLY B 1 144 ? -17.797 -21.984 -5.668 1 94.44 144 GLY B O 1
ATOM 3147 N N . TYR B 1 145 ? -17.906 -20.562 -3.889 1 95.56 145 TYR B N 1
ATOM 3148 C CA . TYR B 1 145 ? -18.281 -19.422 -4.715 1 95.56 145 TYR B CA 1
ATOM 3149 C C . TYR B 1 145 ? -17.094 -18.953 -5.555 1 95.56 145 TYR B C 1
ATOM 3151 O O . TYR B 1 145 ? -17.281 -18.469 -6.676 1 95.56 145 TYR B O 1
ATOM 3159 N N . ARG B 1 146 ? -15.914 -19.062 -5.008 1 95.38 146 ARG B N 1
ATOM 3160 C CA . ARG B 1 146 ? -14.719 -18.5 -5.625 1 95.38 146 ARG B CA 1
ATOM 3161 C C . ARG B 1 146 ? -14.062 -19.5 -6.562 1 95.38 146 ARG B C 1
ATOM 3163 O O . ARG B 1 146 ? -13.555 -19.141 -7.625 1 95.38 146 ARG B O 1
ATOM 3170 N N . VAL B 1 147 ? -14.078 -20.734 -6.195 1 93.38 147 VAL B N 1
ATOM 3171 C CA . VAL B 1 147 ? -13.359 -21.781 -6.926 1 93.38 147 VAL B CA 1
ATOM 3172 C C . VAL B 1 147 ? -14.344 -22.859 -7.375 1 93.38 147 VAL B C 1
ATOM 3174 O O . VAL B 1 147 ? -14.758 -23.688 -6.574 1 93.38 147 VAL B O 1
ATOM 3177 N N . PRO B 1 148 ? -14.602 -22.922 -8.656 1 91.69 148 PRO B N 1
ATOM 3178 C CA . PRO B 1 148 ? -15.477 -24 -9.133 1 91.69 148 PRO B CA 1
ATOM 3179 C C . PRO B 1 148 ? -14.828 -25.375 -8.992 1 91.69 148 PRO B C 1
ATOM 3181 O O . PRO B 1 148 ? -13.609 -25.484 -8.836 1 91.69 148 PRO B O 1
ATOM 3184 N N . LYS B 1 149 ? -15.656 -26.375 -9.055 1 90.69 149 LYS B N 1
ATOM 3185 C CA . LYS B 1 149 ? -15.156 -27.75 -8.992 1 90.69 149 LYS B CA 1
ATOM 3186 C C . LYS B 1 149 ? -14.328 -28.078 -10.234 1 90.69 149 LYS B C 1
ATOM 3188 O O . LYS B 1 149 ? -14.703 -27.734 -11.352 1 90.69 149 LYS B O 1
AT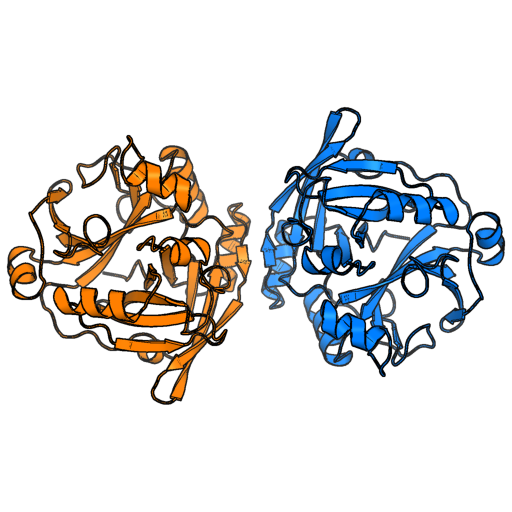OM 3193 N N . ALA B 1 150 ? -13.227 -28.688 -9.945 1 90.31 150 ALA B N 1
ATOM 3194 C CA . ALA B 1 150 ? -12.367 -29.109 -11.055 1 90.31 150 ALA B CA 1
ATOM 3195 C C . ALA B 1 150 ? -12.922 -30.344 -11.75 1 90.31 150 ALA B C 1
ATOM 3197 O O . ALA B 1 150 ? -13.594 -31.156 -11.125 1 90.31 150 ALA B O 1
ATOM 3198 N N . ALA B 1 151 ? -12.656 -30.312 -13.039 1 82.88 151 ALA B N 1
ATOM 3199 C CA . ALA B 1 151 ? -12.953 -31.547 -13.75 1 82.88 151 ALA B CA 1
ATOM 3200 C C . ALA B 1 151 ? -12.141 -32.719 -13.195 1 82.88 151 ALA B C 1
ATOM 3202 O O . ALA B 1 151 ? -11.023 -32.531 -12.711 1 82.88 151 ALA B O 1
ATOM 3203 N N . GLN B 1 152 ? -12.766 -33.812 -13.266 1 78.75 152 GLN B N 1
ATOM 3204 C CA . GLN B 1 152 ? -12.078 -35 -12.766 1 78.75 152 GLN B CA 1
ATOM 3205 C C . GLN B 1 152 ? -10.883 -35.344 -13.656 1 78.75 152 GLN B C 1
ATOM 3207 O O . GLN B 1 152 ? -11.008 -35.406 -14.883 1 78.75 152 GLN B O 1
ATOM 3212 N N . ASN B 1 153 ? -9.773 -35.312 -13.117 1 77.75 153 ASN B N 1
ATOM 3213 C CA . ASN B 1 153 ? -8.516 -35.75 -13.711 1 77.75 153 ASN B CA 1
ATOM 3214 C C . ASN B 1 153 ? -7.66 -36.5 -12.703 1 77.75 153 ASN B C 1
ATOM 3216 O O . ASN B 1 153 ? -7.199 -35.938 -11.711 1 77.75 153 ASN B O 1
ATOM 3220 N N . THR B 1 154 ? -7.398 -37.688 -13.102 1 82.19 154 THR B N 1
ATOM 3221 C CA . THR B 1 154 ? -6.812 -38.594 -12.102 1 82.19 154 THR B CA 1
ATOM 3222 C C . THR B 1 154 ? -5.324 -38.312 -11.93 1 82.19 154 THR B C 1
ATOM 3224 O O . THR B 1 154 ? -4.734 -38.656 -10.898 1 82.19 154 THR B O 1
ATOM 3227 N N . SER B 1 155 ? -4.785 -37.625 -12.891 1 93.88 155 SER B N 1
ATOM 3228 C CA . SER B 1 155 ? -3.338 -37.469 -12.797 1 93.88 155 SER B CA 1
ATOM 3229 C C . SER B 1 155 ? -2.939 -36.062 -12.391 1 93.88 155 SER B C 1
ATOM 3231 O O . SER B 1 155 ? -1.783 -35.812 -12.047 1 93.88 155 SER B O 1
ATOM 3233 N N . VAL B 1 156 ? -3.842 -35.156 -12.461 1 95.75 156 VAL B N 1
ATOM 3234 C CA . VAL B 1 156 ? -3.57 -33.781 -12.094 1 95.75 156 VAL B CA 1
ATOM 3235 C C . VAL B 1 156 ? -4.008 -33.531 -10.648 1 95.75 156 VAL B C 1
ATOM 3237 O O . VAL B 1 156 ? -5.121 -33.875 -10.266 1 95.75 156 VAL B O 1
ATOM 3240 N N . ARG B 1 157 ? -3.203 -32.969 -9.812 1 95.25 157 ARG B N 1
ATOM 3241 C CA . ARG B 1 157 ? -3.525 -32.781 -8.406 1 95.25 157 ARG B CA 1
ATOM 3242 C C . ARG B 1 157 ? -3.84 -31.312 -8.125 1 95.25 157 ARG B C 1
ATOM 3244 O O . ARG B 1 157 ? -4.938 -30.984 -7.664 1 95.25 157 ARG B O 1
ATOM 3251 N N . GLY B 1 158 ? -2.885 -30.422 -8.445 1 96.19 158 GLY B N 1
ATOM 3252 C CA . GLY B 1 158 ? -3.033 -29 -8.156 1 96.19 158 GLY B CA 1
ATOM 3253 C C . GLY B 1 158 ? -1.717 -28.25 -8.164 1 96.19 158 GLY B C 1
ATOM 3254 O O . GLY B 1 158 ? -0.679 -28.812 -8.523 1 96.19 158 GLY B O 1
ATOM 3255 N N . LEU B 1 159 ? -1.74 -27 -7.809 1 97.88 159 LEU B N 1
ATOM 3256 C CA . LEU B 1 159 ? -0.535 -26.188 -7.809 1 97.88 159 LEU B CA 1
ATOM 3257 C C . LEU B 1 159 ? 0.512 -26.75 -6.855 1 97.88 159 LEU B C 1
ATOM 3259 O O . LEU B 1 159 ? 0.208 -27.047 -5.699 1 97.88 159 LEU B O 1
ATOM 3263 N N . GLN B 1 160 ? 1.713 -26.875 -7.391 1 97.5 160 GLN B N 1
ATOM 3264 C CA . GLN B 1 160 ? 2.76 -27.547 -6.625 1 97.5 160 GLN B CA 1
ATOM 3265 C C . GLN B 1 160 ? 3.898 -26.578 -6.297 1 97.5 160 GLN B C 1
ATOM 3267 O O . GLN B 1 160 ? 4.438 -26.609 -5.188 1 97.5 160 GLN B O 1
ATOM 3272 N N . THR B 1 161 ? 4.297 -25.812 -7.273 1 98.19 161 THR B N 1
ATOM 3273 C CA . THR B 1 161 ? 5.5 -25.016 -7.086 1 98.19 161 THR B CA 1
ATOM 3274 C C . THR B 1 161 ? 5.328 -23.625 -7.707 1 98.19 161 THR B C 1
ATOM 3276 O O . THR B 1 161 ? 4.801 -23.5 -8.812 1 98.19 161 THR B O 1
ATOM 3279 N N . VAL B 1 162 ? 5.691 -22.641 -6.984 1 98.75 162 VAL B N 1
ATOM 3280 C CA . VAL B 1 162 ? 5.941 -21.281 -7.496 1 98.75 162 VAL B CA 1
ATOM 3281 C C . VAL B 1 162 ? 7.445 -21.062 -7.648 1 98.75 162 VAL B C 1
ATOM 3283 O O . VAL B 1 162 ? 8.188 -21.125 -6.668 1 98.75 162 VAL B O 1
ATOM 3286 N N . VAL B 1 163 ? 7.863 -20.875 -8.852 1 98.75 163 VAL B N 1
ATOM 3287 C CA . VAL B 1 163 ? 9.273 -20.562 -9.07 1 98.75 163 VAL B CA 1
ATOM 3288 C C . VAL B 1 163 ? 9.484 -19.047 -8.992 1 98.75 163 VAL B C 1
ATOM 3290 O O . VAL B 1 163 ? 8.93 -18.297 -9.797 1 98.75 163 VAL B O 1
ATOM 3293 N N . VAL B 1 164 ? 10.305 -18.656 -8.062 1 98.56 164 VAL B N 1
ATOM 3294 C CA . VAL B 1 164 ? 10.555 -17.234 -7.832 1 98.56 164 VAL B CA 1
ATOM 3295 C C . VAL B 1 164 ? 11.922 -16.859 -8.406 1 98.56 164 VAL B C 1
ATOM 3297 O O . VAL B 1 164 ? 12.945 -17.422 -8.023 1 98.56 164 VAL B O 1
ATOM 3300 N N . ALA B 1 165 ? 11.906 -15.914 -9.336 1 98.12 165 ALA B N 1
ATOM 3301 C CA . ALA B 1 165 ? 13.141 -15.344 -9.875 1 98.12 165 ALA B CA 1
ATOM 3302 C C . ALA B 1 165 ? 13.664 -14.219 -8.977 1 98.12 165 ALA B C 1
ATOM 3304 O O . ALA B 1 165 ? 12.906 -13.336 -8.578 1 98.12 165 ALA B O 1
ATOM 3305 N N . THR B 1 166 ? 14.906 -14.289 -8.633 1 97.75 166 THR B N 1
ATOM 3306 C CA . THR B 1 166 ? 15.516 -13.312 -7.746 1 97.75 166 THR B CA 1
ATOM 3307 C C . THR B 1 166 ? 16.969 -13.055 -8.148 1 97.75 166 THR B C 1
ATOM 3309 O O . THR B 1 166 ? 17.594 -13.883 -8.812 1 97.75 166 THR B O 1
ATOM 3312 N N . ARG B 1 167 ? 17.484 -11.898 -7.793 1 96.25 167 ARG B N 1
ATOM 3313 C CA . ARG B 1 167 ? 18.875 -11.555 -8.086 1 96.25 167 ARG B CA 1
ATOM 3314 C C . ARG B 1 167 ? 19.812 -12.055 -6.996 1 96.25 167 ARG B C 1
ATOM 3316 O O . ARG B 1 167 ? 21.016 -12.125 -7.195 1 96.25 167 ARG B O 1
ATOM 3323 N N . ASP B 1 168 ? 19.25 -12.359 -5.859 1 96.25 168 ASP B N 1
ATOM 3324 C CA . ASP B 1 168 ? 19.984 -12.859 -4.703 1 96.25 168 ASP B CA 1
ATOM 3325 C C . ASP B 1 168 ? 19.203 -13.969 -3.996 1 96.25 168 ASP B C 1
ATOM 3327 O O . ASP B 1 168 ? 18.406 -13.695 -3.098 1 96.25 168 ASP B O 1
ATOM 3331 N N . ARG B 1 169 ? 19.453 -15.242 -4.324 1 96.44 169 ARG B N 1
ATOM 3332 C CA . ARG B 1 169 ? 18.703 -16.391 -3.816 1 96.44 169 ARG B CA 1
ATOM 3333 C C . ARG B 1 169 ? 18.844 -16.5 -2.303 1 96.44 169 ARG B C 1
ATOM 3335 O O . ARG B 1 169 ? 17.875 -16.859 -1.612 1 96.44 169 ARG B O 1
ATOM 3342 N N . GLU B 1 170 ? 20.016 -16.25 -1.816 1 95.81 170 GLU B N 1
ATOM 3343 C CA . GLU B 1 170 ? 20.266 -16.375 -0.382 1 95.81 170 GLU B CA 1
ATOM 3344 C C . GLU B 1 170 ? 19.438 -15.344 0.405 1 95.81 170 GLU B C 1
ATOM 3346 O O . GLU B 1 170 ? 18.812 -15.688 1.407 1 95.81 170 GLU B O 1
ATOM 3351 N N . ALA B 1 171 ? 19.484 -14.086 -0.084 1 96.81 171 ALA B N 1
ATOM 3352 C CA . ALA B 1 171 ? 18.688 -13.047 0.567 1 96.81 171 ALA B CA 1
ATOM 3353 C C . ALA B 1 171 ? 17.203 -13.367 0.5 1 96.81 171 ALA B C 1
ATOM 3355 O O . ALA B 1 171 ? 16.453 -13.109 1.45 1 96.81 171 ALA B O 1
ATOM 3356 N N . THR B 1 172 ? 16.781 -13.883 -0.647 1 97.81 172 THR B N 1
ATOM 3357 C CA . THR B 1 172 ? 15.383 -14.25 -0.81 1 97.81 172 THR B CA 1
ATOM 3358 C C . THR B 1 172 ? 15.023 -15.414 0.114 1 97.81 172 THR B C 1
ATOM 3360 O O . THR B 1 172 ? 13.961 -15.406 0.737 1 97.81 172 THR B O 1
ATOM 3363 N N . ALA B 1 173 ? 15.875 -16.375 0.214 1 97.81 173 ALA B N 1
ATOM 3364 C CA . ALA B 1 173 ? 15.648 -17.5 1.126 1 97.81 173 ALA B CA 1
ATOM 3365 C C . ALA B 1 173 ? 15.539 -17.016 2.568 1 97.81 173 ALA B C 1
ATOM 3367 O O . ALA B 1 173 ? 14.688 -17.484 3.326 1 97.81 173 ALA B O 1
ATOM 3368 N N . ASP B 1 174 ? 16.391 -16.109 2.943 1 97.44 174 ASP B N 1
ATOM 3369 C CA . ASP B 1 174 ? 16.344 -15.531 4.281 1 97.44 174 ASP B CA 1
ATOM 3370 C C . ASP B 1 174 ? 15.008 -14.844 4.535 1 97.44 174 ASP B C 1
ATOM 3372 O O . ASP B 1 174 ? 14.461 -14.914 5.641 1 97.44 174 ASP B O 1
ATOM 3376 N N . LEU B 1 175 ? 14.562 -14.156 3.516 1 97 175 LEU B N 1
ATOM 3377 C CA . LEU B 1 175 ? 13.258 -13.5 3.602 1 97 175 LEU B CA 1
ATOM 3378 C C . LEU B 1 175 ? 12.148 -14.516 3.844 1 97 175 LEU B C 1
ATOM 3380 O O . LEU B 1 175 ? 11.312 -14.328 4.73 1 97 175 LEU B O 1
ATOM 3384 N N . PHE B 1 176 ? 12.148 -15.617 3.094 1 97.69 176 PHE B N 1
ATOM 3385 C CA . PHE B 1 176 ? 11.141 -16.656 3.254 1 97.69 176 PHE B CA 1
ATOM 3386 C C . PHE B 1 176 ? 11.266 -17.328 4.617 1 97.69 176 PHE B C 1
ATOM 3388 O O . PHE B 1 176 ? 10.258 -17.688 5.23 1 97.69 176 PHE B O 1
ATOM 3395 N N . ALA B 1 177 ? 12.469 -17.516 5.062 1 97.81 177 ALA B N 1
ATOM 3396 C CA . ALA B 1 177 ? 12.695 -18.109 6.379 1 97.81 177 ALA B CA 1
ATOM 3397 C C . ALA B 1 177 ? 12.133 -17.219 7.484 1 97.81 177 ALA B C 1
ATOM 3399 O O . ALA B 1 177 ? 11.438 -17.703 8.383 1 97.81 177 ALA B O 1
ATOM 3400 N N . ARG B 1 178 ? 12.414 -15.945 7.375 1 96.38 178 ARG B N 1
ATOM 3401 C CA . ARG B 1 178 ? 12 -14.984 8.391 1 96.38 178 ARG B CA 1
ATOM 3402 C C . ARG B 1 178 ? 10.484 -14.828 8.414 1 96.38 178 ARG B C 1
ATOM 3404 O O . ARG B 1 178 ? 9.875 -14.82 9.484 1 96.38 178 ARG B O 1
ATOM 3411 N N . ARG B 1 179 ? 9.859 -14.789 7.27 1 96.88 179 ARG B N 1
ATOM 3412 C CA . ARG B 1 179 ? 8.438 -14.461 7.199 1 96.88 179 ARG B CA 1
ATOM 3413 C C . ARG B 1 179 ? 7.582 -15.719 7.316 1 96.88 179 ARG B C 1
ATOM 3415 O O . ARG B 1 179 ? 6.512 -15.688 7.926 1 96.88 179 ARG B O 1
ATOM 3422 N N . HIS B 1 180 ? 8.062 -16.859 6.648 1 95.5 180 HIS B N 1
ATOM 3423 C CA . HIS B 1 180 ? 7.18 -18.016 6.539 1 95.5 180 HIS B CA 1
ATOM 3424 C C . HIS B 1 180 ? 7.82 -19.25 7.168 1 95.5 180 HIS B C 1
ATOM 3426 O O . HIS B 1 180 ? 7.25 -20.344 7.113 1 95.5 180 HIS B O 1
ATOM 3432 N N . ARG B 1 181 ? 8.977 -19.094 7.781 1 96.06 181 ARG B N 1
ATOM 3433 C CA . ARG B 1 181 ? 9.695 -20.172 8.445 1 96.06 181 ARG B CA 1
ATOM 3434 C C . ARG B 1 181 ? 10.008 -21.297 7.465 1 96.06 181 ARG B C 1
ATOM 3436 O O . ARG B 1 181 ? 9.93 -22.484 7.824 1 96.06 181 ARG B O 1
ATOM 3443 N N . TYR B 1 182 ? 10.227 -20.922 6.219 1 97.44 182 TYR B N 1
ATOM 3444 C CA . TYR B 1 182 ? 10.625 -21.906 5.23 1 97.44 182 TYR B CA 1
ATOM 3445 C C . TYR B 1 182 ? 12.07 -22.359 5.461 1 97.44 182 TYR B C 1
ATOM 3447 O O . TYR B 1 182 ? 12.875 -21.609 6.004 1 97.44 182 TYR B O 1
ATOM 3455 N N . PRO B 1 183 ? 12.414 -23.578 5.09 1 97.69 183 PRO B N 1
ATOM 3456 C CA . PRO B 1 183 ? 13.773 -24.094 5.27 1 97.69 183 PRO B CA 1
ATOM 3457 C C . PRO B 1 183 ? 14.766 -23.5 4.273 1 97.69 183 PRO B C 1
ATOM 3459 O O . PRO B 1 183 ? 14.367 -22.797 3.342 1 97.69 183 PRO B O 1
ATOM 3462 N N . SER B 1 184 ? 16.031 -23.75 4.492 1 97.56 184 SER B N 1
ATOM 3463 C CA . SER B 1 184 ? 17.094 -23.328 3.57 1 97.56 184 SER B CA 1
ATOM 3464 C C . SER B 1 184 ? 16.953 -24.031 2.219 1 97.56 184 SER B C 1
ATOM 3466 O O . SER B 1 184 ? 16.531 -25.188 2.152 1 97.56 184 SER B O 1
ATOM 3468 N N . PRO B 1 185 ? 17.328 -23.328 1.228 1 97.75 185 PRO B N 1
ATOM 3469 C CA . PRO B 1 185 ? 17.203 -23.906 -0.112 1 97.75 185 PRO B CA 1
ATOM 3470 C C . PRO B 1 185 ? 18.203 -25.031 -0.373 1 97.75 185 PRO B C 1
ATOM 3472 O O . PRO B 1 185 ? 19.297 -25.031 0.218 1 97.75 185 PRO B O 1
ATOM 3475 N N . VAL B 1 186 ? 17.844 -25.938 -1.211 1 97.75 186 VAL B N 1
ATOM 3476 C CA . VAL B 1 186 ? 18.703 -27.016 -1.709 1 97.75 186 VAL B CA 1
ATOM 3477 C C . VAL B 1 186 ? 18.797 -26.953 -3.232 1 97.75 186 VAL B C 1
ATOM 3479 O O . VAL B 1 186 ? 17.766 -26.922 -3.918 1 97.75 186 VAL B O 1
ATOM 3482 N N . ASP B 1 187 ? 20.016 -26.953 -3.699 1 97.56 187 ASP B N 1
ATOM 3483 C CA . ASP B 1 187 ? 20.203 -26.938 -5.148 1 97.56 187 ASP B CA 1
ATOM 3484 C C . ASP B 1 187 ? 19.703 -28.234 -5.785 1 97.56 187 ASP B C 1
ATOM 3486 O O . ASP B 1 187 ? 20.031 -29.328 -5.32 1 97.56 187 ASP B O 1
ATOM 3490 N N . ILE B 1 188 ? 18.953 -28.031 -6.781 1 96.88 188 ILE B N 1
ATOM 3491 C CA . ILE B 1 188 ? 18.484 -29.188 -7.543 1 96.88 188 ILE B CA 1
ATOM 3492 C C . ILE B 1 188 ? 18.547 -28.875 -9.039 1 96.88 188 ILE B C 1
ATOM 3494 O O . ILE B 1 188 ? 18.672 -27.719 -9.438 1 96.88 188 ILE B O 1
ATOM 3498 N N . ASN B 1 189 ? 18.531 -29.984 -9.789 1 95.62 189 ASN B N 1
ATOM 3499 C CA . ASN B 1 189 ? 18.328 -29.781 -11.219 1 95.62 189 ASN B CA 1
ATOM 3500 C C . ASN B 1 189 ? 16.906 -29.312 -11.523 1 95.62 189 ASN B C 1
ATOM 3502 O O . ASN B 1 189 ? 15.945 -29.797 -10.922 1 95.62 189 ASN B O 1
ATOM 3506 N N . GLY B 1 190 ? 16.781 -28.344 -12.352 1 95.25 190 GLY B N 1
ATOM 3507 C CA . GLY B 1 190 ? 15.484 -27.812 -12.742 1 95.25 190 GLY B CA 1
ATOM 3508 C C . GLY B 1 190 ? 15.523 -27.031 -14.047 1 95.25 190 GLY B C 1
ATOM 3509 O O . GLY B 1 190 ? 16.5 -27.125 -14.797 1 95.25 190 GLY B O 1
ATOM 3510 N N . PRO B 1 191 ? 14.508 -26.375 -14.312 1 94.38 191 PRO B N 1
ATOM 3511 C CA . PRO B 1 191 ? 14.359 -25.766 -15.633 1 94.38 191 PRO B CA 1
ATOM 3512 C C . PRO B 1 191 ? 15.141 -24.469 -15.781 1 94.38 191 PRO B C 1
ATOM 3514 O O . PRO B 1 191 ? 15.289 -23.953 -16.891 1 94.38 191 PRO B O 1
ATOM 3517 N N . PHE B 1 192 ? 15.625 -23.906 -14.68 1 94.81 192 PHE B N 1
ATOM 3518 C CA . PHE B 1 192 ? 16.328 -22.625 -14.727 1 94.81 192 PHE B CA 1
ATOM 3519 C C . PHE B 1 192 ? 17.734 -22.766 -14.148 1 94.81 192 PHE B C 1
ATOM 3521 O O . PHE B 1 192 ? 18.047 -23.766 -13.508 1 94.81 192 PHE B O 1
ATOM 3528 N N . SER B 1 193 ? 18.547 -21.781 -14.414 1 90.81 193 SER B N 1
ATOM 3529 C CA . SER B 1 193 ? 19.875 -21.719 -13.828 1 90.81 193 SER B CA 1
ATOM 3530 C C . SER B 1 193 ? 19.812 -21.359 -12.352 1 90.81 193 SER B C 1
ATOM 3532 O O . SER B 1 193 ? 18.922 -20.609 -11.93 1 90.81 193 SER B O 1
ATOM 3534 N N . ASN B 1 194 ? 20.844 -21.844 -11.625 1 94.44 194 ASN B N 1
ATOM 3535 C CA . ASN B 1 194 ? 20.906 -21.516 -10.203 1 94.44 194 ASN B CA 1
ATOM 3536 C C . ASN B 1 194 ? 19.578 -21.781 -9.508 1 94.44 194 ASN B C 1
ATOM 3538 O O . ASN B 1 194 ? 19.031 -20.891 -8.859 1 94.44 194 ASN B O 1
ATOM 3542 N N . PHE B 1 195 ? 19.109 -22.969 -9.781 1 97.06 195 PHE B N 1
ATOM 3543 C CA . PHE B 1 195 ? 17.781 -23.391 -9.336 1 97.06 195 PHE B CA 1
ATOM 3544 C C . PHE B 1 195 ? 17.875 -24.141 -8.008 1 97.06 195 PHE B C 1
ATOM 3546 O O . PHE B 1 195 ? 18.734 -25 -7.832 1 97.06 195 PHE B O 1
ATOM 3553 N N . ALA B 1 196 ? 17.047 -23.719 -7.043 1 98.19 196 ALA B N 1
ATOM 3554 C CA . ALA B 1 196 ? 17 -24.359 -5.73 1 98.19 196 ALA B CA 1
ATOM 3555 C C . ALA B 1 196 ? 15.57 -24.469 -5.215 1 98.19 196 ALA B C 1
ATOM 3557 O O . ALA B 1 196 ? 14.734 -23.609 -5.496 1 98.19 196 ALA B O 1
ATOM 3558 N N . ALA B 1 197 ? 15.289 -25.562 -4.57 1 97.5 197 ALA B N 1
ATOM 3559 C CA . ALA B 1 197 ? 13.984 -25.75 -3.932 1 97.5 197 ALA B CA 1
ATOM 3560 C C . ALA B 1 197 ? 14.07 -25.516 -2.428 1 97.5 197 ALA B C 1
ATOM 3562 O O . ALA B 1 197 ? 15.125 -25.719 -1.817 1 97.5 197 ALA B O 1
ATOM 3563 N N . LEU B 1 198 ? 13.039 -24.922 -1.874 1 97.38 198 LEU B N 1
ATOM 3564 C CA . LEU B 1 198 ? 12.844 -24.938 -0.428 1 97.38 198 LEU B CA 1
ATOM 3565 C C . LEU B 1 198 ? 12.055 -26.156 0.007 1 97.38 198 LEU B C 1
ATOM 3567 O O . LEU B 1 198 ? 10.836 -26.219 -0.189 1 97.38 198 LEU B O 1
ATOM 3571 N N . PRO B 1 199 ? 12.742 -27.156 0.588 1 95.38 199 PRO B N 1
ATOM 3572 C CA . PRO B 1 199 ? 12.117 -28.469 0.79 1 95.38 199 PRO B CA 1
ATOM 3573 C C . PRO B 1 199 ? 10.828 -28.391 1.609 1 95.38 199 PRO B C 1
ATOM 3575 O O . PRO B 1 199 ? 10.789 -27.703 2.635 1 95.38 199 PRO B O 1
ATOM 3578 N N . GLY B 1 200 ? 9.836 -29.094 1.134 1 93.75 200 GLY B N 1
ATOM 3579 C CA . GLY B 1 200 ? 8.586 -29.188 1.864 1 93.75 200 GLY B CA 1
ATOM 3580 C C . GLY B 1 200 ? 7.695 -27.969 1.68 1 93.75 200 GLY B C 1
ATOM 3581 O O . GLY B 1 200 ? 6.617 -27.891 2.27 1 93.75 200 GLY B O 1
ATOM 3582 N N . THR B 1 201 ? 8.133 -26.969 0.99 1 96.44 201 THR B N 1
ATOM 3583 C CA . THR B 1 201 ? 7.355 -25.781 0.688 1 96.44 201 THR B CA 1
ATOM 3584 C C . THR B 1 201 ? 7.02 -25.703 -0.799 1 96.44 201 THR B C 1
ATOM 3586 O O . THR B 1 201 ? 7.562 -26.469 -1.599 1 96.44 201 THR B O 1
ATOM 3589 N N . PRO B 1 202 ? 6.172 -24.828 -1.222 1 97.25 202 PRO B N 1
ATOM 3590 C CA . PRO B 1 202 ? 5.832 -24.734 -2.643 1 97.25 202 PRO B CA 1
ATOM 3591 C C . PRO B 1 202 ? 6.75 -23.781 -3.414 1 97.25 202 PRO B C 1
ATOM 3593 O O . PRO B 1 202 ? 6.402 -23.344 -4.508 1 97.25 202 PRO B O 1
ATOM 3596 N N . VAL B 1 203 ? 7.926 -23.469 -2.869 1 98.31 203 VAL B N 1
ATOM 3597 C CA . VAL B 1 203 ? 8.719 -22.406 -3.477 1 98.31 203 VAL B CA 1
ATOM 3598 C C . VAL B 1 203 ? 10.031 -22.969 -4.012 1 98.31 203 VAL B C 1
ATOM 3600 O O . VAL B 1 203 ? 10.672 -23.797 -3.348 1 98.31 203 VAL B O 1
ATOM 3603 N N . ALA B 1 204 ? 10.328 -22.656 -5.164 1 98.5 204 ALA B N 1
ATOM 3604 C CA . ALA B 1 204 ? 11.672 -22.781 -5.715 1 98.5 204 ALA B CA 1
ATOM 3605 C C . ALA B 1 204 ? 12.242 -21.422 -6.094 1 98.5 204 ALA B C 1
ATOM 3607 O O . ALA B 1 204 ? 11.492 -20.469 -6.359 1 98.5 204 ALA B O 1
ATOM 3608 N N . LEU B 1 205 ? 13.562 -21.297 -6.043 1 98.56 205 LEU B N 1
ATOM 3609 C CA . LEU B 1 205 ? 14.25 -20.062 -6.371 1 98.56 205 LEU B CA 1
ATOM 3610 C C . LEU B 1 205 ? 15.164 -20.25 -7.578 1 98.56 205 LEU B C 1
ATOM 3612 O O . LEU B 1 205 ? 15.773 -21.297 -7.742 1 98.56 205 LEU B O 1
ATOM 3616 N N . CYS B 1 206 ? 15.203 -19.25 -8.391 1 97.69 206 CYS B N 1
ATOM 3617 C CA . CYS B 1 206 ? 16.188 -19.266 -9.477 1 97.69 206 CYS B CA 1
ATOM 3618 C C . CYS B 1 206 ? 16.781 -17.875 -9.672 1 97.69 206 CYS B C 1
ATOM 3620 O O . CYS B 1 206 ? 16.188 -16.875 -9.281 1 97.69 206 CYS B O 1
ATOM 3622 N N . GLU B 1 207 ? 17.938 -17.828 -10.156 1 96.06 207 GLU B N 1
ATOM 3623 C CA . GLU B 1 207 ? 18.672 -16.609 -10.5 1 96.06 207 GLU B CA 1
ATOM 3624 C C . GLU B 1 207 ? 18.938 -16.531 -12 1 96.06 207 GLU B C 1
ATOM 3626 O O . GLU B 1 207 ? 19.234 -17.547 -12.633 1 96.06 207 GLU B O 1
ATOM 3631 N N . PRO B 1 208 ? 18.859 -15.32 -12.461 1 92.31 208 PRO B N 1
ATOM 3632 C CA . PRO B 1 208 ? 19.125 -15.203 -13.898 1 92.31 208 PRO B CA 1
ATOM 3633 C C . PRO B 1 208 ? 20.594 -15.406 -14.242 1 92.31 208 PRO B C 1
ATOM 3635 O O . PRO B 1 208 ? 21.469 -15.109 -13.422 1 92.31 208 PRO B O 1
ATOM 3638 N N . ASN B 1 209 ? 20.875 -16 -15.25 1 88.25 209 ASN B N 1
ATOM 3639 C CA . ASN B 1 209 ? 22.219 -16.109 -15.828 1 88.25 209 ASN B CA 1
ATOM 3640 C C . ASN B 1 209 ? 22.266 -15.57 -17.25 1 88.25 209 ASN B C 1
ATOM 3642 O O . ASN B 1 209 ? 22.969 -16.109 -18.109 1 88.25 209 ASN B O 1
ATOM 3646 N N . GLY B 1 210 ? 21.391 -14.516 -17.453 1 85.5 210 GLY B N 1
ATOM 3647 C CA . GLY B 1 210 ? 21.188 -13.969 -18.781 1 85.5 210 GLY B CA 1
ATOM 3648 C C . GLY B 1 210 ? 19.891 -14.422 -19.422 1 85.5 210 GLY B C 1
ATOM 3649 O O . GLY B 1 210 ? 19.016 -14.992 -18.75 1 85.5 210 GLY B O 1
ATOM 3650 N N . GLY B 1 211 ? 19.594 -13.922 -20.594 1 89.94 211 GLY B N 1
ATOM 3651 C CA . GLY B 1 211 ? 18.484 -14.414 -21.391 1 89.94 211 GLY B CA 1
ATOM 3652 C C . GLY B 1 211 ? 17.141 -13.875 -20.938 1 89.94 211 GLY B C 1
ATOM 3653 O O . GLY B 1 211 ? 17.031 -12.719 -20.516 1 89.94 211 GLY B O 1
ATOM 3654 N N . ALA B 1 212 ? 16.141 -14.75 -21.047 1 89.12 212 ALA B N 1
ATOM 3655 C CA . ALA B 1 212 ? 14.75 -14.352 -20.875 1 89.12 212 ALA B CA 1
ATOM 3656 C C . ALA B 1 212 ? 14.461 -14.008 -19.422 1 89.12 212 ALA B C 1
ATOM 3658 O O . ALA B 1 212 ? 13.688 -13.094 -19.125 1 89.12 212 ALA B O 1
ATOM 3659 N N . LEU B 1 213 ? 15.102 -14.719 -18.531 1 93.56 213 LEU B N 1
ATOM 3660 C CA . LEU B 1 213 ? 14.859 -14.477 -17.109 1 93.56 213 LEU B CA 1
ATOM 3661 C C . LEU B 1 213 ? 15.438 -13.133 -16.672 1 93.56 213 LEU B C 1
ATOM 3663 O O . LEU B 1 213 ? 14.836 -12.43 -15.867 1 93.56 213 LEU B O 1
ATOM 3667 N N . THR B 1 214 ? 16.625 -12.797 -17.203 1 95.12 214 THR B N 1
ATOM 3668 C CA . THR B 1 214 ? 17.219 -11.492 -16.922 1 95.12 214 THR B CA 1
ATOM 3669 C C . THR B 1 214 ? 16.312 -10.367 -17.422 1 95.12 214 THR B C 1
ATOM 3671 O O . THR B 1 214 ? 16.078 -9.391 -16.719 1 95.12 214 THR B O 1
ATOM 3674 N N . ASN B 1 215 ? 15.859 -10.547 -18.625 1 94.81 215 ASN B N 1
ATOM 3675 C CA . ASN B 1 215 ? 14.969 -9.555 -19.203 1 94.81 215 ASN B CA 1
ATOM 3676 C C . ASN B 1 215 ? 13.695 -9.383 -18.375 1 94.81 215 ASN B C 1
ATOM 3678 O O . ASN B 1 215 ? 13.227 -8.258 -18.172 1 94.81 215 ASN B O 1
ATOM 3682 N N . ARG B 1 216 ? 13.188 -10.469 -17.906 1 94.94 216 ARG B N 1
ATOM 3683 C CA . ARG B 1 216 ? 11.977 -10.414 -17.094 1 94.94 216 ARG B CA 1
ATOM 3684 C C . ARG B 1 216 ? 12.211 -9.633 -15.805 1 94.94 216 ARG B C 1
ATOM 3686 O O . ARG B 1 216 ? 11.406 -8.773 -15.445 1 94.94 216 ARG B O 1
ATOM 3693 N N . LEU B 1 217 ? 13.312 -9.914 -15.148 1 96 217 LEU B N 1
ATOM 3694 C CA . LEU B 1 217 ? 13.633 -9.242 -13.898 1 96 217 LEU B CA 1
ATOM 3695 C C . LEU B 1 217 ? 13.789 -7.742 -14.109 1 96 217 LEU B C 1
ATOM 3697 O O . LEU B 1 217 ? 13.383 -6.945 -13.258 1 96 217 LEU B O 1
ATOM 3701 N N . ASP B 1 218 ? 14.352 -7.441 -15.234 1 95.31 218 ASP B N 1
ATOM 3702 C CA . ASP B 1 218 ? 14.539 -6.027 -15.539 1 95.31 218 ASP B CA 1
ATOM 3703 C C . ASP B 1 218 ? 13.195 -5.34 -15.805 1 95.31 218 ASP B C 1
ATOM 3705 O O . ASP B 1 218 ? 13.031 -4.156 -15.492 1 95.31 218 ASP B O 1
ATOM 3709 N N . GLU B 1 219 ? 12.297 -6.105 -16.312 1 95.38 219 GLU B N 1
ATOM 3710 C CA . GLU B 1 219 ? 11.031 -5.527 -16.75 1 95.38 219 GLU B CA 1
ATOM 3711 C C . GLU B 1 219 ? 10.031 -5.441 -15.609 1 95.38 219 GLU B C 1
ATOM 3713 O O . GLU B 1 219 ? 9.328 -4.438 -15.469 1 95.38 219 GLU B O 1
ATOM 3718 N N . VAL B 1 220 ? 9.891 -6.504 -14.781 1 96.44 220 VAL B N 1
ATOM 3719 C CA . VAL B 1 220 ? 8.789 -6.516 -13.828 1 96.44 220 VAL B CA 1
ATOM 3720 C C . VAL B 1 220 ? 9.32 -6.785 -12.422 1 96.44 220 VAL B C 1
ATOM 3722 O O . VAL B 1 220 ? 8.547 -6.863 -11.461 1 96.44 220 VAL B O 1
ATOM 3725 N N . GLY B 1 221 ? 10.617 -6.895 -12.227 1 96.38 221 GLY B N 1
ATOM 3726 C CA . GLY B 1 221 ? 11.219 -7.082 -10.914 1 96.38 221 GLY B CA 1
ATOM 3727 C C . GLY B 1 221 ? 11.227 -8.531 -10.461 1 96.38 221 GLY B C 1
ATOM 3728 O O . GLY B 1 221 ? 10.906 -9.43 -11.242 1 96.38 221 GLY B O 1
ATOM 3729 N N . GLU B 1 222 ? 11.695 -8.805 -9.281 1 97.69 222 GLU B N 1
ATOM 3730 C CA . GLU B 1 222 ? 11.758 -10.148 -8.703 1 97.69 222 GLU B CA 1
ATOM 3731 C C . GLU B 1 222 ? 10.367 -10.664 -8.359 1 97.69 222 GLU B C 1
ATOM 3733 O O . GLU B 1 222 ? 9.477 -9.891 -7.992 1 97.69 222 GLU B O 1
ATOM 3738 N N . GLY B 1 223 ? 10.117 -11.883 -8.484 1 97.81 223 GLY B N 1
ATOM 3739 C CA . GLY B 1 223 ? 8.828 -12.5 -8.211 1 97.81 223 GLY B CA 1
ATOM 3740 C C . GLY B 1 223 ? 8.617 -13.797 -8.977 1 97.81 223 GLY B C 1
ATOM 3741 O O . GLY B 1 223 ? 9.562 -14.359 -9.523 1 97.81 223 GLY B O 1
ATOM 3742 N N . PRO B 1 224 ? 7.414 -14.281 -8.992 1 98.38 224 PRO B N 1
ATOM 3743 C CA . PRO B 1 224 ? 7.164 -15.539 -9.711 1 98.38 224 PRO B CA 1
ATOM 3744 C C . PRO B 1 224 ? 7.5 -15.438 -11.195 1 98.38 224 PRO B C 1
ATOM 3746 O O . PRO B 1 224 ? 7.129 -14.461 -11.859 1 98.38 224 PRO B O 1
ATOM 3749 N N . CYS B 1 225 ? 8.188 -16.484 -11.664 1 98.12 225 CYS B N 1
ATOM 3750 C CA . CYS B 1 225 ? 8.484 -16.516 -13.086 1 98.12 225 CYS B CA 1
ATOM 3751 C C . CYS B 1 225 ? 7.91 -17.781 -13.734 1 98.12 225 CYS B C 1
ATOM 3753 O O . CYS B 1 225 ? 7.836 -17.875 -14.961 1 98.12 225 CYS B O 1
ATOM 3755 N N . ALA B 1 226 ? 7.508 -18.688 -12.914 1 98.62 226 ALA B N 1
ATOM 3756 C CA . ALA B 1 226 ? 6.863 -19.891 -13.422 1 98.62 226 ALA B CA 1
ATOM 3757 C C . ALA B 1 226 ? 6.008 -20.562 -12.352 1 98.62 226 ALA B C 1
ATOM 3759 O O . ALA B 1 226 ? 6.273 -20.406 -11.156 1 98.62 226 ALA B O 1
ATOM 3760 N N . PHE B 1 227 ? 5.031 -21.25 -12.781 1 98.88 227 PHE B N 1
ATOM 3761 C CA . PHE B 1 227 ? 4.184 -22.062 -11.922 1 98.88 227 PHE B CA 1
ATOM 3762 C C . PHE B 1 227 ? 4.172 -23.516 -12.398 1 98.88 227 PHE B C 1
ATOM 3764 O O . PHE B 1 227 ? 4.125 -23.781 -13.602 1 98.88 227 PHE B O 1
ATOM 3771 N N . LEU B 1 228 ? 4.223 -24.406 -11.445 1 98.69 228 LEU B N 1
ATOM 3772 C CA . LEU B 1 228 ? 4.16 -25.828 -11.789 1 98.69 228 LEU B CA 1
ATOM 3773 C C . LEU B 1 228 ? 2.963 -26.484 -11.117 1 98.69 228 LEU B C 1
ATOM 3775 O O . LEU B 1 228 ? 2.756 -26.328 -9.906 1 98.69 228 LEU B O 1
ATOM 3779 N N . VAL B 1 229 ? 2.236 -27.219 -11.906 1 98.19 229 VAL B N 1
ATOM 3780 C CA . VAL B 1 229 ? 1.122 -28.031 -11.43 1 98.19 229 VAL B CA 1
ATOM 3781 C C . VAL B 1 229 ? 1.609 -29.438 -11.117 1 98.19 229 VAL B C 1
ATOM 3783 O O . VAL B 1 229 ? 2.295 -30.062 -11.938 1 98.19 229 VAL B O 1
ATOM 3786 N N . GLY B 1 230 ? 1.234 -29.906 -9.961 1 97.5 230 GLY B N 1
ATOM 3787 C CA . GLY B 1 230 ? 1.621 -31.25 -9.57 1 97.5 230 GLY B CA 1
ATOM 3788 C C . GLY B 1 230 ? 0.785 -32.344 -10.234 1 97.5 230 GLY B C 1
ATOM 3789 O O . GLY B 1 230 ? -0.443 -32.219 -10.273 1 97.5 230 GLY B O 1
ATOM 3790 N N . VAL B 1 231 ? 1.486 -33.375 -10.758 1 97.88 231 VAL B N 1
ATOM 3791 C CA . VAL B 1 231 ? 0.81 -34.531 -11.375 1 97.88 231 VAL B CA 1
ATOM 3792 C C . VAL B 1 231 ? 1.374 -35.812 -10.812 1 97.88 231 VAL B C 1
ATOM 3794 O O . VAL B 1 231 ? 2.518 -35.875 -10.352 1 97.88 231 VAL B O 1
ATOM 3797 N N . THR B 1 232 ? 0.583 -36.875 -10.844 1 96.94 232 THR B N 1
ATOM 3798 C CA . THR B 1 232 ? 1.028 -38.156 -10.273 1 96.94 232 THR B CA 1
ATOM 3799 C C . THR B 1 232 ? 1.713 -39 -11.336 1 96.94 232 THR B C 1
ATOM 3801 O O . THR B 1 232 ? 2.473 -39.906 -11.008 1 96.94 232 THR B O 1
ATOM 3804 N N . ASP B 1 233 ? 1.357 -38.75 -12.594 1 96 233 ASP B N 1
ATOM 3805 C CA . ASP B 1 233 ? 1.86 -39.5 -13.734 1 96 233 ASP B CA 1
ATOM 3806 C C . ASP B 1 233 ? 1.944 -38.625 -14.977 1 96 233 ASP B C 1
ATOM 3808 O O . ASP B 1 233 ? 0.923 -38.312 -15.594 1 96 233 ASP B O 1
ATOM 3812 N N . LEU B 1 234 ? 3.189 -38.344 -15.359 1 97.38 234 LEU B N 1
ATOM 3813 C CA . LEU B 1 234 ? 3.385 -37.406 -16.469 1 97.38 234 LEU B CA 1
ATOM 3814 C C . LEU B 1 234 ? 2.84 -38 -17.766 1 97.38 234 LEU B C 1
ATOM 3816 O O . LEU B 1 234 ? 2.234 -37.281 -18.562 1 97.38 234 LEU B O 1
ATOM 3820 N N . ASP B 1 235 ? 2.99 -39.312 -18.016 1 96.44 235 ASP B N 1
ATOM 3821 C CA . ASP B 1 235 ? 2.535 -39.969 -19.234 1 96.44 235 ASP B CA 1
ATOM 3822 C C . ASP B 1 235 ? 1.012 -39.938 -19.344 1 96.44 235 ASP B C 1
ATOM 3824 O O . ASP B 1 235 ? 0.461 -39.656 -20.406 1 96.44 235 ASP B O 1
ATOM 3828 N N . ARG B 1 236 ? 0.4 -40.219 -18.266 1 95.88 236 ARG B N 1
ATOM 3829 C CA . ARG B 1 236 ? -1.058 -40.156 -18.25 1 95.88 236 ARG B CA 1
ATOM 3830 C C . ARG B 1 236 ? -1.538 -38.719 -18.453 1 95.88 236 ARG B C 1
ATOM 3832 O O . ARG B 1 236 ? -2.547 -38.5 -19.125 1 95.88 236 ARG B O 1
ATOM 3839 N N . THR B 1 237 ? -0.814 -37.812 -17.812 1 96.88 237 THR B N 1
ATOM 3840 C CA . THR B 1 237 ? -1.182 -36.406 -17.922 1 96.88 237 THR B CA 1
ATOM 3841 C C . THR B 1 237 ? -1.12 -35.938 -19.375 1 96.88 237 THR B C 1
ATOM 3843 O O . THR B 1 237 ? -1.955 -35.156 -19.812 1 96.88 237 THR B O 1
ATOM 3846 N N . ARG B 1 238 ? -0.177 -36.438 -20.188 1 96.31 238 ARG B N 1
ATOM 3847 C CA . ARG B 1 238 ? 0.015 -36.062 -21.594 1 96.31 238 ARG B CA 1
ATOM 3848 C C . ARG B 1 238 ? -1.19 -36.469 -22.438 1 96.31 238 ARG B C 1
ATOM 3850 O O . ARG B 1 238 ? -1.365 -35.969 -23.547 1 96.31 238 ARG B O 1
ATOM 3857 N N . GLN B 1 239 ? -1.99 -37.344 -21.875 1 95 239 GLN B N 1
ATOM 3858 C CA . GLN B 1 239 ? -3.168 -37.781 -22.609 1 95 239 GLN B CA 1
ATOM 3859 C C . GLN B 1 239 ? -4.281 -36.75 -22.547 1 95 239 GLN B C 1
ATOM 3861 O O . GLN B 1 239 ? -5.207 -36.781 -23.359 1 95 239 GLN B O 1
ATOM 3866 N N . VAL B 1 240 ? -4.141 -35.938 -21.594 1 94.12 240 VAL B N 1
ATOM 3867 C CA . VAL B 1 240 ? -5.262 -35 -21.391 1 94.12 240 VAL B CA 1
ATOM 3868 C C . VAL B 1 240 ? -4.773 -33.562 -21.484 1 94.12 240 VAL B C 1
ATOM 3870 O O . VAL B 1 240 ? -5.562 -32.656 -21.734 1 94.12 240 VAL B O 1
ATOM 3873 N N . LEU B 1 241 ? -3.523 -33.312 -21.25 1 97 241 LEU B N 1
ATOM 3874 C CA . LEU B 1 241 ? -2.914 -32 -21.359 1 97 241 LEU B CA 1
ATOM 3875 C C . LEU B 1 241 ? -1.834 -31.984 -22.438 1 97 241 LEU B C 1
ATOM 3877 O O . LEU B 1 241 ? -1.082 -32.969 -22.578 1 97 241 LEU B O 1
ATOM 3881 N N . SER B 1 242 ? -1.807 -30.891 -23.203 1 98.31 242 SER B N 1
ATOM 3882 C CA . SER B 1 242 ? -0.745 -30.719 -24.188 1 98.31 242 SER B CA 1
ATOM 3883 C C . SER B 1 242 ? 0.553 -30.266 -23.531 1 98.31 242 SER B C 1
ATOM 3885 O O . SER B 1 242 ? 0.651 -29.125 -23.078 1 98.31 242 SER B O 1
ATOM 3887 N N . LEU B 1 243 ? 1.533 -31.141 -23.531 1 98.44 243 LEU B N 1
ATOM 3888 C CA . LEU B 1 243 ? 2.805 -30.891 -22.875 1 98.44 243 LEU B CA 1
ATOM 3889 C C . LEU B 1 243 ? 3.969 -31.031 -23.844 1 98.44 243 LEU B C 1
ATOM 3891 O O . LEU B 1 243 ? 3.932 -31.859 -24.75 1 98.44 243 LEU B O 1
ATOM 3895 N N . GLY B 1 244 ? 4.918 -30.172 -23.656 1 98.25 244 GLY B N 1
ATOM 3896 C CA . GLY B 1 244 ? 6.129 -30.234 -24.469 1 98.25 244 GLY B CA 1
ATOM 3897 C C . GLY B 1 244 ? 7.086 -31.328 -24.016 1 98.25 244 GLY B C 1
ATOM 3898 O O . GLY B 1 244 ? 6.66 -32.344 -23.469 1 98.25 244 GLY B O 1
ATOM 3899 N N . ALA B 1 245 ? 8.359 -31.125 -24.344 1 97.44 245 ALA B N 1
ATOM 3900 C CA . ALA B 1 245 ? 9.398 -32.094 -24.031 1 97.44 245 ALA B CA 1
ATOM 3901 C C . ALA B 1 245 ? 9.586 -32.25 -22.531 1 97.44 245 ALA B C 1
ATOM 3903 O O . ALA B 1 245 ? 9.352 -31.328 -21.766 1 97.44 245 ALA B O 1
ATOM 3904 N N . GLU B 1 246 ? 9.961 -33.438 -22.172 1 97.44 246 GLU B N 1
ATOM 3905 C CA . GLU B 1 246 ? 10.25 -33.75 -20.781 1 97.44 246 GLU B CA 1
ATOM 3906 C C . GLU B 1 246 ? 11.531 -33.062 -20.312 1 97.44 246 GLU B C 1
ATOM 3908 O O . GLU B 1 246 ? 12.508 -33 -21.062 1 97.44 246 GLU B O 1
ATOM 3913 N N . ILE B 1 247 ? 11.5 -32.562 -19.094 1 96.94 247 ILE B N 1
ATOM 3914 C CA . ILE B 1 247 ? 12.633 -31.922 -18.422 1 96.94 247 ILE B CA 1
ATOM 3915 C C . ILE B 1 247 ? 12.883 -32.625 -17.078 1 96.94 247 ILE B C 1
ATOM 3917 O O . ILE B 1 247 ? 11.945 -33.031 -16.406 1 96.94 247 ILE B O 1
ATOM 3921 N N . ARG B 1 248 ? 14.102 -32.719 -16.797 1 95.88 248 ARG B N 1
ATOM 3922 C CA . ARG B 1 248 ? 14.445 -33.281 -15.492 1 95.88 248 ARG B CA 1
ATOM 3923 C C . ARG B 1 248 ? 14.219 -32.281 -14.375 1 95.88 248 ARG B C 1
ATOM 3925 O O . ARG B 1 248 ? 14.594 -31.094 -14.508 1 95.88 248 ARG B O 1
ATOM 3932 N N . TYR B 1 249 ? 13.602 -32.656 -13.344 1 97.38 249 TYR B N 1
ATOM 3933 C CA . TYR B 1 249 ? 13.391 -31.906 -12.102 1 97.38 249 TYR B CA 1
ATOM 3934 C C . TYR B 1 249 ? 13.812 -32.75 -10.898 1 97.38 249 TYR B C 1
ATOM 3936 O O . TYR B 1 249 ? 13.016 -33.5 -10.344 1 97.38 249 TYR B O 1
ATOM 3944 N N . SER B 1 250 ? 15.094 -32.438 -10.523 1 95.38 250 SER B N 1
ATOM 3945 C CA . SER B 1 250 ? 15.734 -33.312 -9.555 1 95.38 250 SER B CA 1
ATOM 3946 C C . SER B 1 250 ? 15.633 -34.781 -9.984 1 95.38 250 SER B C 1
ATOM 3948 O O . SER B 1 250 ? 16.078 -35.156 -11.078 1 95.38 250 SER B O 1
ATOM 3950 N N . ASP B 1 251 ? 14.961 -35.656 -9.172 1 94.88 251 ASP B N 1
ATOM 3951 C CA . ASP B 1 251 ? 14.789 -37.062 -9.523 1 94.88 251 ASP B CA 1
ATOM 3952 C C . ASP B 1 251 ? 13.422 -37.312 -10.156 1 94.88 251 ASP B C 1
ATOM 3954 O O . ASP B 1 251 ? 13.008 -38.469 -10.336 1 94.88 251 ASP B O 1
ATOM 3958 N N . ARG B 1 252 ? 12.773 -36.219 -10.508 1 96.56 252 ARG B N 1
ATOM 3959 C CA . ARG B 1 252 ? 11.43 -36.281 -11.086 1 96.56 252 ARG B CA 1
ATOM 3960 C C . ARG B 1 252 ? 11.43 -35.75 -12.523 1 96.56 252 ARG B C 1
ATOM 3962 O O . ARG B 1 252 ? 12.492 -35.469 -13.078 1 96.56 252 ARG B O 1
ATOM 3969 N N . ARG B 1 253 ? 10.211 -35.812 -13.055 1 97.75 253 ARG B N 1
ATOM 3970 C CA . ARG B 1 253 ? 10.023 -35.312 -14.414 1 97.75 253 ARG B CA 1
ATOM 3971 C C . ARG B 1 253 ? 9.094 -34.125 -14.43 1 97.75 253 ARG B C 1
ATOM 3973 O O . ARG B 1 253 ? 8.195 -34 -13.594 1 97.75 253 ARG B O 1
ATOM 3980 N N . MET B 1 254 ? 9.32 -33.25 -15.312 1 98.44 254 MET B N 1
ATOM 3981 C CA . MET B 1 254 ? 8.438 -32.094 -15.539 1 98.44 254 MET B CA 1
ATOM 3982 C C . MET B 1 254 ? 8.297 -31.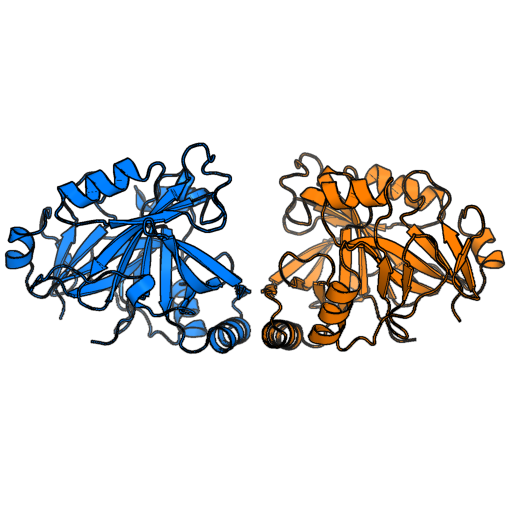812 -17.031 1 98.44 254 MET B C 1
ATOM 3984 O O . MET B 1 254 ? 8.992 -32.406 -17.844 1 98.44 254 MET B O 1
ATOM 3988 N N . ALA B 1 255 ? 7.348 -31.031 -17.391 1 98.75 255 ALA B N 1
ATOM 3989 C CA . ALA B 1 255 ? 7.164 -30.531 -18.75 1 98.75 255 ALA B CA 1
ATOM 3990 C C . ALA B 1 255 ? 6.414 -29.203 -18.75 1 98.75 255 ALA B C 1
ATOM 3992 O O . ALA B 1 255 ? 5.566 -28.969 -17.891 1 98.75 255 ALA B O 1
ATOM 3993 N N . TRP B 1 256 ? 6.812 -28.344 -19.656 1 98.75 256 TRP B N 1
ATOM 3994 C CA . TRP B 1 256 ? 6.031 -27.141 -19.875 1 98.75 256 TRP B CA 1
ATOM 3995 C C . TRP B 1 256 ? 4.773 -27.438 -20.688 1 98.75 256 TRP B C 1
ATOM 3997 O O . TRP B 1 256 ? 4.766 -28.344 -21.516 1 98.75 256 TRP B O 1
ATOM 4007 N N . PHE B 1 257 ? 3.705 -26.703 -20.406 1 98.75 257 PHE B N 1
ATOM 4008 C CA . PHE B 1 257 ? 2.568 -26.75 -21.312 1 98.75 257 PHE B CA 1
ATOM 4009 C C . PHE B 1 257 ? 2.986 -26.359 -22.719 1 98.75 257 PHE B C 1
ATOM 4011 O O . PHE B 1 257 ? 3.76 -25.406 -22.906 1 98.75 257 PHE B O 1
ATOM 4018 N N . ASP B 1 258 ? 2.461 -27.047 -23.719 1 98.38 258 ASP B N 1
ATOM 4019 C CA . ASP B 1 258 ? 2.887 -26.875 -25.109 1 98.38 258 ASP B CA 1
ATOM 4020 C C . ASP B 1 258 ? 2.127 -25.734 -25.781 1 98.38 258 ASP B C 1
ATOM 4022 O O . ASP B 1 258 ? 1.245 -25.969 -26.609 1 98.38 258 ASP B O 1
ATOM 4026 N N . HIS B 1 259 ? 2.459 -24.547 -25.5 1 98.31 259 HIS B N 1
ATOM 4027 C CA . HIS B 1 259 ? 1.925 -23.312 -26.062 1 98.31 259 HIS B CA 1
ATOM 4028 C C . HIS B 1 259 ? 2.91 -22.156 -25.906 1 98.31 259 HIS B C 1
ATOM 4030 O O . HIS B 1 259 ? 3.551 -22.031 -24.859 1 98.31 259 HIS B O 1
ATOM 4036 N N . GLU B 1 260 ? 3.002 -21.312 -26.875 1 96.75 260 GLU B N 1
ATOM 4037 C CA . GLU B 1 260 ? 3.965 -20.219 -26.859 1 96.75 260 GLU B CA 1
ATOM 4038 C C . GLU B 1 260 ? 3.756 -19.312 -25.641 1 96.75 260 GLU B C 1
ATOM 4040 O O . GLU B 1 260 ? 4.723 -18.812 -25.062 1 96.75 260 GLU B O 1
ATOM 4045 N N . LEU B 1 261 ? 2.529 -19.156 -25.172 1 96.94 261 LEU B N 1
ATOM 4046 C CA . LEU B 1 261 ? 2.195 -18.266 -24.062 1 96.94 261 LEU B CA 1
ATOM 4047 C C . LEU B 1 261 ? 2.666 -18.859 -22.734 1 96.94 261 LEU B C 1
ATOM 4049 O O . LEU B 1 261 ? 2.879 -18.125 -21.766 1 96.94 261 LEU B O 1
ATOM 4053 N N . PHE B 1 262 ? 2.828 -20.172 -22.688 1 98.12 262 PHE B N 1
ATOM 4054 C CA . PHE B 1 262 ? 3.051 -20.828 -21.406 1 98.12 262 PHE B CA 1
ATOM 4055 C C . PHE B 1 262 ? 4.465 -21.391 -21.328 1 98.12 262 PHE B C 1
ATOM 4057 O O . PHE B 1 262 ? 4.93 -21.766 -20.25 1 98.12 262 PHE B O 1
ATOM 4064 N N . ASP B 1 263 ? 5.133 -21.453 -22.453 1 95.38 263 ASP B N 1
ATOM 4065 C CA . ASP B 1 263 ? 6.457 -22.062 -22.5 1 95.38 263 ASP B CA 1
ATOM 4066 C C . ASP B 1 263 ? 7.418 -21.359 -21.547 1 95.38 263 ASP B C 1
ATOM 4068 O O . ASP B 1 263 ? 7.598 -20.141 -21.625 1 95.38 263 ASP B O 1
ATOM 4072 N N . GLY B 1 264 ? 7.918 -22.203 -20.609 1 96.56 264 GLY B N 1
ATOM 4073 C CA . GLY B 1 264 ? 8.852 -21.672 -19.625 1 96.56 264 GLY B CA 1
ATOM 4074 C C . GLY B 1 264 ? 8.164 -20.984 -18.469 1 96.56 264 GLY B C 1
ATOM 4075 O O . GLY B 1 264 ? 8.82 -20.484 -17.562 1 96.56 264 GLY B O 1
ATOM 4076 N N . ARG B 1 265 ? 6.836 -20.953 -18.453 1 98.31 265 ARG B N 1
ATOM 4077 C CA . ARG B 1 265 ? 6.156 -20.094 -17.484 1 98.31 265 ARG B CA 1
ATOM 4078 C C . ARG B 1 265 ? 5.059 -20.875 -16.766 1 98.31 265 ARG B C 1
ATOM 4080 O O . ARG B 1 265 ? 4.625 -20.484 -15.68 1 98.31 265 ARG B O 1
ATOM 4087 N N . LEU B 1 266 ? 4.562 -21.891 -17.375 1 98.81 266 LEU B N 1
ATOM 4088 C CA . LEU B 1 266 ? 3.537 -22.75 -16.781 1 98.81 266 LEU B CA 1
ATOM 4089 C C . LEU B 1 266 ? 3.756 -24.203 -17.188 1 98.81 266 LEU B C 1
ATOM 4091 O O . LEU B 1 266 ? 3.861 -24.516 -18.359 1 98.81 266 LEU B O 1
ATOM 4095 N N . GLY B 1 267 ? 3.912 -25.078 -16.219 1 98.81 267 GLY B N 1
ATOM 4096 C CA . GLY B 1 267 ? 4.195 -26.469 -16.516 1 98.81 267 GLY B CA 1
ATOM 4097 C C . GLY B 1 267 ? 3.646 -27.422 -15.461 1 98.81 267 GLY B C 1
ATOM 4098 O O . GLY B 1 267 ? 2.822 -27.031 -14.633 1 98.81 267 GLY B O 1
ATOM 4099 N N . VAL B 1 268 ? 4.02 -28.703 -15.641 1 98.62 268 VAL B N 1
ATOM 4100 C CA . VAL B 1 268 ? 3.65 -29.75 -14.688 1 98.62 268 VAL B CA 1
ATOM 4101 C C . VAL B 1 268 ? 4.91 -30.406 -14.125 1 98.62 268 VAL B C 1
ATOM 4103 O O . VAL B 1 268 ? 5.957 -30.406 -14.773 1 98.62 268 VAL B O 1
ATOM 4106 N N . VAL B 1 269 ? 4.801 -30.859 -12.922 1 98.44 269 VAL B N 1
ATOM 4107 C CA . VAL B 1 269 ? 5.895 -31.594 -12.305 1 98.44 269 VAL B CA 1
ATOM 4108 C C . VAL B 1 269 ? 5.348 -32.812 -11.57 1 98.44 269 VAL B C 1
ATOM 4110 O O . VAL B 1 269 ? 4.293 -32.75 -10.93 1 98.44 269 VAL B O 1
ATOM 4113 N N . GLU B 1 270 ? 6.004 -33.875 -11.758 1 97.5 270 GLU B N 1
ATOM 4114 C CA . GLU B 1 270 ? 5.582 -35.094 -11.062 1 97.5 270 GLU B CA 1
ATOM 4115 C C . GLU B 1 270 ? 5.805 -34.969 -9.555 1 97.5 270 GLU B C 1
ATOM 4117 O O . GLU B 1 270 ? 6.844 -34.469 -9.117 1 97.5 270 GLU B O 1
ATOM 4122 N N . LEU B 1 271 ? 4.824 -35.375 -8.859 1 95.06 271 LEU B N 1
ATOM 4123 C CA . LEU B 1 271 ? 4.902 -35.406 -7.398 1 95.06 271 LEU B CA 1
ATOM 4124 C C . LEU B 1 271 ? 5.797 -36.531 -6.91 1 95.06 271 LEU B C 1
ATOM 4126 O O . LEU B 1 271 ? 5.953 -37.531 -7.594 1 95.06 271 LEU B O 1
ATOM 4130 N N . PRO B 1 272 ? 6.422 -36.281 -5.758 1 86.94 272 PRO B N 1
ATOM 4131 C CA . PRO B 1 272 ? 7.246 -37.375 -5.227 1 86.94 272 PRO B CA 1
ATOM 4132 C C . PRO B 1 272 ? 6.438 -38.625 -4.914 1 86.94 272 PRO B C 1
ATOM 4134 O O . PRO B 1 272 ? 5.242 -38.531 -4.621 1 86.94 272 PRO B O 1
#

Solvent-accessible surface area (backbone atoms only — not comparable to full-atom values): 27200 Å² total; per-residue (Å²): 131,82,72,73,40,42,34,36,34,36,24,22,63,45,49,67,60,53,46,52,53,37,43,72,27,51,42,70,59,39,80,47,31,38,37,71,84,60,25,34,28,35,28,37,31,43,24,65,63,65,15,33,42,32,38,33,13,33,25,93,91,42,55,31,78,68,20,81,70,62,17,66,33,20,60,65,47,57,29,36,50,42,38,30,28,70,31,98,43,58,67,60,50,52,43,48,29,45,74,48,72,38,25,27,41,30,61,39,83,48,42,30,40,31,84,87,65,49,76,31,36,29,38,34,31,33,47,45,90,48,40,67,51,51,28,35,33,29,72,72,41,67,61,68,72,72,46,61,84,37,71,92,48,93,28,50,40,23,67,44,35,41,32,27,36,32,96,46,61,68,63,51,41,49,50,40,26,59,59,70,66,45,54,74,66,42,80,43,56,45,96,52,52,73,23,25,36,24,70,95,52,47,43,29,37,26,33,60,87,51,68,68,56,37,53,45,38,74,70,64,45,51,14,36,48,24,40,29,31,23,20,76,34,66,74,65,35,53,75,60,28,40,55,47,68,80,38,61,37,56,98,37,48,25,28,30,33,56,43,86,88,27,53,79,29,32,30,38,31,43,54,134,132,81,73,73,39,42,32,36,35,36,23,21,63,45,50,65,58,53,46,50,53,36,44,72,27,50,42,70,61,40,78,47,33,37,37,71,83,59,25,34,28,35,28,36,31,45,24,66,65,65,15,32,43,32,39,34,13,34,25,91,91,44,55,32,78,67,21,81,72,60,17,67,33,20,61,65,46,57,30,34,50,42,40,29,27,72,32,99,44,58,67,60,50,53,43,48,30,46,74,49,72,38,24,27,40,30,64,36,82,48,42,29,40,31,84,89,65,49,74,32,38,28,39,34,31,34,46,46,90,49,39,66,50,52,28,36,33,30,71,72,39,66,61,66,72,73,45,60,85,34,71,92,49,94,28,49,40,24,67,46,34,42,31,27,36,31,94,47,60,68,63,50,41,49,49,41,28,60,60,68,65,46,53,73,66,42,79,42,55,44,95,54,51,74,22,24,36,24,70,95,53,46,42,29,37,25,33,60,87,53,67,70,55,36,53,45,39,74,71,65,44,52,14,37,48,24,40,27,31,24,20,75,34,66,72,66,35,53,74,61,28,39,55,48,68,81,39,60,37,56,98,36,47,25,26,30,32,56,41,88,90,26,54,78,30,31,29,37,30,42,54,133

Secondary structure (DSSP, 8-state):
---S-SEEEEE-S-HHHHHHHHHHTT---EEEEEETTSSEEEEEEE-TTS-EEEEEEEPTT--GGG-SS-HHHHHTT-EEEEEEEE-S-HHHHHHHHHHTT--EEEEEEEEEE-TTS-EEEEEEEE-TT-TTSPEEEEESS-HHHHSPPPPP-SSEEEEEEEEEE-S-HHHHHHHHHHHH-PPPPEE---SSTT-EE-TTSSEEEE---SHHHHHHHHHH-SEEEEEEEEES-HHHHTTTS-EEEEEEETTEEEEEESSTTTTTTEEEEE--/---S-SEEEEE-S-HHHHHHHHHHTT---EEEEEETTSSEEEEEEE-TTS-EEEEEEEPTT--GGG-SS-HHHHHTT-EEEEEEEE-S-HHHHHHHHHHTT--EEEEEEEEEE-TTS-EEEEEEEE-TT-TTSPEEEEESS-HHHHSPPPPP-SSEEEEEEEEEE-S-HHHHHHHHHHHH-PPPPEE---SSTT-EE-TTSSEEEE---SHHHHHHHHHH-SEEEEEEEEES-HHHHTTTS-EEEEEEETTEEEEEESSTTTTTTEEEEE--

Radius of gyration: 26.87 Å; Cα contacts (8 Å, |Δi|>4): 1386; chains: 2; bounding box: 50×82×53 Å

Nearest PDB structures (foldseek):
  3p8a-assembly2_B  TM=7.184E-01  e=4.432E-13  Staphylococcus aureus
  3p8a-assembly1_A  TM=7.082E-01  e=3.558E-12  Staphylococcus aureus
  7x5r-assembly1_A  TM=6.379E-01  e=2.201E-09  Arabidopsis thaliana
  8hza-assembly1_A-2  TM=6.082E-01  e=1.634E-09  Arabidopsis thaliana
  5xgk-assembly2_D  TM=6.216E-01  e=6.424E-09  Arabidopsis thaliana

Sequence (544 aa):
MDRTIDHVAFGGIELYELRAAANEVGLTPTYGGEHSSGTTHMAVVPFPDGSYLELIAPTLGTDAEDAGFWPTHLAAGAGPTAWCIEASDITASAKAAIDAGVPVDGPHEAARERPDGRLVEWDMCFEGTDQRLPFTIRDRTPRGYRVPKAAQNTSVRGLQTVVVATRDREATADLFARRHRYPSPVDINGPFSNFAALPGTPVALCEPNGGALTNRLDEVGEGPCAFLVGVTDLDRTRQVLSLGAEIRYSDRRMAWFDHELFDGRLGVVELPMDRTIDHVAFGGIELYELRAAANEVGLTPTYGGEHSSGTTHMAVVPFPDGSYLELIAPTLGTDAEDAGFWPTHLAAGAGPTAWCIEASDITASAKAAIDAGVPVDGPHEAARERPDGRLVEWDMCFEGTDQRLPFTIRDRTPRGYRVPKAAQNTSVRGLQTVVVATRDREATADLFARRHRYPSPVDINGPFSNFAALPGTPVALCEPNGGALTNRLDEVGEGPCAFLVGVTDLDRTRQVLSLGAEIRYSDRRMAWFDHELFDGRLGVVELP

Foldseek 3Di:
DQDQFQEFEFAEADQVVVCVQCVVFQFHWDWFAAKPVQQKGWTWGAFQQNHIYIYMHTDPPHQLCRRPPQSLCHNVSQTGGATEGEDPDLVVLQVLLVVLVFHKDDQDKIWGAGPVGDIWIKTWMGRPPPRADHIYIGTPDPSCSRHPHHDDDDFFGFWAAFEKEDQDQQVSQVSCCSNVVFADWDDADDDAAPWTDRPPHRYIYHYDPDDPSVVSCVRRNIHTNAIETETADPVSVVVRGAWDDWDDTGPWIKTWGPDPSTVSHYIYIYDD/DQDQFQEFEFAEADQVVVCVQCVVFQFHWDWFAAKPVQFKGWTWGAFQQNHIYIYMHTDPPHQLCPRPAQSLCHNVSQTGGATEGEDPDLVVLQVLLVVLVFHKDDQDKIWGAGPVGDIWIKTWMGRPPPRADHIYIGTPDPSCSRHPHHDDDPWFGFWAAFEKEDQDQQVSQVSCCSNVVFADWDDADDDAAPWTDRPPHRYIYHYDPDDPSVVSCVRRNIHTNAIETETADPVSVVVRGAWDDWDDTGPWIKTWGPDPSTVSHYIYIYDD

InterPro domains:
  IPR025870 Glyoxalase-like domain [PF13468] (5-177)
  IPR029068 Glyoxalase/Bleomycin resistance protein/Dihydroxybiphenyl dioxygenase [G3DSA:3.10.180.10] (4-152)
  IPR029068 Glyoxalase/Bleomycin resistance protein/Dihydroxybiphenyl dioxygenase [SSF54593] (5-178)

Organism: Haloferax mediterranei (strain ATCC 33500 / DSM 1411 / JCM 8866 / NBRC 14739 / NCIMB 2177 / R-4) (NCBI:txid523841)